Protein AF-A0A955X0G5-F1 (afdb_monomer_lite)

Structure (mmCIF, N/CA/C/O backbone):
data_AF-A0A955X0G5-F1
#
_entry.id   AF-A0A955X0G5-F1
#
loop_
_atom_site.group_PDB
_atom_site.id
_atom_site.type_symbol
_atom_site.label_atom_id
_atom_site.label_alt_id
_atom_site.label_comp_id
_atom_site.label_asym_id
_atom_site.label_entity_id
_atom_site.label_seq_id
_atom_site.pdbx_PDB_ins_code
_atom_site.Cartn_x
_atom_site.Cartn_y
_atom_site.Cartn_z
_atom_site.occupancy
_atom_site.B_iso_or_equiv
_atom_site.auth_seq_id
_atom_site.auth_comp_id
_atom_site.auth_asym_id
_atom_site.auth_atom_id
_atom_site.pdbx_PDB_model_num
ATOM 1 N N . MET A 1 1 ? -8.678 -70.389 2.395 1.00 37.16 1 MET A N 1
ATOM 2 C CA . MET A 1 1 ? -7.445 -70.414 3.216 1.00 37.16 1 MET A CA 1
ATOM 3 C C . MET A 1 1 ? -6.803 -69.038 3.124 1.00 37.16 1 MET A C 1
ATOM 5 O O . MET A 1 1 ? -6.246 -68.701 2.098 1.00 37.16 1 MET A O 1
ATOM 9 N N . ASN A 1 2 ? -7.183 -68.132 4.023 1.00 33.84 2 ASN A N 1
ATOM 10 C CA . ASN A 1 2 ? -6.343 -67.676 5.138 1.00 33.84 2 ASN A CA 1
ATOM 11 C C . ASN A 1 2 ? -4.986 -67.095 4.707 1.00 33.84 2 ASN A C 1
ATOM 13 O O . ASN A 1 2 ? -4.014 -67.834 4.604 1.00 33.84 2 ASN A O 1
ATOM 17 N N . ARG A 1 3 ? -4.897 -65.762 4.666 1.00 32.47 3 ARG A N 1
ATOM 18 C CA . ARG A 1 3 ? -4.128 -65.019 5.678 1.00 32.47 3 ARG A CA 1
ATOM 19 C C . ARG A 1 3 ? -4.554 -63.551 5.704 1.00 32.47 3 ARG A C 1
ATOM 21 O O . ARG A 1 3 ? -4.345 -62.806 4.758 1.00 32.47 3 ARG A O 1
ATOM 28 N N . LYS A 1 4 ? -5.206 -63.202 6.814 1.00 32.25 4 LYS A N 1
ATOM 29 C CA . LYS A 1 4 ? -5.543 -61.849 7.250 1.00 32.25 4 LYS A CA 1
ATOM 30 C C . LYS A 1 4 ? -4.243 -61.095 7.544 1.00 32.25 4 LYS A C 1
ATOM 32 O O . LYS A 1 4 ? -3.439 -61.598 8.326 1.00 32.25 4 LYS A O 1
ATOM 37 N N . LEU A 1 5 ? -4.074 -59.909 6.970 1.00 33.19 5 LEU A N 1
ATOM 38 C CA . LEU A 1 5 ? -3.162 -58.895 7.488 1.00 33.19 5 LEU A CA 1
ATOM 39 C C . LEU A 1 5 ? -4.049 -57.837 8.156 1.00 33.19 5 LEU A C 1
ATOM 41 O O . LEU A 1 5 ? -4.744 -57.087 7.478 1.00 33.19 5 LEU A O 1
ATOM 45 N N . LEU A 1 6 ? -4.117 -57.879 9.488 1.00 34.72 6 LEU A N 1
ATOM 46 C CA . LEU A 1 6 ? -4.710 -56.819 10.300 1.00 34.72 6 LEU A CA 1
ATOM 47 C C . LEU A 1 6 ? -3.716 -55.650 10.292 1.00 34.72 6 LEU A C 1
ATOM 49 O O . LEU A 1 6 ? -2.694 -55.719 10.970 1.00 34.72 6 LEU A O 1
ATOM 53 N N . LEU A 1 7 ? -4.004 -54.603 9.522 1.00 30.66 7 LEU A N 1
ATOM 54 C CA . LEU A 1 7 ? -3.475 -53.271 9.795 1.00 30.66 7 LEU A CA 1
ATOM 55 C C . LEU A 1 7 ? -4.459 -52.594 10.752 1.00 30.66 7 LEU A C 1
ATOM 57 O O . LEU A 1 7 ? -5.614 -52.356 10.404 1.00 30.66 7 LEU A O 1
ATOM 61 N N . LEU A 1 8 ? -4.002 -52.356 11.979 1.00 32.56 8 LEU A N 1
ATOM 62 C CA . LEU A 1 8 ? -4.655 -51.472 12.936 1.00 32.56 8 LEU A CA 1
ATOM 63 C C . LEU A 1 8 ? -4.613 -50.050 12.359 1.00 32.56 8 LEU A C 1
ATOM 65 O O . LEU A 1 8 ? -3.561 -49.418 12.373 1.00 32.56 8 LEU A O 1
ATOM 69 N N . LEU A 1 9 ? -5.742 -49.563 11.837 1.00 31.41 9 LEU A N 1
ATOM 70 C CA . LEU A 1 9 ? -5.958 -48.126 11.693 1.00 31.41 9 LEU A CA 1
ATOM 71 C C . LEU A 1 9 ? -6.155 -47.555 13.101 1.00 31.41 9 LEU A C 1
ATOM 73 O O . LEU A 1 9 ? -7.174 -47.812 13.741 1.00 31.41 9 LEU A O 1
ATOM 77 N N . ALA A 1 10 ? -5.173 -46.796 13.578 1.00 32.06 10 ALA A N 1
ATOM 78 C CA . ALA A 1 10 ? -5.419 -45.793 14.601 1.00 32.06 10 ALA A CA 1
ATOM 79 C C . ALA A 1 10 ? -6.338 -44.719 13.988 1.00 32.06 10 ALA A C 1
ATOM 81 O O . ALA A 1 10 ? -6.087 -44.314 12.848 1.00 32.06 10 ALA A O 1
ATOM 82 N N . PRO A 1 11 ? -7.393 -44.255 14.678 1.00 32.34 11 PRO A N 1
ATOM 83 C CA . PRO A 1 11 ? -8.077 -43.054 14.245 1.00 32.34 11 PRO A CA 1
ATOM 84 C C . PRO A 1 11 ? -7.100 -41.899 14.473 1.00 32.34 11 PRO A C 1
ATOM 86 O O . PRO A 1 11 ? -6.806 -41.537 15.610 1.00 32.34 11 PRO A O 1
ATOM 89 N N . ALA A 1 12 ? -6.539 -41.372 13.385 1.00 32.44 12 ALA A N 1
ATOM 90 C CA . ALA A 1 12 ? -5.954 -40.046 13.405 1.00 32.44 12 ALA A CA 1
ATOM 91 C C . ALA A 1 12 ? -7.095 -39.099 13.772 1.00 32.44 12 ALA A C 1
ATOM 93 O O . ALA A 1 12 ? -8.031 -38.909 12.993 1.00 32.44 12 ALA A O 1
ATOM 94 N N . LEU A 1 13 ? -7.050 -38.595 15.002 1.00 32.81 13 LEU A N 1
ATOM 95 C CA . LEU A 1 13 ? -7.844 -37.466 15.441 1.00 32.81 13 LEU A CA 1
ATOM 96 C C . LEU A 1 13 ? -7.333 -36.271 14.626 1.00 32.81 13 LEU A C 1
ATOM 98 O O . LEU A 1 13 ? -6.402 -35.581 15.027 1.00 32.81 13 LEU A O 1
ATOM 102 N N . LEU A 1 14 ? -7.868 -36.112 13.415 1.00 28.47 14 LEU A N 1
ATOM 103 C CA . LEU A 1 14 ? -7.811 -34.851 12.701 1.00 28.47 14 LEU A CA 1
ATOM 104 C C . LEU A 1 14 ? -8.660 -33.881 13.524 1.00 28.47 14 LEU A C 1
ATOM 106 O O . LEU A 1 14 ? -9.871 -33.808 13.331 1.00 28.47 14 LEU A O 1
ATOM 110 N N . LEU A 1 15 ? -8.027 -33.161 14.454 1.00 31.27 15 LEU A N 1
ATOM 111 C CA . LEU A 1 15 ? -8.471 -31.807 14.755 1.00 31.27 15 LEU A CA 1
ATOM 112 C C . LEU A 1 15 ? -8.211 -31.001 13.481 1.00 31.27 15 LEU A C 1
ATOM 114 O O . LEU A 1 15 ? -7.143 -30.428 13.289 1.00 31.27 15 LEU A O 1
ATOM 118 N N . GLY A 1 16 ? -9.152 -31.094 12.545 1.00 26.27 16 GLY A N 1
ATOM 119 C CA . GLY A 1 16 ? -9.285 -30.086 11.516 1.00 26.27 16 GLY A CA 1
ATOM 120 C C . GLY A 1 16 ? -9.752 -28.820 12.213 1.00 26.27 16 GLY A C 1
ATOM 121 O O . GLY A 1 16 ? -10.751 -28.860 12.925 1.00 26.27 16 GLY A O 1
ATOM 122 N N . CYS A 1 17 ? -9.020 -27.728 12.030 1.00 27.84 17 CYS A N 1
ATOM 123 C CA . CYS A 1 17 ? -9.540 -26.394 12.274 1.00 27.84 17 CYS A CA 1
ATOM 124 C C . CYS A 1 17 ? -10.671 -26.172 11.262 1.00 27.84 17 CYS A C 1
ATOM 126 O O . CYS A 1 17 ? -10.420 -25.787 10.120 1.00 27.84 17 CYS A O 1
ATOM 128 N N . SER A 1 18 ? -11.894 -26.538 11.638 1.00 31.41 18 SER A N 1
ATOM 129 C CA . SER A 1 18 ? -13.093 -25.987 11.025 1.00 31.41 18 SER A CA 1
ATOM 130 C C . SER A 1 18 ? -13.465 -24.718 11.776 1.00 31.41 18 SER A C 1
ATOM 132 O O . SER A 1 18 ? -13.431 -24.689 13.001 1.00 31.41 18 SER A O 1
ATOM 134 N N . GLU A 1 19 ? -13.783 -23.703 10.986 1.00 47.81 19 GLU A N 1
ATOM 135 C CA . GLU A 1 19 ? -14.523 -22.488 11.304 1.00 47.81 19 GLU A CA 1
ATOM 136 C C . GLU A 1 19 ? -15.610 -22.764 12.358 1.00 47.81 19 GLU A C 1
ATOM 138 O O . GLU A 1 19 ? -16.522 -23.541 12.081 1.00 47.81 19 GLU A O 1
ATOM 143 N N . ASP A 1 20 ? -15.532 -22.137 13.533 1.00 32.44 20 ASP A N 1
ATOM 144 C CA . ASP A 1 20 ? -16.686 -22.018 14.426 1.00 32.44 20 ASP A CA 1
ATOM 145 C C . ASP A 1 20 ? -17.089 -20.541 14.465 1.00 32.44 20 ASP A C 1
ATOM 147 O O . ASP A 1 20 ? -16.370 -19.672 14.962 1.00 32.44 20 ASP A O 1
ATOM 151 N N . GLU A 1 21 ? -18.240 -20.267 13.850 1.00 35.50 21 GLU A N 1
ATOM 152 C CA . GLU A 1 21 ? -19.005 -19.043 14.039 1.00 35.50 21 GLU A CA 1
ATOM 153 C C . GLU A 1 21 ? -19.225 -18.804 15.541 1.00 35.50 21 GLU A C 1
ATOM 155 O O . GLU A 1 21 ? -19.572 -19.712 16.295 1.00 35.50 21 GLU A O 1
ATOM 160 N N . PHE A 1 22 ? -19.028 -17.551 15.943 1.00 34.16 22 PHE A N 1
ATOM 161 C CA . PHE A 1 22 ? -19.314 -16.976 17.254 1.00 34.16 22 PHE A CA 1
ATOM 162 C C . PHE A 1 22 ? -20.552 -17.581 17.956 1.00 34.16 22 PHE A C 1
ATOM 164 O O . PHE A 1 22 ? -21.674 -17.473 17.458 1.00 34.16 22 PHE A O 1
ATOM 171 N N . ASP A 1 23 ? -20.341 -18.157 19.149 1.00 31.22 23 ASP A N 1
ATOM 172 C CA . ASP A 1 23 ? -21.389 -18.534 20.107 1.00 31.22 23 ASP A CA 1
ATOM 173 C C . ASP A 1 23 ? -21.566 -17.401 21.146 1.00 31.22 23 ASP A C 1
ATOM 175 O O . ASP A 1 23 ? -20.736 -17.259 22.048 1.00 31.22 23 ASP A O 1
ATOM 179 N N . PRO A 1 24 ? -22.641 -16.592 21.066 1.00 35.19 24 PRO A N 1
ATOM 180 C CA . PRO A 1 24 ? -22.897 -15.471 21.976 1.00 35.19 24 PRO A CA 1
ATOM 181 C C . PRO A 1 24 ? -23.279 -15.881 23.409 1.00 35.19 24 PRO A C 1
ATOM 183 O O . PRO A 1 24 ? -23.719 -15.034 24.184 1.00 35.19 24 PRO A O 1
ATOM 186 N N . THR A 1 25 ? -23.186 -17.163 23.778 1.00 31.83 25 THR A N 1
ATOM 187 C CA . THR A 1 25 ? -23.605 -17.649 25.103 1.00 31.83 25 THR A CA 1
ATOM 188 C C . THR A 1 25 ? -22.462 -17.943 26.077 1.00 31.83 25 THR A C 1
ATOM 190 O O . THR A 1 25 ? -22.727 -18.350 27.212 1.00 31.83 25 THR A O 1
ATOM 193 N N . ALA A 1 26 ? -21.208 -17.675 25.701 1.00 36.12 26 ALA A N 1
ATOM 194 C CA . ALA A 1 26 ? -20.081 -17.713 26.630 1.00 36.12 26 ALA A CA 1
ATOM 195 C C . ALA A 1 26 ? -20.119 -16.496 27.577 1.00 36.12 26 ALA A C 1
ATOM 197 O O . ALA A 1 26 ? -19.542 -15.444 27.320 1.00 36.12 26 ALA A O 1
ATOM 198 N N . ALA A 1 27 ? -20.859 -16.646 28.675 1.00 42.88 27 ALA A N 1
ATOM 199 C CA . ALA A 1 27 ? -20.853 -15.733 29.806 1.00 42.88 27 ALA A CA 1
ATOM 200 C C . ALA A 1 27 ? -19.510 -15.818 30.546 1.00 42.88 27 ALA A C 1
ATOM 202 O O . ALA A 1 27 ? -19.210 -16.885 31.073 1.00 42.88 27 ALA A O 1
ATOM 203 N N . ASP A 1 28 ? -18.739 -14.726 30.594 1.00 45.72 28 ASP A N 1
ATOM 204 C CA . ASP A 1 28 ? -17.909 -14.352 31.758 1.00 45.72 28 ASP A CA 1
ATOM 205 C C . ASP A 1 28 ? -17.143 -13.031 31.520 1.00 45.72 28 ASP A C 1
ATOM 207 O O . ASP A 1 28 ? -15.950 -13.029 31.233 1.00 45.72 28 ASP A O 1
ATOM 211 N N . ALA A 1 29 ? -17.843 -11.895 31.639 1.00 54.84 29 ALA A N 1
ATOM 212 C CA . ALA A 1 29 ? -17.349 -10.642 32.238 1.00 54.84 29 ALA A CA 1
ATOM 213 C C . ALA A 1 29 ? -18.476 -9.594 32.230 1.00 54.84 29 ALA A C 1
ATOM 215 O O . ALA A 1 29 ? -18.894 -9.145 31.167 1.00 54.84 29 ALA A O 1
ATOM 216 N N . THR A 1 30 ? -18.954 -9.183 33.407 1.00 62.94 30 THR A N 1
ATOM 217 C CA . THR A 1 30 ? -19.937 -8.095 33.537 1.00 62.94 30 THR A CA 1
ATOM 218 C C . THR A 1 30 ? -19.307 -6.765 33.106 1.00 62.94 30 THR A C 1
ATOM 220 O O . THR A 1 30 ? -18.342 -6.303 33.719 1.00 62.94 30 THR A O 1
ATOM 223 N N . LEU A 1 31 ? -19.850 -6.124 32.077 1.00 72.81 31 LEU A N 1
ATOM 224 C CA . LEU A 1 31 ? -19.438 -4.816 31.589 1.00 72.81 31 LEU A CA 1
ATOM 225 C C . LEU A 1 31 ? -19.975 -3.698 32.490 1.00 72.81 31 LEU A C 1
ATOM 227 O O . LEU A 1 31 ? -21.109 -3.723 32.974 1.00 72.81 31 LEU A O 1
ATOM 231 N N . THR A 1 32 ? -19.160 -2.661 32.679 1.00 77.69 32 THR A N 1
ATOM 232 C CA . THR A 1 32 ? -19.510 -1.483 33.485 1.00 77.69 32 THR A CA 1
ATOM 233 C C . THR A 1 32 ? -19.400 -0.195 32.678 1.00 77.69 32 THR A C 1
ATOM 235 O O . THR A 1 32 ? -18.768 -0.153 31.619 1.00 77.69 32 THR A O 1
ATOM 238 N N . ALA A 1 33 ? -19.972 0.887 33.208 1.00 74.31 33 ALA A N 1
ATOM 239 C CA . ALA A 1 33 ? -19.859 2.215 32.621 1.00 74.31 33 ALA A CA 1
ATOM 240 C C . ALA A 1 33 ? -18.396 2.655 32.462 1.00 74.31 33 ALA A C 1
ATOM 242 O O . ALA A 1 33 ? -18.076 3.287 31.463 1.00 74.31 33 ALA A O 1
ATOM 243 N N . CYS A 1 34 ? -17.492 2.281 33.378 1.00 69.00 34 CYS A N 1
ATOM 244 C CA . CYS A 1 34 ? -16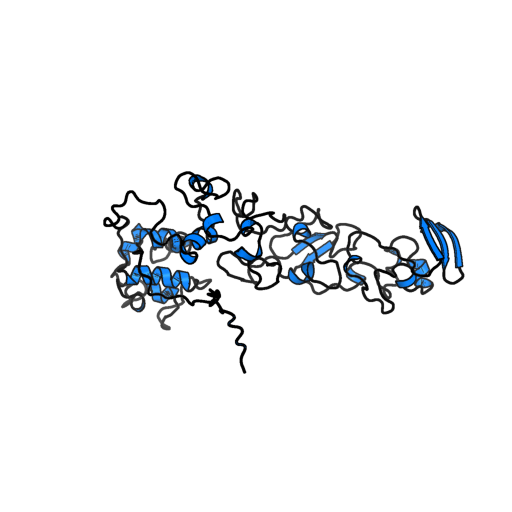.065 2.574 33.219 1.00 69.00 34 CYS A CA 1
ATOM 245 C C . CYS A 1 34 ? -15.492 1.915 31.958 1.00 69.00 34 CYS A C 1
ATOM 247 O O . CYS A 1 34 ? -14.884 2.595 31.136 1.00 69.00 34 CYS A O 1
ATOM 249 N N . THR A 1 35 ? -15.761 0.623 31.757 1.00 66.38 35 THR A N 1
ATOM 250 C CA . THR A 1 35 ? -15.262 -0.119 30.594 1.00 66.38 35 THR A CA 1
ATOM 251 C C . THR A 1 35 ? -15.823 0.432 29.285 1.00 66.38 35 THR A C 1
ATOM 253 O O . THR A 1 35 ? -15.083 0.607 28.321 1.00 66.38 35 THR A O 1
ATOM 256 N N . VAL A 1 36 ? -17.121 0.742 29.231 1.00 76.94 36 VAL A N 1
ATOM 257 C CA . VAL A 1 36 ? -17.745 1.278 28.011 1.00 76.94 36 VAL A CA 1
ATOM 258 C C . VAL A 1 36 ? -17.275 2.701 27.714 1.00 76.94 36 VAL A C 1
ATOM 260 O O . VAL A 1 36 ? -17.022 3.032 26.554 1.00 76.94 36 VAL A O 1
ATOM 263 N N . VAL A 1 37 ? -17.110 3.543 28.739 1.00 75.12 37 VAL A N 1
ATOM 264 C CA . VAL A 1 37 ? -16.587 4.903 28.556 1.00 75.12 37 VAL A CA 1
ATOM 265 C C . VAL A 1 37 ? -15.159 4.863 28.058 1.00 75.12 37 VAL A C 1
ATOM 267 O O . VAL A 1 37 ? -14.863 5.498 27.056 1.00 75.12 37 VAL A O 1
ATOM 270 N N . GLU A 1 38 ? -14.287 4.115 28.722 1.00 66.06 38 GLU A N 1
ATOM 271 C CA . GLU A 1 38 ? -12.873 4.046 28.370 1.00 66.06 38 GLU A CA 1
ATOM 272 C C . GLU A 1 38 ? -12.665 3.452 26.975 1.00 66.06 38 GLU A C 1
ATOM 274 O O . GLU A 1 38 ? -11.979 4.046 26.146 1.00 66.06 38 GLU A O 1
ATOM 279 N N . LYS A 1 39 ? -13.308 2.313 26.683 1.00 61.97 39 LYS A N 1
ATOM 280 C CA . LYS A 1 39 ? -13.066 1.574 25.438 1.00 61.97 39 LYS A CA 1
ATOM 281 C C . LYS A 1 39 ? -13.821 2.139 24.235 1.00 61.97 39 LYS A C 1
ATOM 283 O O . LYS A 1 39 ? -13.368 1.955 23.104 1.00 61.97 39 LYS A O 1
ATOM 288 N N . ILE A 1 40 ? -14.970 2.792 24.445 1.00 77.25 40 ILE A N 1
ATOM 289 C CA . ILE A 1 40 ? -15.854 3.219 23.351 1.00 77.25 40 ILE A CA 1
ATOM 290 C C . ILE A 1 40 ? -16.185 4.712 23.397 1.00 77.25 40 ILE A C 1
ATOM 292 O O . ILE A 1 40 ? -15.863 5.423 22.444 1.00 77.25 40 ILE A O 1
ATOM 296 N N . PHE A 1 41 ? -16.833 5.215 24.453 1.00 83.69 41 PHE A N 1
ATOM 297 C CA . PHE A 1 41 ? -17.382 6.578 24.401 1.00 83.69 41 PHE A CA 1
ATOM 298 C C . PHE A 1 41 ? -16.306 7.663 24.419 1.00 83.69 41 PHE A C 1
ATOM 300 O O . PHE A 1 41 ? -16.381 8.592 23.620 1.00 83.69 41 PHE A O 1
ATOM 307 N N . ALA A 1 42 ? -15.269 7.533 25.243 1.00 73.44 42 ALA A N 1
ATOM 308 C CA . ALA A 1 42 ? -14.147 8.463 25.272 1.00 73.44 42 ALA A CA 1
ATOM 309 C C . ALA A 1 42 ? -13.444 8.590 23.907 1.00 73.44 42 ALA A C 1
ATOM 311 O O . ALA A 1 42 ? -13.376 9.716 23.413 1.00 73.44 42 ALA A O 1
ATOM 312 N N . PRO A 1 43 ? -12.998 7.500 23.252 1.00 70.19 43 PRO A N 1
ATOM 313 C CA . PRO A 1 43 ? -12.286 7.603 21.979 1.00 70.19 43 PRO A CA 1
ATOM 314 C C . PRO A 1 43 ? -13.183 7.887 20.766 1.00 70.19 43 PRO A C 1
ATOM 316 O O . PRO A 1 43 ? -12.697 8.433 19.780 1.00 70.19 43 PRO A O 1
ATOM 319 N N . LYS A 1 44 ? -14.466 7.489 20.781 1.00 76.56 44 LYS A N 1
ATOM 320 C CA . LYS A 1 44 ? -15.322 7.530 19.574 1.00 76.56 44 LYS A CA 1
ATOM 321 C C . LYS A 1 44 ? -16.483 8.525 19.645 1.00 76.56 44 LYS A C 1
ATOM 323 O O . LYS A 1 44 ? -17.050 8.847 18.603 1.00 76.56 44 LYS A O 1
ATOM 328 N N . CYS A 1 45 ? -16.867 8.993 20.834 1.00 84.56 45 CYS A N 1
ATOM 329 C CA . CYS A 1 45 ? -18.082 9.797 21.026 1.00 84.56 45 CYS A CA 1
ATOM 330 C C . CYS A 1 45 ? -17.819 11.144 21.717 1.00 84.56 45 CYS A C 1
ATOM 332 O O . CYS A 1 45 ? -18.427 12.147 21.339 1.00 84.56 45 CYS A O 1
ATOM 334 N N . ASN A 1 46 ? -16.900 11.200 22.684 1.00 84.81 46 ASN A N 1
ATOM 335 C CA . ASN A 1 46 ? -16.712 12.353 23.576 1.00 84.81 46 ASN A CA 1
ATOM 336 C C . ASN A 1 46 ? -16.029 13.562 22.912 1.00 84.81 46 ASN A C 1
ATOM 338 O O . ASN A 1 46 ? -15.943 14.644 23.506 1.00 84.81 46 ASN A O 1
ATOM 342 N N . ASP A 1 47 ? -15.608 13.438 21.654 1.00 85.81 47 ASP A N 1
ATOM 343 C CA . ASP A 1 47 ? -15.262 14.598 20.832 1.00 85.81 47 ASP A CA 1
ATOM 344 C C . ASP A 1 47 ? -16.442 15.575 20.736 1.00 85.81 47 ASP A C 1
ATOM 346 O O . ASP A 1 47 ? -16.253 16.783 20.919 1.00 85.81 47 ASP A O 1
ATOM 350 N N . CYS A 1 48 ? -17.659 15.047 20.579 1.00 91.06 48 CYS A N 1
ATOM 351 C CA . CYS A 1 48 ? -18.906 15.813 20.576 1.00 91.06 48 CYS A CA 1
ATOM 352 C C . CYS A 1 48 ? -19.709 15.624 21.873 1.00 91.06 48 CYS A C 1
ATOM 354 O O . CYS A 1 48 ? -20.129 16.607 22.480 1.00 91.06 48 CYS A O 1
ATOM 356 N N . HIS A 1 49 ? -19.868 14.385 22.339 1.00 92.44 49 HIS A N 1
ATOM 357 C CA . HIS A 1 49 ? -20.753 13.991 23.441 1.00 92.44 49 HIS A CA 1
ATOM 358 C C . HIS A 1 49 ? -20.071 14.039 24.813 1.00 92.44 49 HIS A C 1
ATOM 360 O O . HIS A 1 49 ? -19.823 13.015 25.443 1.00 92.44 49 HIS A O 1
ATOM 366 N N . LYS A 1 50 ? -19.739 15.245 25.277 1.00 87.75 50 LYS A N 1
ATOM 367 C CA . LYS A 1 50 ? -19.013 15.495 26.537 1.00 87.75 50 LYS A CA 1
ATOM 368 C C . LYS A 1 50 ? -19.671 16.599 27.375 1.00 87.75 50 LYS A C 1
ATOM 370 O O . LYS A 1 50 ? -20.551 17.290 26.852 1.00 87.75 50 LYS A O 1
ATOM 375 N N . PRO A 1 51 ? -19.222 16.869 28.619 1.00 85.12 51 PRO A N 1
ATOM 376 C CA . PRO A 1 51 ? -19.777 17.956 29.417 1.00 85.12 51 PRO A CA 1
ATOM 377 C C . PRO A 1 51 ? -19.679 19.300 28.681 1.00 85.12 51 PRO A C 1
ATOM 379 O O . PRO A 1 51 ? -18.589 19.771 28.349 1.00 85.12 51 PRO A O 1
ATOM 382 N N . GLY A 1 52 ? -20.830 19.924 28.415 1.00 85.94 52 GLY A N 1
ATOM 383 C CA . GLY A 1 52 ? -20.926 21.181 27.661 1.00 85.94 52 GLY A CA 1
ATOM 384 C C . GLY A 1 52 ? -20.796 21.053 26.134 1.00 85.94 52 GLY A C 1
ATOM 385 O O . GLY A 1 52 ? -20.709 22.083 25.466 1.00 85.94 52 GLY A O 1
ATOM 386 N N . GLY A 1 53 ? -20.761 19.828 25.601 1.00 89.94 53 GLY A N 1
ATOM 387 C CA . GLY A 1 53 ? -20.835 19.510 24.174 1.00 89.94 53 GLY A CA 1
ATOM 388 C C . GLY A 1 53 ? -22.260 19.201 23.702 1.00 89.94 53 GLY A C 1
ATOM 389 O O . GLY A 1 53 ? -23.234 19.723 24.248 1.00 89.94 53 GLY A O 1
ATOM 390 N N . ASP A 1 54 ? -22.367 18.353 22.679 1.00 90.75 54 ASP A N 1
ATOM 391 C CA . ASP A 1 54 ? -23.643 17.894 22.132 1.00 90.75 54 ASP A CA 1
ATOM 392 C C . ASP A 1 54 ? -24.315 16.893 23.080 1.00 90.75 54 ASP A C 1
ATOM 394 O O . ASP A 1 54 ? -23.669 16.033 23.677 1.00 90.75 54 ASP A O 1
ATOM 398 N N . TYR A 1 55 ? -25.636 16.991 23.212 1.00 87.81 55 TYR A N 1
ATOM 399 C CA . TYR A 1 55 ? -26.419 16.075 24.039 1.00 87.81 55 TYR A CA 1
ATOM 400 C C . TYR A 1 55 ? -26.600 14.708 23.346 1.00 87.81 55 TYR A C 1
ATOM 402 O O . TYR A 1 55 ? -26.897 14.686 22.147 1.00 87.81 55 TYR A O 1
ATOM 410 N N . PRO A 1 56 ? -26.521 13.571 24.069 1.00 91.19 56 PRO A N 1
ATOM 411 C CA . PRO A 1 56 ? -26.252 13.447 25.507 1.00 91.19 56 PRO A CA 1
ATOM 412 C C . PRO A 1 56 ? -24.764 13.505 25.871 1.00 91.19 56 PRO A C 1
ATOM 414 O O . PRO A 1 56 ? -23.905 13.292 25.024 1.00 91.19 56 PRO A O 1
ATOM 417 N N . ASP A 1 57 ? -24.468 13.753 27.148 1.00 88.44 57 ASP A N 1
ATOM 418 C CA . ASP A 1 57 ? -23.114 13.646 27.701 1.00 88.44 57 ASP A CA 1
ATOM 419 C C . ASP A 1 57 ? -22.767 12.171 27.960 1.00 88.44 57 ASP A C 1
ATOM 421 O O . ASP A 1 57 ? -23.324 11.549 28.866 1.00 88.44 57 ASP A O 1
ATOM 425 N N . LEU A 1 58 ? -21.861 11.616 27.149 1.00 90.81 58 LEU A N 1
ATOM 426 C CA . LEU A 1 58 ? -21.403 10.224 27.222 1.00 90.81 58 LEU A CA 1
ATOM 427 C C . LEU A 1 58 ? -20.089 10.077 28.007 1.00 90.81 58 LEU A C 1
ATOM 429 O O . LEU A 1 58 ? -19.459 9.016 28.000 1.00 90.81 58 LEU A O 1
ATOM 433 N N . SER A 1 59 ? -19.673 11.126 28.721 1.00 79.00 59 SER A N 1
ATOM 434 C CA . SER A 1 59 ? -18.630 11.000 29.731 1.00 79.00 59 SER A CA 1
ATOM 435 C C . SER A 1 59 ? -19.100 10.162 30.916 1.00 79.00 59 SER A C 1
ATOM 437 O O . SER A 1 59 ? -20.294 9.941 31.136 1.00 79.00 59 SER A O 1
ATOM 439 N N . TYR A 1 60 ? -18.134 9.727 31.720 1.00 69.06 60 TYR A N 1
ATOM 440 C CA . TYR A 1 60 ? -18.406 8.957 32.923 1.00 69.06 60 TYR A CA 1
ATOM 441 C C . TYR A 1 60 ? -19.405 9.653 33.867 1.00 69.06 60 TYR A C 1
ATOM 443 O O . TYR A 1 60 ? -20.372 9.037 34.315 1.00 69.06 60 TYR A O 1
ATOM 451 N N . ASP A 1 61 ? -19.218 10.954 34.104 1.00 70.44 61 ASP A N 1
ATOM 452 C CA . ASP A 1 61 ? -20.087 11.742 34.984 1.00 70.44 61 ASP A CA 1
ATOM 453 C C . ASP A 1 61 ? -21.483 11.978 34.373 1.00 70.44 61 ASP A C 1
ATOM 455 O O . ASP A 1 61 ? -22.469 12.099 35.106 1.00 70.44 61 ASP A O 1
ATOM 459 N N . GLY A 1 62 ? -21.580 12.023 33.039 1.00 78.94 62 GLY A N 1
ATOM 460 C CA . GLY A 1 62 ? -22.829 12.237 32.302 1.00 78.94 62 GLY A CA 1
ATOM 461 C C . GLY A 1 62 ? -23.719 10.996 32.205 1.00 78.94 62 GLY A C 1
ATOM 462 O O . GLY A 1 62 ? -24.944 11.105 32.220 1.00 78.94 62 GLY A O 1
ATOM 463 N N . LEU A 1 63 ? -23.124 9.803 32.191 1.00 81.44 63 LEU A N 1
ATOM 464 C CA . LEU A 1 63 ? -23.816 8.532 31.954 1.00 81.44 63 LEU A CA 1
ATOM 465 C C . LEU A 1 63 ? -24.912 8.196 32.969 1.00 81.44 63 LEU A C 1
ATOM 467 O O . LEU A 1 63 ? -25.976 7.694 32.595 1.00 81.44 63 LEU A O 1
ATOM 471 N N . ALA A 1 64 ? -24.704 8.534 34.245 1.00 73.88 64 ALA A N 1
ATOM 472 C CA . ALA A 1 64 ? -25.723 8.351 35.280 1.00 73.88 64 ALA A CA 1
ATOM 473 C C . ALA A 1 64 ? -27.013 9.135 34.974 1.00 73.88 64 ALA A C 1
ATOM 475 O O . ALA A 1 64 ? -28.096 8.726 35.389 1.00 73.88 64 ALA A O 1
ATOM 476 N N . ALA A 1 65 ? -26.910 10.244 34.233 1.00 83.50 65 ALA A N 1
ATOM 477 C CA . ALA A 1 65 ? -28.045 11.063 33.824 1.00 83.50 65 ALA A CA 1
ATOM 478 C C . ALA A 1 65 ? -28.781 10.517 32.586 1.00 83.50 65 ALA A C 1
ATOM 480 O O . ALA A 1 65 ? -29.747 11.131 32.137 1.00 83.50 65 ALA A O 1
ATOM 481 N N . LEU A 1 66 ? -28.350 9.376 32.035 1.00 90.50 66 LEU A N 1
ATOM 482 C CA . LEU A 1 66 ? -28.974 8.735 30.872 1.00 90.50 66 LEU A CA 1
ATOM 483 C C . LEU A 1 66 ? -29.795 7.496 31.261 1.00 90.50 66 LEU A C 1
ATOM 485 O O . LEU A 1 66 ? -30.761 7.137 30.584 1.00 90.50 66 LEU A O 1
ATOM 489 N N . ILE A 1 67 ? -29.437 6.839 32.365 1.00 89.75 67 ILE A N 1
ATOM 490 C CA . ILE A 1 67 ? -30.041 5.571 32.782 1.00 89.75 67 ILE A CA 1
ATOM 491 C C . ILE A 1 67 ? -31.428 5.794 33.385 1.00 89.75 67 ILE A C 1
ATOM 493 O O . ILE A 1 67 ? -31.578 6.458 34.407 1.00 89.75 67 ILE A O 1
ATOM 497 N N . ASN A 1 68 ? -32.445 5.177 32.779 1.00 90.00 68 ASN A N 1
ATOM 498 C CA . ASN A 1 68 ? -33.862 5.370 33.100 1.00 90.00 68 ASN A CA 1
ATOM 499 C C . ASN A 1 68 ? -34.325 6.835 33.001 1.00 90.00 68 ASN A C 1
ATOM 501 O O . ASN A 1 68 ? -35.287 7.231 33.663 1.00 90.00 68 ASN A O 1
ATOM 505 N N . VAL A 1 69 ? -33.654 7.639 32.172 1.00 91.56 69 VAL A N 1
ATOM 506 C CA . VAL A 1 69 ? -33.990 9.049 31.947 1.00 91.56 69 VAL A CA 1
ATOM 507 C C . VAL A 1 69 ? -34.521 9.237 30.528 1.00 91.56 69 VAL A C 1
ATOM 509 O O . VAL A 1 69 ? -33.976 8.700 29.562 1.00 91.56 69 VAL A O 1
ATOM 512 N N . GLU A 1 70 ? -35.607 10.000 30.406 1.00 93.81 70 GLU A N 1
ATOM 513 C CA . GLU A 1 70 ? -36.204 10.374 29.122 1.00 93.81 70 GLU A CA 1
ATOM 514 C C . GLU A 1 70 ? -35.270 11.308 28.332 1.00 93.81 70 GLU A C 1
ATOM 516 O O . GLU A 1 70 ? -34.595 12.161 28.908 1.00 93.81 70 GLU A O 1
ATOM 521 N N . SER A 1 71 ? -35.214 11.142 27.012 1.00 91.25 71 SER A N 1
ATOM 522 C CA . SER A 1 71 ? -34.397 11.965 26.123 1.00 91.25 71 SER A CA 1
ATOM 523 C C . SER A 1 71 ? -34.951 13.387 26.022 1.00 91.25 71 SER A C 1
ATOM 525 O O . SER A 1 71 ? -36.123 13.586 25.706 1.00 91.25 71 SER A O 1
ATOM 527 N N . GLU A 1 72 ? -34.095 14.394 26.205 1.00 86.06 72 GLU A N 1
ATOM 528 C CA . GLU A 1 72 ? -34.484 15.808 26.107 1.00 86.06 72 GLU A CA 1
ATOM 529 C C . GLU A 1 72 ? -34.915 16.213 24.687 1.00 86.06 72 GLU A C 1
ATOM 531 O O . GLU A 1 72 ? -35.747 17.106 24.517 1.00 86.06 72 GLU A O 1
ATOM 536 N N . GLY A 1 73 ? -34.369 15.549 23.663 1.00 83.12 73 GLY A N 1
ATOM 537 C CA . GLY A 1 73 ? -34.667 15.826 22.255 1.00 83.12 73 GLY A CA 1
ATOM 538 C C . GLY A 1 73 ? -35.815 15.000 21.673 1.00 83.12 73 GLY A C 1
ATOM 539 O O . GLY A 1 73 ? -36.376 15.387 20.649 1.00 83.12 73 GLY A O 1
ATOM 540 N N . TYR A 1 74 ? -36.176 13.887 22.318 1.00 89.19 74 TYR A N 1
ATOM 541 C CA . TYR A 1 74 ? -37.117 12.902 21.780 1.00 89.19 74 TYR A CA 1
ATOM 542 C C . TYR A 1 74 ? -38.104 12.447 22.867 1.00 89.19 74 TYR A C 1
ATOM 544 O O . TYR A 1 74 ? -37.887 11.418 23.513 1.00 89.19 74 TYR A O 1
ATOM 552 N N . PRO A 1 75 ? -39.199 13.206 23.081 1.00 87.81 75 PRO A N 1
ATOM 553 C CA . PRO A 1 75 ? -40.206 12.874 24.084 1.00 87.81 75 PRO A CA 1
ATOM 554 C C . PRO A 1 75 ? -40.773 11.463 23.892 1.00 87.81 75 PRO A C 1
ATOM 556 O O . PRO A 1 75 ? -41.143 11.073 22.785 1.00 87.81 75 PRO A O 1
ATOM 559 N N . GLY A 1 76 ? -40.878 10.713 24.984 1.00 88.94 76 GLY A N 1
ATOM 560 C CA . GLY A 1 76 ? -41.320 9.321 25.014 1.00 88.94 76 GLY A CA 1
ATOM 561 C C . GLY A 1 76 ? -40.207 8.284 24.843 1.00 88.94 76 GLY A C 1
ATOM 562 O O . GLY A 1 76 ? -40.489 7.100 25.013 1.00 88.94 76 GLY A O 1
ATOM 563 N N . GLN A 1 77 ? -38.968 8.697 24.554 1.00 93.88 77 GLN A N 1
ATOM 564 C CA . GLN A 1 77 ? -37.822 7.793 24.430 1.00 93.88 77 GLN A CA 1
ATOM 565 C C . GLN A 1 77 ? -36.961 7.808 25.690 1.00 93.88 77 GLN A C 1
ATOM 567 O O . GLN A 1 77 ? -36.582 8.871 26.173 1.00 93.88 77 GLN A O 1
ATOM 572 N N . VAL A 1 78 ? -36.610 6.631 26.210 1.00 96.25 78 VAL A N 1
ATOM 573 C CA . VAL A 1 78 ? -35.667 6.494 27.331 1.00 96.25 78 VAL A CA 1
ATOM 574 C C . VAL A 1 78 ? -34.270 6.259 26.771 1.00 96.25 78 VAL A C 1
ATOM 576 O O . VAL A 1 78 ? -34.086 5.412 25.900 1.00 96.25 78 VAL A O 1
ATOM 579 N N . GLN A 1 79 ? -33.282 7.013 27.251 1.00 94.81 79 GLN A N 1
ATOM 580 C CA . GLN A 1 79 ? -31.935 6.998 26.677 1.00 94.81 79 GLN A CA 1
ATOM 581 C C . GLN A 1 79 ? -31.241 5.648 26.873 1.00 94.81 79 GLN A C 1
ATOM 583 O O . GLN A 1 79 ? -30.801 5.039 25.899 1.00 94.81 79 GLN A O 1
ATOM 588 N N . VAL A 1 80 ? -31.207 5.157 28.114 1.00 96.38 80 VAL A N 1
ATOM 589 C CA . VAL A 1 80 ? -30.728 3.813 28.456 1.00 96.38 80 VAL A CA 1
ATOM 590 C C . VAL A 1 80 ? -31.745 3.135 29.371 1.00 96.38 80 VAL A C 1
ATOM 592 O O . VAL A 1 80 ? -32.073 3.655 30.437 1.00 96.38 80 VAL A O 1
ATOM 595 N N . VAL A 1 81 ? -32.234 1.969 28.956 1.00 95.75 81 VAL A N 1
ATOM 596 C CA . VAL A 1 81 ? -33.123 1.074 29.702 1.00 95.75 81 VAL A CA 1
ATOM 597 C C . VAL A 1 81 ? -32.301 -0.144 30.141 1.00 95.75 81 VAL A C 1
ATOM 599 O O . VAL A 1 81 ? -32.041 -1.033 29.330 1.00 95.75 81 VAL A O 1
ATOM 602 N N . PRO A 1 82 ? -31.864 -0.211 31.411 1.00 92.31 82 PRO A N 1
ATOM 603 C CA . PRO A 1 82 ? -31.150 -1.368 31.941 1.00 92.31 82 PRO A CA 1
ATOM 604 C C . PRO A 1 82 ? -31.879 -2.684 31.666 1.00 92.31 82 PRO A C 1
ATOM 606 O O . PRO A 1 82 ? -33.058 -2.828 31.992 1.00 92.31 82 PRO A O 1
ATOM 609 N N . GLY A 1 83 ? -31.163 -3.655 31.108 1.00 88.75 83 GLY A N 1
ATOM 610 C CA . GLY A 1 83 ? -31.688 -4.975 30.772 1.00 88.75 83 GLY A CA 1
ATOM 611 C C . GLY A 1 83 ? -32.440 -5.054 29.442 1.00 88.75 83 GLY A C 1
ATOM 612 O O . GLY A 1 83 ? -32.950 -6.128 29.128 1.00 88.75 83 GLY A O 1
ATOM 613 N N . ASP A 1 84 ? -32.523 -3.965 28.670 1.00 94.12 84 ASP A N 1
ATOM 614 C CA . ASP A 1 84 ? -33.206 -3.950 27.374 1.00 94.12 84 ASP A CA 1
ATOM 615 C C . ASP A 1 84 ? -32.519 -2.983 26.389 1.00 94.12 84 ASP A C 1
ATOM 617 O O . ASP A 1 84 ? -32.782 -1.775 26.353 1.00 94.12 84 ASP A O 1
ATOM 621 N N . ALA A 1 85 ? -31.600 -3.524 25.584 1.00 93.62 85 ALA A N 1
ATOM 622 C CA . ALA A 1 85 ? -30.884 -2.753 24.568 1.00 93.62 85 ALA A CA 1
ATOM 623 C C . ALA A 1 85 ? -31.833 -2.207 23.489 1.00 93.62 85 ALA A C 1
ATOM 625 O O . ALA A 1 85 ? -31.745 -1.035 23.137 1.00 93.62 85 ALA A O 1
ATOM 626 N N . GLU A 1 86 ? -32.801 -2.994 23.024 1.00 93.81 86 GLU A N 1
ATOM 627 C CA . GLU A 1 86 ? -33.747 -2.567 21.984 1.00 93.81 86 GLU A CA 1
ATOM 628 C C . GLU A 1 86 ? -34.701 -1.467 22.475 1.00 93.81 86 GLU A C 1
ATOM 630 O O . GLU A 1 86 ? -35.096 -0.594 21.704 1.00 93.81 86 GLU A O 1
ATOM 635 N N . ALA A 1 87 ? -35.045 -1.443 23.766 1.00 94.38 87 ALA A N 1
ATOM 636 C CA . ALA A 1 87 ? -35.800 -0.337 24.358 1.00 94.38 87 ALA A CA 1
ATOM 637 C C . ALA A 1 87 ? -34.944 0.914 24.639 1.00 94.38 87 ALA A C 1
ATOM 639 O O . ALA A 1 87 ? -35.494 1.984 24.910 1.00 94.38 87 ALA A O 1
ATOM 640 N N . SER A 1 88 ? -33.615 0.806 24.571 1.00 97.00 88 SER A N 1
ATOM 641 C CA . SER A 1 88 ? -32.686 1.903 24.843 1.00 97.00 88 SER A CA 1
ATOM 642 C C . SER A 1 88 ? -32.459 2.762 23.604 1.00 97.00 88 SER A C 1
ATOM 644 O O . SER A 1 88 ? -31.901 2.315 22.601 1.00 97.00 88 SER A O 1
ATOM 646 N N . PHE A 1 89 ? -32.839 4.037 23.676 1.00 96.25 89 PHE A N 1
ATOM 647 C CA . PHE A 1 89 ? -32.707 4.952 22.545 1.00 96.25 89 PHE A CA 1
ATOM 648 C C . PHE A 1 89 ? -31.253 5.146 22.096 1.00 96.25 89 PHE A C 1
ATOM 650 O O . PHE A 1 89 ? -31.003 5.242 20.897 1.00 96.25 89 PHE A O 1
ATOM 657 N N . LEU A 1 90 ? -30.289 5.129 23.027 1.00 95.31 90 LEU A N 1
ATOM 658 C CA . LEU A 1 90 ? -28.857 5.176 22.716 1.00 95.31 90 LEU A CA 1
ATOM 659 C C . LEU A 1 90 ? -28.437 4.023 21.791 1.00 95.31 90 LEU A C 1
ATOM 661 O O . LEU A 1 90 ? -27.769 4.261 20.788 1.00 95.31 90 LEU A O 1
ATOM 665 N N . TYR A 1 91 ? -28.862 2.793 22.096 1.00 96.38 91 TYR A N 1
ATOM 666 C CA . TYR A 1 91 ? -28.557 1.615 21.281 1.00 96.38 91 TYR A CA 1
ATOM 667 C C . TYR A 1 91 ? -29.215 1.706 19.902 1.00 96.38 91 TYR A C 1
ATOM 669 O O . TYR A 1 91 ? -28.553 1.545 18.880 1.00 96.38 91 TYR A O 1
ATOM 677 N N . ARG A 1 92 ? -30.506 2.050 19.846 1.00 95.69 92 ARG A N 1
ATOM 678 C CA . ARG A 1 92 ? -31.215 2.193 18.566 1.00 95.69 92 ARG A CA 1
ATOM 679 C C . ARG A 1 92 ? -30.594 3.265 17.671 1.00 95.69 92 ARG A C 1
ATOM 681 O O . ARG A 1 92 ? -30.526 3.083 16.457 1.00 95.69 92 ARG A O 1
ATOM 688 N N . LYS A 1 93 ? -30.091 4.349 18.271 1.00 94.31 93 LYS A N 1
ATOM 689 C CA . LYS A 1 93 ? -29.358 5.420 17.586 1.00 94.31 93 LYS A CA 1
ATOM 690 C C . LYS A 1 93 ? -28.077 4.932 16.925 1.00 94.31 93 LYS A C 1
ATOM 692 O O . LYS A 1 93 ? -27.839 5.300 15.778 1.00 94.31 93 LYS A O 1
ATOM 697 N N . ILE A 1 94 ? -27.290 4.106 17.610 1.00 94.81 94 ILE A N 1
ATOM 698 C CA . ILE A 1 94 ? -26.033 3.577 17.062 1.00 94.81 94 ILE A CA 1
ATOM 699 C C . ILE A 1 94 ? -26.231 2.384 16.122 1.00 94.81 94 ILE A C 1
ATOM 701 O O . ILE A 1 94 ? -25.454 2.205 15.192 1.00 94.81 94 ILE A O 1
ATOM 705 N N . ALA A 1 95 ? -27.295 1.602 16.322 1.00 92.56 95 ALA A N 1
ATOM 706 C CA . ALA A 1 95 ? -27.664 0.467 15.477 1.00 92.56 95 ALA A CA 1
ATOM 707 C C . ALA A 1 95 ? -28.468 0.874 14.226 1.00 92.56 95 ALA A C 1
ATOM 709 O O . ALA A 1 95 ? -28.754 0.045 13.365 1.00 92.56 95 ALA A O 1
ATOM 710 N N . GLY A 1 96 ? -28.881 2.142 14.128 1.00 90.81 96 GLY A N 1
ATOM 711 C CA . GLY A 1 96 ? -29.688 2.658 13.020 1.00 90.81 96 GLY A CA 1
ATOM 712 C C . GLY A 1 96 ? -31.134 2.146 12.980 1.00 90.81 96 GLY A C 1
ATOM 713 O O . GLY A 1 96 ? -31.806 2.291 11.960 1.00 90.81 96 GLY A O 1
ATOM 714 N N . ASN A 1 97 ? -31.637 1.579 14.080 1.00 91.00 97 ASN A N 1
ATOM 715 C CA . ASN A 1 97 ? -33.012 1.088 14.212 1.00 91.00 97 ASN A CA 1
ATOM 716 C C . ASN A 1 97 ? -33.962 2.221 14.658 1.00 91.00 97 ASN A C 1
ATOM 718 O O . ASN A 1 97 ? -34.472 2.238 15.784 1.00 91.00 97 ASN A O 1
ATOM 722 N N . LEU A 1 98 ? -34.138 3.214 13.781 1.00 90.31 98 LEU A N 1
ATOM 723 C CA . LEU A 1 98 ? -34.853 4.463 14.064 1.00 90.31 98 LEU A CA 1
ATOM 724 C C . LEU A 1 98 ? -36.105 4.629 13.198 1.00 90.31 98 LEU A C 1
ATOM 726 O O . LEU A 1 98 ? -36.154 4.207 12.040 1.00 90.31 98 LEU A O 1
ATOM 730 N N . THR A 1 99 ? -37.119 5.295 13.746 1.00 88.50 99 THR A N 1
ATOM 731 C CA . THR A 1 99 ? -38.265 5.778 12.969 1.00 88.50 99 THR A CA 1
ATOM 732 C C . THR A 1 99 ? -37.946 7.111 12.284 1.00 88.50 99 THR A C 1
ATOM 734 O O . THR A 1 99 ? -36.981 7.798 12.608 1.00 88.50 99 THR A O 1
ATOM 737 N N . ALA A 1 100 ? -38.770 7.512 11.309 1.00 85.25 100 ALA A N 1
ATOM 738 C CA . ALA A 1 100 ? -38.525 8.721 10.513 1.00 85.25 100 ALA A CA 1
ATOM 739 C C . ALA A 1 100 ? -38.513 10.030 11.334 1.00 85.25 100 ALA A C 1
ATOM 741 O O . ALA A 1 100 ? -37.950 11.028 10.891 1.00 85.25 100 ALA A O 1
ATOM 742 N N . ASP A 1 101 ? -39.156 10.045 12.501 1.00 86.75 101 ASP A N 1
ATOM 743 C CA . ASP A 1 101 ? -39.216 11.167 13.443 1.00 86.75 101 ASP A CA 1
ATOM 744 C C . ASP A 1 101 ? -38.087 11.162 14.483 1.00 86.75 101 ASP A C 1
ATOM 746 O O . ASP A 1 101 ? -37.934 12.127 15.230 1.00 86.75 101 ASP A O 1
ATOM 750 N N . GLU A 1 102 ? -37.258 10.121 14.500 1.00 88.75 102 GLU A N 1
ATOM 751 C CA . GLU A 1 102 ? -36.151 9.981 15.442 1.00 88.75 102 GLU A CA 1
ATOM 752 C C . GLU A 1 102 ? -34.820 10.470 14.869 1.00 88.75 102 GLU A C 1
ATOM 754 O O . GLU A 1 102 ? -33.804 10.347 15.538 1.00 88.75 102 GLU A O 1
ATOM 759 N N . GLY A 1 103 ? -34.804 11.074 13.678 1.00 87.25 103 GLY A N 1
ATOM 760 C CA . GLY A 1 103 ? -33.595 11.611 13.046 1.00 87.25 103 GLY A CA 1
ATOM 761 C C . GLY A 1 103 ? -32.625 10.530 12.559 1.00 87.25 103 GLY A C 1
ATOM 762 O O . GLY A 1 103 ? -32.972 9.354 12.480 1.00 87.25 103 GLY A O 1
ATOM 763 N N . ASP A 1 104 ? -31.399 10.937 12.232 1.00 89.88 104 ASP A N 1
ATOM 764 C CA . ASP A 1 104 ? -30.404 10.038 11.641 1.00 89.88 104 ASP A CA 1
ATOM 765 C C . ASP A 1 104 ? -29.666 9.179 12.698 1.00 89.88 104 ASP A C 1
ATOM 767 O O . ASP A 1 104 ? -29.642 9.538 13.890 1.00 89.88 104 ASP A O 1
ATOM 771 N N . PRO A 1 105 ? -29.084 8.031 12.289 1.00 91.69 105 PRO A N 1
ATOM 772 C CA . PRO A 1 105 ? -28.211 7.217 13.132 1.00 91.69 105 PRO A CA 1
ATOM 773 C C . PRO A 1 105 ? -26.940 7.961 13.552 1.00 91.69 105 PRO A C 1
ATOM 775 O O . PRO A 1 105 ? -26.462 8.851 12.851 1.00 91.69 105 PRO A O 1
ATOM 778 N N . MET A 1 106 ? -26.368 7.555 14.683 1.00 88.94 106 MET A N 1
ATOM 779 C CA . MET A 1 106 ? -25.085 8.059 15.176 1.00 88.94 106 MET A CA 1
ATOM 780 C C . MET A 1 106 ? -23.992 6.995 15.040 1.00 88.94 106 MET A C 1
ATOM 782 O O . MET A 1 106 ? -24.271 5.824 15.289 1.00 88.94 106 MET A O 1
ATOM 786 N N . PRO A 1 107 ? -22.736 7.373 14.740 1.00 88.12 107 PRO A N 1
ATOM 787 C CA . PRO A 1 107 ? -22.252 8.714 14.385 1.00 88.12 107 PRO A CA 1
ATOM 788 C C . PRO A 1 107 ? -22.711 9.203 12.999 1.00 88.12 107 PRO A C 1
ATOM 790 O O . PRO A 1 107 ? -22.770 8.423 12.053 1.00 88.12 107 PRO A O 1
ATOM 793 N N . GLU A 1 108 ? -22.925 10.517 12.838 1.00 81.12 108 GLU A N 1
ATOM 794 C CA . GLU A 1 108 ? -23.443 11.131 11.592 1.00 81.12 108 GLU A CA 1
ATOM 795 C C . GLU A 1 108 ? -22.605 10.834 10.332 1.00 81.12 108 GLU A C 1
ATOM 797 O O . GLU A 1 108 ? -23.116 10.849 9.213 1.00 81.12 108 GLU A O 1
ATOM 802 N N . LYS A 1 109 ? -21.295 10.607 10.496 1.00 73.50 109 LYS A N 1
ATOM 803 C CA . LYS A 1 109 ? -20.350 10.453 9.377 1.00 73.50 109 LYS A CA 1
ATOM 804 C C . LYS A 1 109 ? -20.101 9.001 8.972 1.00 73.50 109 LYS A C 1
ATOM 806 O O . LYS A 1 109 ? -19.766 8.758 7.815 1.00 73.50 109 LYS A O 1
ATOM 811 N N . LYS A 1 110 ? -20.194 8.057 9.914 1.00 76.62 110 LYS A N 1
ATOM 812 C CA . LYS A 1 110 ? -19.863 6.641 9.697 1.00 76.62 110 LYS A CA 1
ATOM 813 C C . LYS A 1 110 ? -20.531 5.784 10.768 1.00 76.62 110 LYS A C 1
ATOM 815 O O . LYS A 1 110 ? -20.360 6.056 11.952 1.00 76.62 110 LYS A O 1
ATOM 820 N N . ALA A 1 111 ? -21.241 4.743 10.336 1.00 81.75 111 ALA A N 1
ATOM 821 C CA . ALA A 1 111 ? -21.819 3.749 11.233 1.00 81.75 111 ALA A CA 1
ATOM 822 C C . ALA A 1 111 ? -20.721 3.015 12.018 1.00 81.75 111 ALA A C 1
ATOM 824 O O . ALA A 1 111 ? -19.621 2.789 11.501 1.00 81.75 111 ALA A O 1
ATOM 825 N N . LEU A 1 112 ? -21.022 2.648 13.263 1.00 77.12 112 LEU A N 1
ATOM 826 C CA . LEU A 1 112 ? -20.107 1.854 14.078 1.00 77.12 112 LEU A CA 1
ATOM 827 C C . LEU A 1 112 ? -20.051 0.404 13.574 1.00 77.12 112 LEU A C 1
ATOM 829 O O . LEU A 1 112 ? -21.041 -0.086 13.032 1.00 77.12 112 LEU A O 1
ATOM 833 N N . PRO A 1 113 ? -18.925 -0.299 13.777 1.00 80.50 113 PRO A N 1
ATOM 834 C CA . PRO A 1 113 ? -18.864 -1.739 13.561 1.00 80.50 113 PRO A CA 1
ATOM 835 C C . PRO A 1 113 ? -19.878 -2.488 14.438 1.00 80.50 113 PRO A C 1
ATOM 837 O O . PRO A 1 113 ? -20.072 -2.132 15.604 1.00 80.50 113 PRO A O 1
ATOM 840 N N . ASP A 1 114 ? -20.449 -3.575 13.914 1.00 76.56 114 ASP A N 1
ATOM 841 C CA . ASP A 1 114 ? -21.442 -4.398 14.623 1.00 76.56 114 ASP A CA 1
ATOM 842 C C . ASP A 1 114 ? -20.925 -4.905 15.977 1.00 76.56 114 ASP A C 1
ATOM 844 O O . ASP A 1 114 ? -21.667 -4.927 16.956 1.00 76.56 114 ASP A O 1
ATOM 848 N N . ALA A 1 115 ? -19.630 -5.226 16.076 1.00 64.50 115 ALA A N 1
ATOM 849 C CA . ALA A 1 115 ? -18.998 -5.636 17.330 1.00 64.50 115 ALA A CA 1
ATOM 850 C C . ALA A 1 115 ? -18.994 -4.515 18.389 1.00 64.50 115 ALA A C 1
ATOM 852 O O . ALA A 1 115 ? -19.257 -4.765 19.563 1.00 64.50 115 ALA A O 1
ATOM 853 N N . THR A 1 116 ? -18.761 -3.261 17.985 1.00 72.69 116 THR A N 1
ATOM 854 C CA . THR A 1 116 ? -18.839 -2.103 18.891 1.00 72.69 116 THR A CA 1
ATOM 855 C C . THR A 1 116 ? -20.271 -1.881 19.377 1.00 72.69 116 THR A C 1
ATOM 857 O O . THR A 1 116 ? -20.495 -1.598 20.554 1.00 72.69 116 THR A O 1
ATOM 860 N N . ILE A 1 117 ? -21.249 -2.040 18.481 1.00 83.56 117 ILE A N 1
ATOM 861 C CA . ILE A 1 117 ? -22.675 -1.945 18.812 1.00 83.56 117 ILE A CA 1
ATOM 862 C C . ILE A 1 117 ? -23.070 -3.066 19.784 1.00 83.56 117 ILE A C 1
ATOM 864 O O . ILE A 1 117 ? -23.744 -2.798 20.779 1.00 83.56 117 ILE A O 1
ATOM 868 N N . ALA A 1 118 ? -22.603 -4.295 19.548 1.00 79.75 118 ALA A N 1
ATOM 869 C CA . ALA A 1 118 ? -22.829 -5.443 20.423 1.00 79.75 118 ALA A CA 1
ATOM 870 C C . ALA A 1 118 ? -22.206 -5.254 21.815 1.00 79.75 118 ALA A C 1
ATOM 872 O O . ALA A 1 118 ? -22.841 -5.591 22.810 1.00 79.75 118 ALA A O 1
ATOM 873 N N . PHE A 1 119 ? -21.020 -4.645 21.907 1.00 76.94 119 PHE A N 1
ATOM 874 C CA . PHE A 1 119 ? -20.365 -4.344 23.183 1.00 76.94 119 PHE A CA 1
ATOM 875 C C . PHE A 1 119 ? -21.194 -3.379 24.049 1.00 76.94 119 PHE A C 1
ATOM 877 O O . PHE A 1 119 ? -21.407 -3.609 25.239 1.00 76.94 119 PHE A O 1
ATOM 884 N N . ILE A 1 120 ? -21.733 -2.315 23.442 1.00 88.12 120 ILE A N 1
ATOM 885 C CA . ILE A 1 120 ? -22.644 -1.388 24.135 1.00 88.12 120 ILE A CA 1
ATOM 886 C C . ILE A 1 120 ? -23.961 -2.095 24.490 1.00 88.12 120 ILE A C 1
ATOM 888 O O . ILE A 1 120 ? -24.483 -1.901 25.589 1.00 88.12 120 ILE A O 1
ATOM 892 N N . ALA A 1 121 ? -24.490 -2.931 23.590 1.00 89.06 121 ALA A N 1
ATOM 893 C CA . ALA A 1 121 ? -25.706 -3.706 23.835 1.00 89.06 121 ALA A CA 1
ATOM 894 C C . ALA A 1 121 ? -25.558 -4.631 25.044 1.00 89.06 121 ALA A C 1
ATOM 896 O O . ALA A 1 121 ? -26.461 -4.691 25.872 1.00 89.06 121 ALA A O 1
ATOM 897 N N . GLN A 1 122 ? -24.414 -5.305 25.169 1.00 83.31 122 GLN A N 1
ATOM 898 C CA . GLN A 1 122 ? -24.109 -6.191 26.284 1.00 83.31 122 GLN A CA 1
ATOM 899 C C . GLN A 1 122 ? -24.108 -5.430 27.614 1.00 83.31 122 GLN A C 1
ATOM 901 O O . GLN A 1 122 ? -24.810 -5.837 28.535 1.00 83.31 122 GLN A O 1
ATOM 906 N N . TRP A 1 123 ? -23.429 -4.280 27.699 1.00 88.38 123 TRP A N 1
ATOM 907 C CA . TRP A 1 123 ? -23.450 -3.453 28.913 1.00 88.38 123 TRP A CA 1
ATOM 908 C C . TRP A 1 123 ? -24.871 -3.048 29.313 1.00 88.38 123 TRP A C 1
ATOM 910 O O . TRP A 1 123 ? -25.242 -3.144 30.485 1.00 88.38 123 TRP A O 1
ATOM 920 N N . ILE A 1 124 ? -25.701 -2.643 28.347 1.00 93.50 124 ILE A N 1
ATOM 921 C CA . ILE A 1 124 ? -27.105 -2.318 28.617 1.00 93.50 124 ILE A CA 1
ATOM 922 C C . ILE A 1 124 ? -27.857 -3.560 29.102 1.00 93.50 124 ILE A C 1
ATOM 924 O O . ILE A 1 124 ? -28.566 -3.494 30.108 1.00 93.50 124 ILE A O 1
ATOM 928 N N . GLN A 1 125 ? -27.685 -4.692 28.419 1.00 88.25 125 GLN A N 1
ATOM 929 C CA . GLN A 1 125 ? -28.368 -5.953 28.700 1.00 88.25 125 GLN A CA 1
ATOM 930 C C . GLN A 1 125 ? -28.015 -6.528 30.079 1.00 88.25 125 GLN A C 1
ATOM 932 O O . GLN A 1 125 ? -28.866 -7.142 30.723 1.00 88.25 125 GLN A O 1
ATOM 937 N N . GLU A 1 126 ? -26.800 -6.274 30.558 1.00 83.56 126 GLU A N 1
ATOM 938 C CA . GLU A 1 126 ? -26.307 -6.647 31.889 1.00 83.56 126 GLU A CA 1
ATOM 939 C C . GLU A 1 126 ? -26.750 -5.676 32.996 1.00 83.56 126 GLU A C 1
ATOM 941 O O . GLU A 1 126 ? -26.425 -5.855 34.169 1.00 83.56 126 GLU A O 1
ATOM 946 N N . GLY A 1 127 ? -27.555 -4.670 32.648 1.00 85.44 127 GLY A N 1
ATOM 947 C CA . GLY A 1 127 ? -28.169 -3.750 33.602 1.00 85.44 127 GLY A CA 1
ATOM 948 C C . GLY A 1 127 ? -27.539 -2.362 33.633 1.00 85.44 127 GLY A C 1
ATOM 949 O O . GLY A 1 127 ? -27.826 -1.605 34.559 1.00 85.44 127 GLY A O 1
ATOM 950 N N . ALA A 1 128 ? -26.722 -2.016 32.634 1.00 89.19 128 ALA A N 1
ATOM 951 C CA . ALA A 1 128 ? -26.091 -0.708 32.480 1.00 89.19 128 ALA A CA 1
ATOM 952 C C . ALA A 1 128 ? -25.402 -0.234 33.772 1.00 89.19 128 ALA A C 1
ATOM 954 O O . ALA A 1 128 ? -25.640 0.877 34.250 1.00 89.19 128 ALA A O 1
ATOM 955 N N . SER A 1 129 ? -24.595 -1.107 34.386 1.00 84.56 129 SER A N 1
ATOM 956 C CA . SER A 1 129 ? -23.996 -0.828 35.692 1.00 84.56 129 SER A CA 1
ATOM 957 C C . SER A 1 129 ? -23.146 0.444 35.657 1.00 84.56 129 SER A C 1
ATOM 959 O O . SER A 1 129 ? -22.290 0.597 34.783 1.00 84.56 129 SER A O 1
ATOM 961 N N . MET A 1 130 ? -23.372 1.331 36.631 1.00 79.25 130 MET A N 1
ATOM 962 C CA . MET A 1 130 ? -22.543 2.516 36.891 1.00 79.25 130 MET A CA 1
ATOM 963 C C . MET A 1 130 ? -21.404 2.233 37.877 1.00 79.25 130 MET A C 1
ATOM 965 O O . MET A 1 130 ? -20.633 3.139 38.185 1.00 79.25 130 MET A O 1
ATOM 969 N N . ASP A 1 131 ? -21.304 1.009 38.403 1.00 70.19 131 ASP A N 1
ATOM 970 C CA . ASP A 1 131 ? -20.237 0.659 39.334 1.00 70.19 131 ASP A CA 1
ATOM 971 C C . ASP A 1 131 ? -18.900 0.585 38.598 1.00 70.19 131 ASP A C 1
ATOM 973 O O . ASP A 1 131 ? -18.725 -0.202 37.676 1.00 70.19 131 ASP A O 1
ATOM 977 N N . CYS A 1 132 ? -17.934 1.381 39.050 1.00 61.97 132 CYS A N 1
ATOM 978 C CA . CYS A 1 132 ? -16.534 1.283 38.620 1.00 61.97 132 CYS A CA 1
ATOM 979 C C . CYS A 1 132 ? -15.669 0.452 39.555 1.00 61.97 132 CYS A C 1
ATOM 981 O O . CYS A 1 132 ? -14.447 0.419 39.424 1.00 61.97 132 CYS A O 1
ATOM 983 N N . THR A 1 133 ? -16.290 -0.199 40.531 1.00 47.00 133 THR A N 1
ATOM 984 C CA . THR A 1 133 ? -15.629 -1.264 41.263 1.00 47.00 133 THR A CA 1
ATOM 985 C C . THR A 1 133 ? -15.692 -2.512 40.389 1.00 47.00 133 THR A C 1
ATOM 987 O O . THR A 1 133 ? -16.808 -2.944 40.088 1.00 47.00 133 THR A O 1
ATOM 990 N N . PRO A 1 134 ? -14.556 -3.107 39.983 1.00 45.75 134 PRO A N 1
ATOM 991 C CA . PRO A 1 134 ? -14.592 -4.463 39.451 1.00 45.75 134 PRO A CA 1
ATOM 992 C C . PRO A 1 134 ? -15.308 -5.370 40.460 1.00 45.75 134 PRO A C 1
ATOM 994 O O . PRO A 1 134 ? -15.259 -5.117 41.669 1.00 45.75 134 PRO A O 1
ATOM 997 N N . ASP A 1 135 ? -16.030 -6.367 39.951 1.00 40.28 135 ASP A N 1
ATOM 998 C CA . ASP A 1 135 ? -16.873 -7.269 40.737 1.00 40.28 135 ASP A CA 1
ATOM 999 C C . ASP A 1 135 ? -16.153 -7.733 42.025 1.00 40.28 135 ASP A C 1
ATOM 1001 O O . ASP A 1 135 ? -15.131 -8.416 41.945 1.00 40.28 135 ASP A O 1
ATOM 1005 N N . PRO A 1 136 ? -16.660 -7.398 43.228 1.00 39.69 136 PRO A N 1
ATOM 1006 C CA . PRO A 1 136 ? -16.016 -7.756 44.490 1.00 39.69 136 PRO A CA 1
ATOM 1007 C C . PRO A 1 136 ? -16.083 -9.258 44.807 1.00 39.69 136 PRO A C 1
ATOM 1009 O O . PRO A 1 136 ? -15.565 -9.682 45.843 1.00 39.69 136 PRO A O 1
ATOM 1012 N N . THR A 1 137 ? -16.735 -10.077 43.975 1.00 40.84 137 THR A N 1
ATOM 1013 C CA . THR A 1 137 ? -16.627 -11.541 44.050 1.00 40.84 137 THR A CA 1
ATOM 1014 C C . THR A 1 137 ? -15.340 -12.071 43.420 1.00 40.84 137 THR A C 1
ATOM 1016 O O . THR A 1 137 ? -14.943 -13.201 43.726 1.00 40.84 137 THR A O 1
ATOM 1019 N N . ASN A 1 138 ? -14.615 -11.231 42.675 1.00 43.53 138 ASN A N 1
ATOM 1020 C CA . ASN A 1 138 ? -13.240 -11.482 42.279 1.00 43.53 138 ASN A CA 1
ATOM 1021 C C . ASN A 1 138 ? -12.331 -11.176 43.486 1.00 43.53 138 ASN A C 1
ATOM 1023 O O . ASN A 1 138 ? -11.880 -10.066 43.753 1.00 43.53 138 ASN A O 1
ATOM 1027 N N . THR A 1 139 ? -12.228 -12.184 44.355 1.00 34.84 139 THR A N 1
ATOM 1028 C CA . THR A 1 139 ? -11.363 -12.189 45.545 1.00 34.84 139 THR A CA 1
ATOM 1029 C C . THR A 1 139 ? -10.112 -13.018 45.299 1.00 34.84 139 THR A C 1
ATOM 1031 O O . THR A 1 139 ? -9.553 -13.613 46.227 1.00 34.84 139 THR A O 1
ATOM 1034 N N . SER A 1 140 ? -9.662 -13.093 44.050 1.00 42.34 140 SER A N 1
ATOM 1035 C CA . SER A 1 140 ? -8.374 -13.682 43.757 1.00 42.34 140 SER A CA 1
ATOM 1036 C C . SER A 1 140 ? -7.305 -12.593 43.849 1.00 42.34 140 SER A C 1
ATOM 1038 O O . SER A 1 140 ? -7.543 -11.395 43.748 1.00 42.34 140 SER A O 1
ATOM 1040 N N . THR A 1 141 ? -6.092 -13.011 44.155 1.00 40.50 141 THR A N 1
ATOM 1041 C CA . THR A 1 141 ? -4.876 -12.201 44.163 1.00 40.50 141 THR A CA 1
ATOM 1042 C C . THR A 1 141 ? -4.514 -11.808 42.720 1.00 40.50 141 THR A C 1
ATOM 1044 O O . THR A 1 141 ? -3.559 -12.336 42.163 1.00 40.50 141 THR A O 1
ATOM 1047 N N . GLU A 1 142 ? -5.359 -10.966 42.128 1.00 51.28 142 GLU A N 1
ATOM 1048 C CA . GLU A 1 142 ? -5.841 -11.026 40.742 1.00 51.28 142 GLU A CA 1
ATOM 1049 C C . GLU A 1 142 ? -4.832 -10.697 39.641 1.00 51.28 142 GLU A C 1
ATOM 1051 O O . GLU A 1 142 ? -3.993 -9.806 39.773 1.00 51.28 142 GLU A O 1
ATOM 1056 N N . ALA A 1 143 ? -4.985 -11.403 38.520 1.00 56.38 143 ALA A N 1
ATOM 1057 C CA . ALA A 1 143 ? -4.348 -11.094 37.250 1.00 56.38 143 ALA A CA 1
ATOM 1058 C C . ALA A 1 143 ? -4.648 -9.645 36.812 1.00 56.38 143 ALA A C 1
ATOM 1060 O O . ALA A 1 143 ? -5.754 -9.149 37.012 1.00 56.38 143 ALA A O 1
ATOM 1061 N N . TYR A 1 144 ? -3.660 -8.980 36.199 1.00 66.19 144 TYR A N 1
ATOM 1062 C CA . TYR A 1 144 ? -3.786 -7.614 35.660 1.00 66.19 144 TYR A CA 1
ATOM 1063 C C . TYR A 1 144 ? -4.877 -7.505 34.580 1.00 66.19 144 TYR A C 1
ATOM 1065 O O . TYR A 1 144 ? -5.536 -6.476 34.463 1.00 66.19 144 TYR A O 1
ATOM 1073 N N . HIS A 1 145 ? -5.085 -8.588 33.828 1.00 66.56 145 HIS A N 1
ATOM 1074 C CA . HIS A 1 145 ? -6.086 -8.683 32.771 1.00 66.56 145 HIS A CA 1
ATOM 1075 C C . HIS A 1 145 ? -7.389 -9.319 33.276 1.00 66.56 145 HIS A C 1
ATOM 1077 O O . HIS A 1 145 ? -7.334 -10.220 34.121 1.00 66.56 145 HIS A O 1
ATOM 1083 N N . PRO A 1 146 ? -8.559 -8.902 32.754 1.00 63.31 146 PRO A N 1
ATOM 1084 C CA . PRO A 1 146 ? -9.843 -9.483 33.135 1.00 63.31 146 PRO A CA 1
ATOM 1085 C C . PRO A 1 146 ? -9.929 -10.975 32.777 1.00 63.31 146 PRO A C 1
ATOM 1087 O O . PRO A 1 146 ? -9.190 -11.493 31.935 1.00 63.31 146 PRO A O 1
ATOM 1090 N N . ALA A 1 147 ? -10.869 -11.684 33.404 1.00 61.25 147 ALA A N 1
ATOM 1091 C CA . ALA A 1 147 ? -11.185 -13.053 33.007 1.00 61.25 147 ALA A CA 1
ATOM 1092 C C . ALA A 1 147 ? -11.559 -13.110 31.511 1.00 61.25 147 ALA A C 1
ATOM 1094 O O . ALA A 1 147 ? -12.158 -12.179 30.980 1.00 61.25 147 ALA A O 1
ATOM 1095 N N . GLY A 1 148 ? -11.155 -14.183 30.824 1.00 66.50 148 GLY A N 1
ATOM 1096 C CA . GLY A 1 148 ? -11.401 -14.348 29.385 1.00 66.50 148 GLY A CA 1
ATOM 1097 C C . GLY A 1 148 ? -10.466 -13.552 28.467 1.00 66.50 148 GLY A C 1
ATOM 1098 O O . GLY A 1 148 ? -10.556 -13.695 27.254 1.00 66.50 148 GLY A O 1
ATOM 1099 N N . TYR A 1 149 ? -9.518 -12.772 29.001 1.00 70.94 149 TYR A N 1
ATOM 1100 C CA . TYR A 1 149 ? -8.595 -11.983 28.174 1.00 70.94 149 TYR A CA 1
ATOM 1101 C C . TYR A 1 149 ? -7.751 -12.828 27.206 1.00 70.94 149 TYR A C 1
ATOM 1103 O O . TYR A 1 149 ? -7.399 -12.368 26.129 1.00 70.94 149 TYR A O 1
ATOM 1111 N N . ALA A 1 150 ? -7.471 -14.093 27.535 1.00 72.06 150 ALA A N 1
ATOM 1112 C CA . ALA A 1 150 ? -6.741 -14.997 26.643 1.00 72.06 150 ALA A CA 1
ATOM 1113 C C . ALA A 1 150 ? -7.460 -15.267 25.303 1.00 72.06 150 ALA A C 1
ATOM 1115 O O . ALA A 1 150 ? -6.812 -15.689 24.346 1.00 72.06 150 ALA A O 1
ATOM 1116 N N . GLU A 1 151 ? -8.766 -15.006 25.205 1.00 72.00 151 GLU A N 1
ATOM 1117 C CA . GLU A 1 151 ? -9.520 -15.151 23.961 1.00 72.00 151 GLU A CA 1
ATOM 1118 C C . GLU A 1 151 ? -9.069 -14.120 22.919 1.00 72.00 151 GLU A C 1
ATOM 1120 O O . GLU A 1 151 ? -8.928 -12.930 23.216 1.00 72.00 151 GLU A O 1
ATOM 1125 N N . ALA A 1 152 ? -8.859 -14.571 21.678 1.00 67.94 152 ALA A N 1
ATOM 1126 C CA . ALA A 1 152 ? -8.323 -13.750 20.586 1.00 67.94 152 ALA A CA 1
ATOM 1127 C C . ALA A 1 152 ? -9.138 -12.475 20.331 1.00 67.94 152 ALA A C 1
ATOM 1129 O O . ALA A 1 152 ? -8.575 -11.406 20.113 1.00 67.94 152 ALA A O 1
ATOM 1130 N N . THR A 1 153 ? -10.464 -12.567 20.431 1.00 62.06 153 THR A N 1
ATOM 1131 C CA . THR A 1 153 ? -11.386 -11.442 20.226 1.00 62.06 153 THR A CA 1
ATOM 1132 C C . THR A 1 153 ? -11.359 -10.410 21.354 1.00 62.06 153 THR A C 1
ATOM 1134 O O . THR A 1 153 ? -11.982 -9.360 21.224 1.00 62.06 153 THR A O 1
ATOM 1137 N N . VAL A 1 154 ? -10.694 -10.710 22.474 1.00 62.75 154 VAL A N 1
ATOM 1138 C CA . VAL A 1 154 ? -10.646 -9.847 23.660 1.00 62.75 154 VAL A CA 1
ATOM 1139 C C . VAL A 1 154 ? -9.276 -9.185 23.792 1.00 62.75 154 VAL A C 1
ATOM 1141 O O . VAL A 1 154 ? -9.227 -7.957 23.852 1.00 62.75 154 VAL A O 1
ATOM 1144 N N . HIS A 1 155 ? -8.172 -9.946 23.780 1.00 72.56 155 HIS A N 1
ATOM 1145 C CA . HIS A 1 155 ? -6.833 -9.334 23.827 1.00 72.56 155 HIS A CA 1
ATOM 1146 C C . HIS A 1 155 ? -6.429 -8.675 22.507 1.00 72.56 155 HIS A C 1
ATOM 1148 O O . HIS A 1 155 ? -5.735 -7.660 22.525 1.00 72.56 155 HIS A O 1
ATOM 1154 N N . GLY A 1 156 ? -6.879 -9.208 21.363 1.00 69.31 156 GLY A N 1
ATOM 1155 C CA . GLY A 1 156 ? -6.574 -8.639 20.048 1.00 69.31 156 GLY A CA 1
ATOM 1156 C C . GLY A 1 156 ? -7.039 -7.187 19.922 1.00 69.31 156 GLY A C 1
ATOM 1157 O O . GLY A 1 156 ? -6.308 -6.354 19.398 1.00 69.31 156 GLY A O 1
ATOM 1158 N N . TYR A 1 157 ? -8.183 -6.847 20.522 1.00 64.75 157 TYR A N 1
ATOM 1159 C CA . TYR A 1 157 ? -8.777 -5.509 20.450 1.00 64.75 157 TYR A CA 1
ATOM 1160 C C . TYR A 1 157 ? -7.886 -4.397 21.032 1.00 64.75 157 TYR A C 1
ATOM 1162 O O . TYR A 1 157 ? -7.917 -3.262 20.562 1.00 64.75 157 TYR A O 1
ATOM 1170 N N . GLU A 1 158 ? -7.076 -4.690 22.053 1.00 64.31 158 GLU A N 1
ATOM 1171 C CA . GLU A 1 158 ? -6.187 -3.683 22.654 1.00 64.31 158 GLU A CA 1
ATOM 1172 C C . GLU A 1 158 ? -4.967 -3.404 21.771 1.00 64.31 158 GLU A C 1
ATOM 1174 O O . GLU A 1 158 ? -4.558 -2.249 21.640 1.00 64.31 158 GLU A O 1
ATOM 1179 N N . MET A 1 159 ? -4.474 -4.439 21.084 1.00 66.38 159 MET A N 1
ATOM 1180 C CA . MET A 1 159 ? -3.478 -4.318 20.018 1.00 66.38 159 MET A CA 1
ATOM 1181 C C . MET A 1 159 ? -4.059 -3.571 18.804 1.00 66.38 159 MET A C 1
ATOM 1183 O O . MET A 1 159 ? -3.398 -2.715 18.224 1.00 66.38 159 MET A O 1
ATOM 1187 N N . GLU A 1 160 ? -5.317 -3.848 18.442 1.00 60.62 160 GLU A N 1
ATOM 1188 C CA . GLU A 1 160 ? -6.021 -3.231 17.309 1.00 60.62 160 GLU A CA 1
ATOM 1189 C C . GLU A 1 160 ? -6.262 -1.730 17.476 1.00 60.62 160 GLU A C 1
ATOM 1191 O O . GLU A 1 160 ? -6.230 -0.974 16.505 1.00 60.62 160 GLU A O 1
ATOM 1196 N N . LEU A 1 161 ? -6.535 -1.297 18.704 1.00 54.97 161 LEU A N 1
ATOM 1197 C CA . LEU A 1 161 ? -6.844 0.092 19.012 1.00 54.97 161 LEU A CA 1
ATOM 1198 C C . LEU A 1 161 ? -5.608 0.962 19.268 1.00 54.97 161 LEU A C 1
ATOM 1200 O O . LEU A 1 161 ? -5.776 2.166 19.473 1.00 54.97 161 LEU A O 1
ATOM 1204 N N . GLY A 1 162 ? -4.401 0.382 19.293 1.00 53.47 162 GLY A N 1
ATOM 1205 C CA . GLY A 1 162 ? -3.178 1.108 19.644 1.00 53.47 162 GLY A CA 1
ATOM 1206 C C . GLY A 1 162 ? -3.291 1.802 21.004 1.00 53.47 162 GLY A C 1
ATOM 1207 O O . GLY A 1 162 ? -2.798 2.918 21.172 1.00 53.47 162 GLY A O 1
ATOM 1208 N N . LEU A 1 163 ? -4.023 1.197 21.952 1.00 51.16 163 LEU A N 1
ATOM 1209 C CA . LEU A 1 163 ? -4.246 1.804 23.263 1.00 51.16 163 LEU A CA 1
ATOM 1210 C C . LEU A 1 163 ? -2.896 2.002 23.957 1.00 51.16 163 LEU A C 1
ATOM 1212 O O . LEU A 1 163 ? -2.033 1.133 23.898 1.00 51.16 163 LEU A O 1
ATOM 1216 N N . GLU A 1 164 ? -2.737 3.145 24.629 1.00 49.50 164 GLU A N 1
ATOM 1217 C CA . GLU A 1 164 ? -1.474 3.711 25.145 1.00 49.50 164 GLU A CA 1
ATOM 1218 C C . GLU A 1 164 ? -0.639 2.807 26.087 1.00 49.50 164 GLU A C 1
ATOM 1220 O O . GLU A 1 164 ? 0.417 3.222 26.571 1.00 49.50 164 GLU A O 1
ATOM 1225 N N . THR A 1 165 ? -1.083 1.586 26.391 1.00 62.31 165 THR A N 1
ATOM 1226 C CA . THR A 1 165 ? -0.371 0.665 27.281 1.00 62.31 165 THR A CA 1
ATOM 1227 C C . THR A 1 165 ? 0.553 -0.251 26.486 1.00 62.31 165 THR A C 1
ATOM 1229 O O . THR A 1 165 ? 0.138 -1.263 25.931 1.00 62.31 165 THR A O 1
ATOM 1232 N N . ASP A 1 166 ? 1.842 0.086 26.486 1.00 77.19 166 ASP A N 1
ATOM 1233 C CA . ASP A 1 166 ? 2.902 -0.758 25.935 1.00 77.19 166 ASP A CA 1
ATOM 1234 C C . ASP A 1 166 ? 3.010 -2.085 26.711 1.00 77.19 166 ASP A C 1
ATOM 1236 O O . ASP A 1 166 ? 3.524 -2.137 27.835 1.00 77.19 166 ASP A O 1
ATOM 1240 N N . CYS A 1 167 ? 2.541 -3.176 26.095 1.00 79.88 167 CYS A N 1
ATOM 1241 C CA . CYS A 1 167 ? 2.503 -4.514 26.690 1.00 79.88 167 CYS A CA 1
ATOM 1242 C C . CYS A 1 167 ? 3.891 -5.013 27.123 1.00 79.88 167 CYS A C 1
ATOM 1244 O O . CYS A 1 167 ? 4.000 -5.814 28.058 1.00 79.88 167 CYS A O 1
ATOM 1246 N N . ARG A 1 168 ? 4.963 -4.521 26.486 1.00 83.31 168 ARG A N 1
ATOM 1247 C CA . ARG A 1 168 ? 6.346 -4.923 26.776 1.00 83.31 168 ARG A CA 1
ATOM 1248 C C . ARG A 1 168 ? 6.760 -4.591 28.206 1.00 83.31 168 ARG A C 1
ATOM 1250 O O . ARG A 1 168 ? 7.576 -5.302 28.789 1.00 83.31 168 ARG A O 1
ATOM 1257 N N . GLN A 1 169 ? 6.142 -3.577 28.816 1.00 83.38 169 GLN A N 1
ATOM 1258 C CA . GLN A 1 169 ? 6.418 -3.189 30.202 1.00 83.38 169 GLN A CA 1
ATOM 1259 C C . GLN A 1 169 ? 6.125 -4.308 31.212 1.00 83.38 169 GLN A C 1
ATOM 1261 O O . GLN A 1 169 ? 6.763 -4.360 32.263 1.00 83.38 169 GLN A O 1
ATOM 1266 N N . CYS A 1 170 ? 5.177 -5.198 30.904 1.00 81.19 170 CYS A N 1
ATOM 1267 C CA . CYS A 1 170 ? 4.796 -6.313 31.774 1.00 81.19 170 CYS A CA 1
ATOM 1268 C C . CYS A 1 170 ? 5.118 -7.686 31.167 1.00 81.19 170 CYS A C 1
ATOM 1270 O O . CYS A 1 170 ? 5.412 -8.617 31.909 1.00 81.19 170 CYS A O 1
ATOM 1272 N N . HIS A 1 171 ? 5.103 -7.814 29.837 1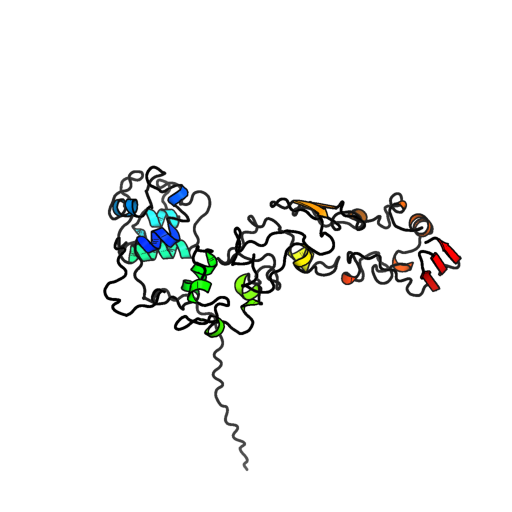.00 83.50 171 HIS A N 1
ATOM 1273 C CA . HIS A 1 171 ? 5.328 -9.078 29.121 1.00 83.50 171 HIS A CA 1
ATOM 1274 C C . HIS A 1 171 ? 6.755 -9.222 28.559 1.00 83.50 171 HIS A C 1
ATOM 1276 O O . HIS A 1 171 ? 7.051 -10.181 27.846 1.00 83.50 171 HIS A O 1
ATOM 1282 N N . GLY A 1 172 ? 7.646 -8.284 28.898 1.00 85.69 172 GLY A N 1
ATOM 1283 C CA . GLY A 1 172 ? 9.028 -8.229 28.430 1.00 85.69 172 GLY A CA 1
ATOM 1284 C C . GLY A 1 172 ? 9.166 -7.610 27.038 1.00 85.69 172 GLY A C 1
ATOM 1285 O O . GLY A 1 172 ? 8.231 -7.623 26.241 1.00 85.69 172 GLY A O 1
ATOM 1286 N N . ASP A 1 173 ? 10.366 -7.112 26.726 1.00 83.19 173 ASP A N 1
ATOM 1287 C CA . ASP A 1 173 ? 10.662 -6.359 25.492 1.00 83.19 173 ASP A CA 1
ATOM 1288 C C . ASP A 1 173 ? 10.282 -7.101 24.200 1.00 83.19 173 ASP A C 1
ATOM 1290 O O . ASP A 1 173 ? 9.914 -6.473 23.213 1.00 83.19 173 ASP A O 1
ATOM 1294 N N . ASN A 1 174 ? 10.320 -8.437 24.222 1.00 81.06 174 ASN A N 1
ATOM 1295 C CA . ASN A 1 174 ? 9.961 -9.287 23.086 1.00 81.06 174 ASN A CA 1
ATOM 1296 C C . ASN A 1 174 ? 8.590 -9.963 23.245 1.00 81.06 174 ASN A C 1
ATOM 1298 O O . ASN A 1 174 ? 8.282 -10.876 22.489 1.00 81.06 174 ASN A O 1
ATOM 1302 N N . LEU A 1 175 ? 7.770 -9.589 24.232 1.00 83.31 175 LEU A N 1
ATOM 1303 C CA . LEU A 1 175 ? 6.496 -10.253 24.556 1.00 83.31 175 LEU A CA 1
ATOM 1304 C C . LEU A 1 175 ? 6.617 -11.774 24.784 1.00 83.31 175 LEU A C 1
ATOM 1306 O O . LEU A 1 175 ? 5.696 -12.530 24.486 1.00 83.31 175 LEU A O 1
ATOM 1310 N N . GLN A 1 176 ? 7.771 -12.228 25.279 1.00 84.81 176 GLN A N 1
ATOM 1311 C CA . GLN A 1 176 ? 8.043 -13.642 25.583 1.00 84.81 176 GLN A CA 1
ATOM 1312 C C . GLN A 1 176 ? 7.654 -14.018 27.021 1.00 84.81 176 GLN A C 1
ATOM 1314 O O . GLN A 1 176 ? 8.051 -15.058 27.544 1.00 84.81 176 GLN A O 1
ATOM 1319 N N . GLY A 1 177 ? 6.897 -13.138 27.677 1.00 81.06 177 GLY A N 1
ATOM 1320 C CA . GLY A 1 177 ? 6.597 -13.219 29.093 1.00 81.06 177 GLY A CA 1
ATOM 1321 C C . GLY A 1 177 ? 7.777 -12.770 29.960 1.00 81.06 177 GLY A C 1
ATOM 1322 O O . GLY A 1 177 ? 8.954 -12.895 29.611 1.00 81.06 177 GLY A O 1
ATOM 1323 N N . ALA A 1 178 ? 7.447 -12.240 31.132 1.00 72.69 178 ALA A N 1
ATOM 1324 C CA . ALA A 1 178 ? 8.383 -11.988 32.217 1.00 72.69 178 ALA A CA 1
ATOM 1325 C C . ALA A 1 178 ? 7.716 -12.409 33.532 1.00 72.69 178 ALA A C 1
ATOM 1327 O O . ALA A 1 178 ? 6.546 -12.103 33.759 1.00 72.69 178 ALA A O 1
ATOM 1328 N N . ASP A 1 179 ? 8.451 -13.118 34.391 1.00 73.75 179 ASP A N 1
ATOM 1329 C CA . ASP A 1 179 ? 7.937 -13.668 35.652 1.00 73.75 179 ASP A CA 1
ATOM 1330 C C . ASP A 1 179 ? 6.662 -14.525 35.461 1.00 73.75 179 ASP A C 1
ATOM 1332 O O . ASP A 1 179 ? 6.746 -15.618 34.900 1.00 73.75 179 ASP A O 1
ATOM 1336 N N . ASP A 1 180 ? 5.505 -14.039 35.928 1.00 71.94 180 ASP A N 1
ATOM 1337 C CA . ASP A 1 180 ? 4.197 -14.707 35.836 1.00 71.94 180 ASP A CA 1
ATOM 1338 C C . ASP A 1 180 ? 3.372 -14.256 34.605 1.00 71.94 180 ASP A C 1
ATOM 1340 O O . ASP A 1 180 ? 2.243 -14.717 34.412 1.00 71.94 180 ASP A O 1
ATOM 1344 N N . ALA A 1 181 ? 3.895 -13.346 33.772 1.00 74.12 181 ALA A N 1
ATOM 1345 C CA . ALA A 1 181 ? 3.186 -12.828 32.603 1.00 74.12 181 ALA A CA 1
ATOM 1346 C C . ALA A 1 181 ? 3.205 -13.830 31.425 1.00 74.12 181 ALA A C 1
ATOM 1348 O O . ALA A 1 181 ? 4.259 -14.401 31.133 1.00 74.12 181 ALA A O 1
ATOM 1349 N N . PRO A 1 182 ? 2.074 -14.026 30.714 1.00 81.19 182 PRO A N 1
ATOM 1350 C CA . PRO A 1 182 ? 2.000 -14.892 29.537 1.00 81.19 182 PRO A CA 1
ATOM 1351 C C . PRO A 1 182 ? 3.000 -14.540 28.429 1.00 81.19 182 PRO A C 1
ATOM 1353 O O . PRO A 1 182 ? 3.226 -13.362 28.139 1.00 81.19 182 PRO A O 1
ATOM 1356 N N . ASP A 1 183 ? 3.524 -15.586 27.788 1.00 86.31 183 ASP A N 1
ATOM 1357 C CA . ASP A 1 183 ? 4.330 -15.545 26.564 1.00 86.31 183 ASP A CA 1
ATOM 1358 C C . ASP A 1 183 ? 3.408 -15.630 25.338 1.00 86.31 183 ASP A C 1
ATOM 1360 O O . ASP A 1 183 ? 2.649 -16.596 25.203 1.00 86.31 183 ASP A O 1
ATOM 1364 N N . CYS A 1 184 ? 3.474 -14.653 24.432 1.00 83.56 184 CYS A N 1
ATOM 1365 C CA . CYS A 1 184 ? 2.694 -14.669 23.192 1.00 83.56 184 CYS A CA 1
ATOM 1366 C C . CYS A 1 184 ? 2.987 -15.914 22.341 1.00 83.56 184 CYS A C 1
ATOM 1368 O O . CYS A 1 184 ? 2.077 -16.486 21.739 1.00 83.56 184 CYS A O 1
ATOM 1370 N N . ASP A 1 185 ? 4.229 -16.395 22.344 1.00 86.50 185 ASP A N 1
ATOM 1371 C CA . ASP A 1 185 ? 4.664 -17.537 21.540 1.00 86.50 185 ASP A CA 1
ATOM 1372 C C . ASP A 1 185 ? 4.104 -18.871 22.089 1.00 86.50 185 ASP A C 1
ATOM 1374 O O . ASP A 1 185 ? 4.183 -19.911 21.436 1.00 86.50 185 ASP A O 1
ATOM 1378 N N . SER A 1 186 ? 3.486 -18.861 23.279 1.00 85.12 186 SER A N 1
ATOM 1379 C CA . SER A 1 186 ? 2.786 -20.030 23.829 1.00 85.12 186 SER A CA 1
ATOM 1380 C C . SER A 1 186 ? 1.420 -20.292 23.179 1.00 85.12 186 SER A C 1
ATOM 1382 O O . SER A 1 186 ? 0.942 -21.431 23.206 1.00 85.12 186 SER A O 1
ATOM 1384 N N . CYS A 1 187 ? 0.815 -19.265 22.573 1.00 84.75 187 CYS A N 1
ATOM 1385 C CA . CYS A 1 187 ? -0.484 -19.340 21.897 1.00 84.75 187 CYS A CA 1
ATOM 1386 C C . CYS A 1 187 ? -0.376 -19.100 20.385 1.00 84.75 187 CYS A C 1
ATOM 1388 O O . CYS A 1 187 ? -1.132 -19.697 19.616 1.00 84.75 187 CYS A O 1
ATOM 1390 N N . HIS A 1 188 ? 0.558 -18.256 19.946 1.00 86.44 188 HIS A N 1
ATOM 1391 C CA . HIS A 1 188 ? 0.793 -17.974 18.534 1.00 86.44 188 HIS A CA 1
ATOM 1392 C C . HIS A 1 188 ? 1.818 -18.939 17.926 1.00 86.44 188 HIS A C 1
ATOM 1394 O O . HIS A 1 188 ? 2.753 -19.386 18.585 1.00 86.44 188 HIS A O 1
ATOM 1400 N N . GLN A 1 189 ? 1.629 -19.288 16.650 1.00 86.50 189 GLN A N 1
ATOM 1401 C CA . GLN A 1 189 ? 2.511 -20.229 15.952 1.00 86.50 189 GLN A CA 1
ATOM 1402 C C . GLN A 1 189 ? 3.908 -19.633 15.731 1.00 86.50 189 GLN A C 1
ATOM 1404 O O . GLN A 1 189 ? 4.056 -18.428 15.559 1.00 86.50 189 GLN A O 1
ATOM 1409 N N . GLU A 1 190 ? 4.938 -20.481 15.689 1.00 88.62 190 GLU A N 1
ATOM 1410 C CA . GLU A 1 190 ? 6.307 -20.049 15.380 1.00 88.62 190 GLU A CA 1
ATOM 1411 C C . GLU A 1 190 ? 6.351 -19.266 14.054 1.00 88.62 190 GLU A C 1
ATOM 1413 O O . GLU A 1 190 ? 5.834 -19.734 13.038 1.00 88.62 190 GLU A O 1
ATOM 1418 N N . GLY A 1 191 ? 6.971 -18.082 14.071 1.00 86.81 191 GLY A N 1
ATOM 1419 C CA . GLY A 1 191 ? 7.083 -17.197 12.904 1.00 86.81 191 GLY A CA 1
ATOM 1420 C C . GLY A 1 191 ? 5.926 -16.208 12.709 1.00 86.81 191 GLY A C 1
ATOM 1421 O O . GLY A 1 191 ? 5.907 -15.492 11.712 1.00 86.81 191 GLY A O 1
ATOM 1422 N N . TRP A 1 192 ? 4.957 -16.147 13.633 1.00 87.75 192 TRP A N 1
ATOM 1423 C CA . TRP A 1 192 ? 3.813 -15.228 13.528 1.00 87.75 192 TRP A CA 1
ATOM 1424 C C . TRP A 1 192 ? 4.208 -13.743 13.496 1.00 87.75 192 TRP A C 1
ATOM 1426 O O . TRP A 1 192 ? 3.475 -12.924 12.951 1.00 87.75 192 TRP A O 1
ATOM 1436 N N . ARG A 1 193 ? 5.355 -13.389 14.088 1.00 87.31 193 ARG A N 1
ATOM 1437 C CA . ARG A 1 193 ? 5.832 -12.003 14.215 1.00 87.31 193 ARG A CA 1
ATOM 1438 C C . ARG A 1 193 ? 6.304 -11.436 12.885 1.00 87.31 193 ARG A C 1
ATOM 1440 O O . ARG A 1 193 ? 6.146 -10.243 12.642 1.00 87.31 193 ARG A O 1
ATOM 1447 N N . GLU A 1 194 ? 6.889 -12.293 12.058 1.00 88.56 194 GLU A N 1
ATOM 1448 C CA . GLU A 1 194 ? 7.403 -11.993 10.726 1.00 88.56 194 GLU A CA 1
ATOM 1449 C C . GLU A 1 194 ? 6.336 -12.190 9.633 1.00 88.56 194 GLU A C 1
ATOM 1451 O O . GLU A 1 194 ? 6.494 -11.704 8.512 1.00 88.56 194 GLU A O 1
ATOM 1456 N N . ASP A 1 195 ? 5.245 -12.903 9.932 1.00 88.12 195 ASP A N 1
ATOM 1457 C CA . ASP A 1 195 ? 4.144 -13.121 8.996 1.00 88.12 195 ASP A CA 1
ATOM 1458 C C . ASP A 1 195 ? 3.204 -11.910 8.960 1.00 88.12 195 ASP A C 1
ATOM 1460 O O . ASP A 1 195 ? 2.211 -11.822 9.681 1.00 88.12 195 ASP A O 1
ATOM 1464 N N . CYS A 1 196 ? 3.486 -10.968 8.061 1.00 82.94 196 CYS A N 1
ATOM 1465 C CA . CYS A 1 196 ? 2.655 -9.780 7.873 1.00 82.94 196 CYS A CA 1
ATOM 1466 C C . CYS A 1 196 ? 1.184 -10.128 7.587 1.00 82.94 196 CYS A C 1
ATOM 1468 O O . CYS A 1 196 ? 0.288 -9.400 8.020 1.00 82.94 196 CYS A O 1
ATOM 1470 N N . THR A 1 197 ? 0.926 -11.236 6.881 1.00 85.00 197 THR A N 1
ATOM 1471 C CA . THR A 1 197 ? -0.430 -11.639 6.482 1.00 85.00 197 THR A CA 1
ATOM 1472 C C . THR A 1 197 ? -1.238 -12.226 7.630 1.00 85.00 197 THR A C 1
ATOM 147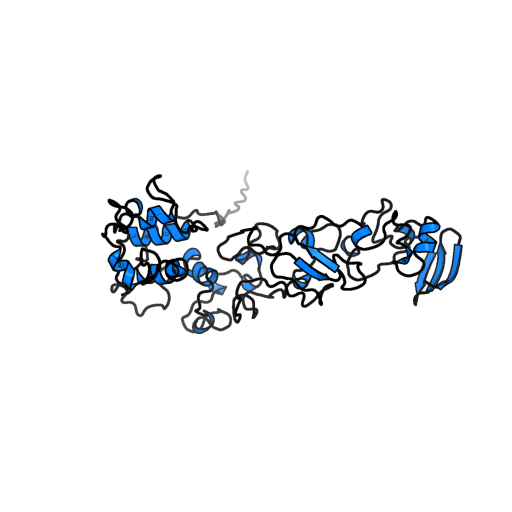4 O O . THR A 1 197 ? -2.471 -12.206 7.589 1.00 85.00 197 THR A O 1
ATOM 1477 N N . TYR A 1 198 ? -0.558 -12.656 8.694 1.00 85.06 198 TYR A N 1
ATOM 1478 C CA . TYR A 1 198 ? -1.188 -13.056 9.943 1.00 85.06 198 TYR A CA 1
ATOM 1479 C C . TYR A 1 198 ? -2.032 -11.909 10.522 1.00 85.06 198 TYR A C 1
ATOM 1481 O O . TYR A 1 198 ? -3.217 -12.087 10.808 1.00 85.06 198 TYR A O 1
ATOM 1489 N N . CYS A 1 199 ? -1.454 -10.704 10.604 1.00 78.31 199 CYS A N 1
ATOM 1490 C CA . CYS A 1 199 ? -2.130 -9.512 11.127 1.00 78.31 199 CYS A CA 1
ATOM 1491 C C . CYS A 1 199 ? -2.877 -8.740 10.026 1.00 78.31 199 CYS A C 1
ATOM 1493 O O . CYS A 1 199 ? -4.099 -8.564 10.075 1.00 78.31 199 CYS A O 1
ATOM 1495 N N . HIS A 1 200 ? -2.155 -8.324 8.984 1.00 78.88 200 HIS A N 1
ATOM 1496 C CA . HIS A 1 200 ? -2.659 -7.448 7.921 1.00 78.88 200 HIS A CA 1
ATOM 1497 C C . HIS A 1 200 ? -3.485 -8.184 6.853 1.00 78.88 200 HIS A C 1
ATOM 1499 O O . HIS A 1 200 ? -4.097 -7.557 5.985 1.00 78.88 200 HIS A O 1
ATOM 1505 N N . GLY A 1 201 ? -3.579 -9.512 6.950 1.00 72.88 201 GLY A N 1
ATOM 1506 C CA . GLY A 1 201 ? -4.416 -10.344 6.096 1.00 72.88 201 GLY A CA 1
ATOM 1507 C C . GLY A 1 201 ? -3.793 -10.713 4.754 1.00 72.88 201 GLY A C 1
ATOM 1508 O O . GLY A 1 201 ? -2.610 -10.544 4.513 1.00 72.88 201 GLY A O 1
ATOM 1509 N N . GLY A 1 202 ? -4.641 -11.217 3.861 1.00 72.38 202 GLY A N 1
ATOM 1510 C CA . GLY A 1 202 ? -4.330 -11.571 2.470 1.00 72.38 202 GLY A CA 1
ATOM 1511 C C . GLY A 1 202 ? -5.576 -11.449 1.587 1.00 72.38 202 GLY A C 1
ATOM 1512 O O . GLY A 1 202 ? -5.815 -12.236 0.679 1.00 72.38 202 GLY A O 1
ATOM 1513 N N . ALA A 1 203 ? -6.467 -10.521 1.952 1.00 67.56 203 ALA A N 1
ATOM 1514 C CA . ALA A 1 203 ? -7.811 -10.437 1.386 1.00 67.56 203 ALA A CA 1
ATOM 1515 C C . ALA A 1 203 ? -7.846 -9.749 0.008 1.00 67.56 203 ALA A C 1
ATOM 1517 O O . ALA A 1 203 ? -8.771 -9.988 -0.767 1.00 67.56 203 ALA A O 1
ATOM 1518 N N . VAL A 1 204 ? -6.856 -8.897 -0.290 1.00 70.00 204 VAL A N 1
ATOM 1519 C CA . VAL A 1 204 ? -6.708 -8.210 -1.590 1.00 70.00 204 VAL A CA 1
ATOM 1520 C C . VAL A 1 204 ? -5.597 -8.836 -2.425 1.00 70.00 204 VAL A C 1
ATOM 1522 O O . VAL A 1 204 ? -5.775 -9.039 -3.626 1.00 70.00 204 VAL A O 1
ATOM 1525 N N . SER A 1 205 ? -4.471 -9.160 -1.795 1.00 75.44 205 SER A N 1
ATOM 1526 C CA . SER A 1 205 ? -3.355 -9.878 -2.401 1.00 75.44 205 SER A CA 1
ATOM 1527 C C . SER A 1 205 ? -2.814 -10.918 -1.427 1.00 75.44 205 SER A C 1
ATOM 1529 O O . SER A 1 205 ? -2.937 -10.764 -0.212 1.00 75.44 205 SER A O 1
ATOM 1531 N N . ASP A 1 206 ? -2.138 -11.928 -1.967 1.00 81.06 206 ASP A N 1
ATOM 1532 C CA . ASP A 1 206 ? -1.446 -12.945 -1.169 1.00 81.06 206 ASP A CA 1
ATOM 1533 C C . ASP A 1 206 ? -0.282 -12.356 -0.345 1.00 81.06 206 ASP A C 1
ATOM 1535 O O . ASP A 1 206 ? 0.161 -12.975 0.615 1.00 81.06 206 ASP A O 1
ATOM 1539 N N . SER A 1 207 ? 0.214 -11.165 -0.707 1.00 78.19 207 SER A N 1
ATOM 1540 C CA . SER A 1 207 ? 1.244 -10.425 0.039 1.00 78.19 207 SER A CA 1
ATOM 1541 C C . SER A 1 207 ? 0.690 -9.648 1.237 1.00 78.19 207 SER A C 1
ATOM 1543 O O . SER A 1 207 ? 1.471 -9.145 2.041 1.00 78.19 207 SER A O 1
ATOM 1545 N N . GLY A 1 208 ? -0.637 -9.522 1.358 1.00 78.25 208 GLY A N 1
ATOM 1546 C CA . GLY A 1 208 ? -1.265 -8.659 2.358 1.00 78.25 208 GLY A CA 1
ATOM 1547 C C . GLY A 1 208 ? -1.164 -7.170 2.025 1.00 78.25 208 GLY A C 1
ATOM 1548 O O . GLY A 1 208 ? -1.264 -6.350 2.927 1.00 78.25 208 GLY A O 1
ATOM 1549 N N . ALA A 1 209 ? -0.968 -6.811 0.752 1.00 79.25 209 ALA A N 1
ATOM 1550 C CA . ALA A 1 209 ? -0.845 -5.435 0.283 1.00 79.25 209 ALA A CA 1
ATOM 1551 C C . ALA A 1 209 ? -2.025 -5.021 -0.633 1.00 79.25 209 ALA A C 1
ATOM 1553 O O . ALA A 1 209 ? -2.313 -5.679 -1.637 1.00 79.25 209 ALA A O 1
ATOM 1554 N N . PRO A 1 210 ? -2.704 -3.893 -0.369 1.00 78.00 210 PRO A N 1
ATOM 1555 C CA . PRO A 1 210 ? -2.503 -3.015 0.778 1.00 78.00 210 PRO A CA 1
ATOM 1556 C C . PRO A 1 210 ? -2.835 -3.732 2.099 1.00 78.00 210 PRO A C 1
ATOM 1558 O O . PRO A 1 210 ? -3.779 -4.530 2.115 1.00 78.00 210 PRO A O 1
ATOM 1561 N N . PRO A 1 211 ? -2.102 -3.440 3.190 1.00 75.56 211 PRO A N 1
ATOM 1562 C CA . PRO A 1 211 ? -2.431 -3.987 4.498 1.00 75.56 211 PRO A CA 1
ATOM 1563 C C . PRO A 1 211 ? -3.822 -3.518 4.911 1.00 75.56 211 PRO A C 1
ATOM 1565 O O . PRO A 1 211 ? -4.154 -2.337 4.779 1.00 75.56 211 PRO A O 1
ATOM 1568 N N . ARG A 1 212 ? -4.646 -4.445 5.407 1.00 71.25 212 ARG A N 1
ATOM 1569 C CA . ARG A 1 212 ? -5.852 -4.066 6.149 1.00 71.25 212 ARG A CA 1
ATOM 1570 C C . ARG A 1 212 ? -5.436 -3.553 7.528 1.00 71.25 212 ARG A C 1
ATOM 1572 O O . ARG A 1 212 ? -4.372 -3.930 8.038 1.00 71.25 212 ARG A O 1
ATOM 1579 N N . ASP A 1 213 ? -6.272 -2.716 8.131 1.00 65.06 213 ASP A N 1
ATOM 1580 C CA . ASP A 1 213 ? -6.061 -2.356 9.532 1.00 65.06 213 ASP A CA 1
ATOM 1581 C C . ASP A 1 213 ? -6.341 -3.552 10.453 1.00 65.06 213 ASP A C 1
ATOM 1583 O O . ASP A 1 213 ? -6.946 -4.549 10.058 1.00 65.06 213 ASP A O 1
ATOM 1587 N N . LEU A 1 214 ? -5.870 -3.490 11.695 1.00 61.56 214 LEU A N 1
ATOM 1588 C CA . LEU A 1 214 ? -6.025 -4.612 12.619 1.00 61.56 214 LEU A CA 1
ATOM 1589 C C . LEU A 1 214 ? -7.506 -4.877 12.964 1.00 61.56 214 LEU A C 1
ATOM 1591 O O . LEU A 1 214 ? -7.869 -6.019 13.215 1.00 61.56 214 LEU A O 1
ATOM 1595 N N . ALA A 1 215 ? -8.382 -3.871 12.844 1.00 56.72 215 ALA A N 1
ATOM 1596 C CA . ALA A 1 215 ? -9.834 -4.017 12.986 1.00 56.72 215 ALA A CA 1
ATOM 1597 C C . ALA A 1 215 ? -10.500 -4.730 11.785 1.00 56.72 215 ALA A C 1
ATOM 1599 O O . ALA A 1 215 ? -11.730 -4.815 11.698 1.00 56.72 215 ALA A O 1
ATOM 1600 N N . GLY A 1 216 ? -9.704 -5.223 10.829 1.00 55.88 216 GLY A N 1
ATOM 1601 C CA . GLY A 1 216 ? -10.164 -5.953 9.654 1.00 55.88 216 GLY A CA 1
ATOM 1602 C C . GLY A 1 216 ? -10.876 -5.079 8.623 1.00 55.88 216 GLY A C 1
ATOM 1603 O O . GLY A 1 216 ? -11.440 -5.610 7.661 1.00 55.88 216 GLY A O 1
ATOM 1604 N N . LEU A 1 217 ? -10.865 -3.754 8.785 1.00 57.16 217 LEU A N 1
ATOM 1605 C CA . LEU A 1 217 ? -11.469 -2.843 7.831 1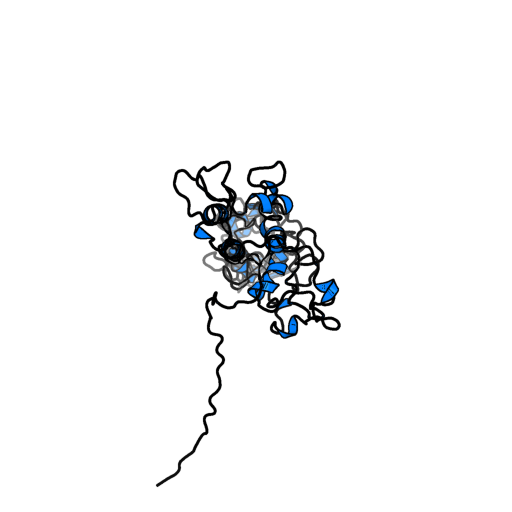.00 57.16 217 LEU A CA 1
ATOM 1606 C C . LEU A 1 217 ? -10.531 -2.671 6.634 1.00 57.16 217 LEU A C 1
ATOM 1608 O O . LEU A 1 217 ? -9.339 -2.386 6.742 1.00 57.16 217 LEU A O 1
ATOM 1612 N N . MET A 1 218 ? -11.117 -2.810 5.449 1.00 56.38 218 MET A N 1
ATOM 1613 C CA . MET A 1 218 ? -10.485 -2.469 4.178 1.00 56.38 218 MET A CA 1
ATOM 1614 C C . MET A 1 218 ? -11.284 -1.356 3.523 1.00 56.38 218 MET A C 1
ATOM 1616 O O . MET A 1 218 ? -12.005 -1.561 2.546 1.00 56.38 218 MET A O 1
ATOM 1620 N N . ASP A 1 219 ? -11.205 -0.161 4.101 1.00 57.38 219 ASP A N 1
ATOM 1621 C CA . ASP A 1 219 ? -11.805 1.005 3.474 1.00 57.38 219 ASP A CA 1
ATOM 1622 C C . ASP A 1 219 ? -10.866 1.529 2.380 1.00 57.38 219 ASP A C 1
ATOM 1624 O O . ASP A 1 219 ? -9.985 2.352 2.621 1.00 57.38 219 ASP A O 1
ATOM 1628 N N . LEU A 1 220 ? -11.056 1.049 1.145 1.00 54.09 220 LEU A N 1
ATOM 1629 C CA . LEU A 1 220 ? -10.281 1.503 -0.017 1.00 54.09 220 LEU A CA 1
ATOM 1630 C C . LEU A 1 220 ? -10.423 3.018 -0.275 1.00 54.09 220 LEU A C 1
ATOM 1632 O O . LEU A 1 220 ? -9.651 3.574 -1.054 1.00 54.09 220 LEU A O 1
ATOM 1636 N N . THR A 1 221 ? -11.400 3.693 0.348 1.00 52.34 221 THR A N 1
ATOM 1637 C CA . THR A 1 221 ? -11.543 5.157 0.280 1.00 52.34 221 THR A CA 1
ATOM 1638 C C . THR A 1 221 ? -10.634 5.892 1.269 1.00 52.34 221 THR A C 1
ATOM 1640 O O . THR A 1 221 ? -10.326 7.060 1.044 1.00 52.34 221 THR A O 1
ATOM 1643 N N . MET A 1 222 ? -10.152 5.197 2.304 1.00 54.19 222 MET A N 1
ATOM 1644 C CA . MET A 1 222 ? -9.130 5.666 3.247 1.00 54.19 222 MET A CA 1
ATOM 1645 C C . MET A 1 222 ? -7.714 5.277 2.810 1.00 54.19 222 MET A C 1
ATOM 1647 O O . MET A 1 222 ? -6.739 5.815 3.336 1.00 54.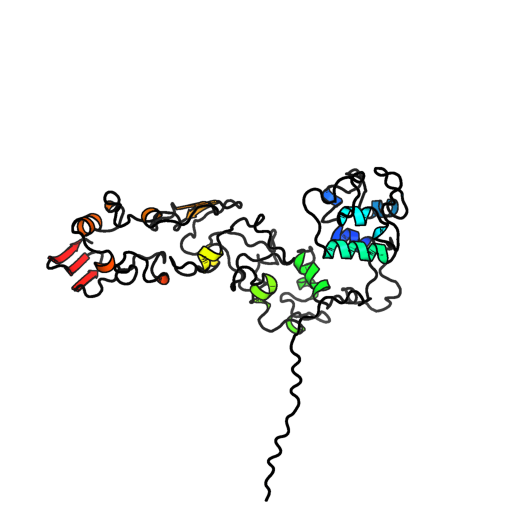19 222 MET A O 1
ATOM 1651 N N . LEU A 1 223 ? -7.579 4.375 1.828 1.00 60.97 223 LEU A N 1
ATOM 1652 C CA . LEU A 1 223 ? -6.287 4.077 1.225 1.00 60.97 223 LEU A CA 1
ATOM 1653 C C . LEU A 1 223 ? -5.760 5.305 0.502 1.00 60.97 223 LEU A C 1
ATOM 1655 O O . LEU A 1 223 ? -6.221 5.692 -0.575 1.00 60.97 223 LEU A O 1
ATOM 1659 N N . SER A 1 224 ? -4.710 5.862 1.081 1.00 62.22 224 SER A N 1
ATOM 1660 C CA . SER A 1 224 ? -3.988 6.961 0.476 1.00 62.22 224 SER A CA 1
ATOM 1661 C C . SER A 1 224 ? -3.338 6.507 -0.855 1.00 62.22 224 SER A C 1
ATOM 1663 O O . SER A 1 224 ? -3.256 7.290 -1.798 1.00 62.22 224 SER A O 1
ATOM 1665 N N . PHE A 1 225 ? -3.020 5.213 -1.025 1.00 75.44 225 PHE A N 1
ATOM 1666 C CA . PHE A 1 225 ? -2.503 4.632 -2.272 1.00 75.44 225 PHE A CA 1
ATOM 1667 C C . PHE A 1 225 ? -3.291 3.385 -2.722 1.00 75.44 225 PHE A C 1
ATOM 1669 O O . PHE A 1 225 ? -3.305 2.360 -2.046 1.00 75.44 225 PHE A O 1
ATOM 1676 N N . LYS A 1 226 ? -3.949 3.447 -3.890 1.00 76.88 226 LYS A N 1
ATOM 1677 C CA . LYS A 1 226 ? -4.832 2.367 -4.385 1.00 76.88 226 LYS A CA 1
ATOM 1678 C C . LYS A 1 226 ? -4.117 1.335 -5.264 1.00 76.88 226 LYS A C 1
ATOM 1680 O O . LYS A 1 226 ? -4.531 0.182 -5.327 1.00 76.88 226 LYS A O 1
ATOM 1685 N N . ALA A 1 227 ? -3.045 1.730 -5.949 1.00 79.94 227 ALA A N 1
ATOM 1686 C CA . ALA A 1 227 ? -2.435 0.953 -7.030 1.00 79.94 227 ALA A CA 1
ATOM 1687 C C . ALA A 1 227 ? -1.396 -0.104 -6.576 1.00 79.94 227 ALA A C 1
ATOM 1689 O O . ALA A 1 227 ? -0.540 -0.486 -7.376 1.00 79.94 227 ALA A O 1
ATOM 1690 N N . HIS A 1 228 ? -1.462 -0.595 -5.330 1.00 84.94 228 HIS A N 1
ATOM 1691 C CA . HIS A 1 228 ? -0.505 -1.560 -4.752 1.00 84.94 228 HIS A CA 1
ATOM 1692 C C . HIS A 1 228 ? -0.318 -2.815 -5.618 1.00 84.94 228 HIS A C 1
ATOM 1694 O O . HIS A 1 228 ? 0.782 -3.074 -6.101 1.00 84.94 228 HIS A O 1
ATOM 1700 N N . GLY A 1 229 ? -1.403 -3.543 -5.913 1.00 83.38 229 GLY A N 1
ATOM 1701 C CA . GLY A 1 229 ? -1.317 -4.821 -6.631 1.00 83.38 229 GLY A CA 1
ATOM 1702 C C . GLY A 1 229 ? -0.688 -4.728 -8.028 1.00 83.38 229 GLY A C 1
ATOM 1703 O O . GLY A 1 229 ? -0.081 -5.686 -8.492 1.00 83.38 229 GLY A O 1
ATOM 1704 N N . GLN A 1 230 ? -0.767 -3.569 -8.694 1.00 86.19 230 GLN A N 1
ATOM 1705 C CA . GLN A 1 230 ? -0.088 -3.370 -9.982 1.00 86.19 230 GLN A CA 1
ATOM 1706 C C . GLN A 1 230 ? 1.434 -3.267 -9.828 1.00 86.19 230 GLN A C 1
ATOM 1708 O O . GLN A 1 230 ? 2.163 -3.714 -10.708 1.00 86.19 230 GLN A O 1
ATOM 1713 N N . HIS A 1 231 ? 1.916 -2.712 -8.717 1.00 89.25 231 HIS A N 1
ATOM 1714 C CA . HIS A 1 231 ? 3.345 -2.584 -8.441 1.00 89.25 231 HIS A CA 1
ATOM 1715 C C . HIS A 1 231 ? 3.955 -3.900 -7.940 1.00 89.25 231 HIS A C 1
ATOM 1717 O O . HIS A 1 231 ? 5.098 -4.210 -8.275 1.00 89.25 231 HIS A O 1
ATOM 1723 N N . GLU A 1 232 ? 3.186 -4.703 -7.209 1.00 88.25 232 GLU A N 1
ATOM 1724 C CA . GLU A 1 232 ? 3.668 -5.968 -6.644 1.00 88.25 232 GLU A CA 1
ATOM 1725 C C . GLU A 1 232 ? 3.504 -7.168 -7.581 1.00 88.25 232 GLU A C 1
ATOM 1727 O O . GLU A 1 232 ? 4.252 -8.132 -7.475 1.00 88.25 232 GLU A O 1
ATOM 1732 N N . ALA A 1 233 ? 2.556 -7.129 -8.522 1.00 85.19 233 ALA A N 1
ATOM 1733 C CA . ALA A 1 233 ? 2.247 -8.280 -9.378 1.00 85.19 233 ALA A CA 1
ATOM 1734 C C . ALA A 1 233 ? 2.099 -7.936 -10.872 1.00 85.19 233 ALA A C 1
ATOM 1736 O O . ALA A 1 233 ? 1.567 -8.733 -11.644 1.00 85.19 233 ALA A O 1
ATOM 1737 N N . GLY A 1 234 ? 2.538 -6.750 -11.299 1.00 82.31 234 GLY A N 1
ATOM 1738 C CA . GLY A 1 234 ? 2.443 -6.320 -12.693 1.00 82.31 234 GLY A CA 1
ATOM 1739 C C . GLY A 1 234 ? 3.360 -7.095 -13.649 1.00 82.31 234 GLY A C 1
ATOM 1740 O O . GLY A 1 234 ? 4.496 -7.422 -13.325 1.00 82.31 234 GLY A O 1
ATOM 1741 N N . ASP A 1 235 ? 2.902 -7.302 -14.887 1.00 86.62 235 ASP A N 1
ATOM 1742 C CA . ASP A 1 235 ? 3.667 -8.015 -15.930 1.00 86.62 235 ASP A CA 1
ATOM 1743 C C . ASP A 1 235 ? 4.694 -7.129 -16.666 1.00 86.62 235 ASP A C 1
ATOM 1745 O O . ASP A 1 235 ? 5.465 -7.601 -17.507 1.00 86.62 235 ASP A O 1
ATOM 1749 N N . ALA A 1 236 ? 4.673 -5.817 -16.417 1.00 88.19 236 ALA A N 1
ATOM 1750 C CA . ALA A 1 236 ? 5.475 -4.846 -17.159 1.00 88.19 236 ALA A CA 1
ATOM 1751 C C . ALA A 1 236 ? 6.825 -4.527 -16.502 1.00 88.19 236 ALA A C 1
ATOM 1753 O O . ALA A 1 236 ? 7.670 -3.906 -17.139 1.00 88.19 236 ALA A O 1
ATOM 1754 N N . HIS A 1 237 ? 7.031 -4.918 -15.251 1.00 91.56 237 HIS A N 1
ATOM 1755 C CA . HIS A 1 237 ? 8.246 -4.679 -14.477 1.00 91.56 237 HIS A CA 1
ATOM 1756 C C . HIS A 1 237 ? 8.421 -5.815 -13.457 1.00 91.56 237 HIS A C 1
ATOM 1758 O O . HIS A 1 237 ? 7.503 -6.622 -13.311 1.00 91.56 237 HIS A O 1
ATOM 1764 N N . PRO A 1 238 ? 9.564 -5.947 -12.758 1.00 92.06 238 PRO A N 1
ATOM 1765 C CA . PRO A 1 238 ? 9.659 -6.920 -11.679 1.00 92.06 238 PRO A CA 1
ATOM 1766 C C . PRO A 1 238 ? 8.568 -6.637 -10.640 1.00 92.06 238 PRO A C 1
ATOM 1768 O O . PRO A 1 238 ? 8.234 -5.472 -10.422 1.00 92.06 238 PRO A O 1
ATOM 1771 N N . ALA A 1 239 ? 8.056 -7.676 -9.983 1.00 90.94 239 ALA A N 1
ATOM 1772 C CA . ALA A 1 239 ? 7.324 -7.504 -8.734 1.00 90.94 239 ALA A CA 1
ATOM 1773 C C . ALA A 1 239 ? 8.186 -6.655 -7.790 1.00 90.94 239 ALA A C 1
ATOM 1775 O O . ALA A 1 239 ? 9.321 -7.038 -7.489 1.00 90.94 239 ALA A O 1
ATOM 1776 N N . TYR A 1 240 ? 7.710 -5.466 -7.425 1.00 91.25 240 TYR A N 1
ATOM 1777 C CA . TYR A 1 240 ? 8.449 -4.618 -6.503 1.00 91.25 240 TYR A CA 1
ATOM 1778 C C . TYR A 1 240 ? 8.165 -5.049 -5.076 1.00 91.25 240 TYR A C 1
ATOM 1780 O O . TYR A 1 240 ? 7.015 -5.242 -4.696 1.00 91.25 240 TYR A O 1
ATOM 1788 N N . GLU A 1 241 ? 9.230 -5.154 -4.294 1.00 89.50 241 GLU A N 1
ATOM 1789 C CA . GLU A 1 241 ? 9.127 -5.349 -2.855 1.00 89.50 241 GLU A CA 1
ATOM 1790 C C . GLU A 1 241 ? 8.676 -4.050 -2.171 1.00 89.50 241 GLU A C 1
ATOM 1792 O O . GLU A 1 241 ? 8.877 -2.948 -2.696 1.00 89.50 241 GLU A O 1
ATOM 1797 N N . CYS A 1 242 ? 8.085 -4.173 -0.982 1.00 88.75 242 CYS A N 1
ATOM 1798 C CA . CYS A 1 242 ? 7.526 -3.053 -0.223 1.00 88.75 242 CYS A CA 1
ATOM 1799 C C . CYS A 1 242 ? 8.552 -1.935 0.030 1.00 88.75 242 CYS A C 1
ATOM 1801 O O . CYS A 1 242 ? 8.180 -0.761 0.036 1.00 88.75 242 CYS A O 1
ATOM 1803 N N . GLU A 1 243 ? 9.840 -2.282 0.157 1.00 91.00 243 GLU A N 1
ATOM 1804 C CA . GLU A 1 243 ? 10.974 -1.364 0.354 1.00 91.00 243 GLU A CA 1
ATOM 1805 C C . GLU A 1 243 ? 11.111 -0.313 -0.755 1.00 91.00 243 GLU A C 1
ATOM 1807 O O . GLU A 1 243 ? 11.809 0.693 -0.609 1.00 91.00 243 GLU A O 1
ATOM 1812 N N . GLN A 1 244 ? 10.438 -0.527 -1.886 1.00 91.94 244 GLN A N 1
ATOM 1813 C CA . GLN A 1 244 ? 10.390 0.441 -2.966 1.00 91.94 244 GLN A CA 1
ATOM 1814 C C . GLN A 1 244 ? 9.596 1.705 -2.619 1.00 91.94 244 GLN A C 1
ATOM 1816 O O . GLN A 1 244 ? 9.794 2.738 -3.266 1.00 91.94 244 GLN A O 1
ATOM 1821 N N . CYS A 1 245 ? 8.722 1.625 -1.613 1.00 91.31 245 CYS A N 1
ATOM 1822 C CA . CYS A 1 245 ? 7.848 2.706 -1.160 1.00 91.31 245 CYS A CA 1
ATOM 1823 C C . CYS A 1 245 ? 7.912 2.927 0.358 1.00 91.31 245 CYS A C 1
ATOM 1825 O O . CYS A 1 245 ? 7.878 4.076 0.802 1.00 91.31 245 CYS A O 1
ATOM 1827 N N . HIS A 1 246 ? 8.026 1.854 1.134 1.00 90.56 246 HIS A N 1
ATOM 1828 C CA . HIS A 1 246 ? 7.936 1.841 2.592 1.00 90.56 246 HIS A CA 1
ATOM 1829 C C . HIS A 1 246 ? 9.271 1.458 3.230 1.00 90.56 246 HIS A C 1
ATOM 1831 O O . HIS A 1 246 ? 10.085 0.785 2.607 1.00 90.56 246 HIS A O 1
ATOM 1837 N N . ASP A 1 247 ? 9.468 1.801 4.499 1.00 89.44 247 ASP A N 1
ATOM 1838 C CA . ASP A 1 247 ? 10.432 1.086 5.335 1.00 89.44 247 ASP A CA 1
ATOM 1839 C C . ASP A 1 247 ? 9.759 -0.203 5.819 1.00 89.44 247 ASP A C 1
ATOM 1841 O O . ASP A 1 247 ? 8.982 -0.193 6.769 1.00 89.44 247 ASP A O 1
ATOM 1845 N N . LYS A 1 248 ? 9.983 -1.312 5.102 1.00 87.06 248 LYS A N 1
ATOM 1846 C CA . LYS A 1 248 ? 9.329 -2.593 5.402 1.00 87.06 248 LYS A CA 1
ATOM 1847 C C . LYS A 1 248 ? 9.776 -3.094 6.785 1.00 87.06 248 LYS A C 1
ATOM 1849 O O . LYS A 1 248 ? 10.975 -3.344 6.957 1.00 87.06 248 LYS A O 1
ATOM 1854 N N . PRO A 1 249 ? 8.857 -3.283 7.749 1.00 87.88 249 PRO A N 1
ATOM 1855 C CA . PRO A 1 249 ? 9.221 -3.863 9.030 1.00 87.88 249 PRO A CA 1
ATOM 1856 C C . PRO A 1 249 ? 9.664 -5.316 8.847 1.00 87.88 249 PRO A C 1
ATOM 1858 O O . PRO A 1 249 ? 9.135 -6.038 7.999 1.00 87.88 249 PRO A O 1
ATOM 1861 N N . THR A 1 250 ? 10.654 -5.749 9.627 1.00 88.88 250 THR A N 1
ATOM 1862 C CA . THR A 1 250 ? 11.112 -7.148 9.605 1.00 88.88 250 THR A CA 1
ATOM 1863 C C . THR A 1 250 ? 10.187 -8.057 10.401 1.00 88.88 250 THR A C 1
ATOM 1865 O O . THR A 1 250 ? 10.049 -9.230 10.066 1.00 88.88 250 THR A O 1
ATOM 1868 N N . ASP A 1 251 ? 9.566 -7.503 11.440 1.00 88.75 251 ASP A N 1
ATOM 1869 C CA . ASP A 1 251 ? 8.626 -8.161 12.342 1.00 88.75 251 ASP A CA 1
ATOM 1870 C C . ASP A 1 251 ? 7.790 -7.123 13.118 1.00 88.75 251 ASP A C 1
ATOM 1872 O O . ASP A 1 251 ? 8.064 -5.920 13.062 1.00 88.75 251 ASP A O 1
ATOM 1876 N N . VAL A 1 252 ? 6.799 -7.592 13.881 1.00 84.25 252 VAL A N 1
ATOM 1877 C CA . VAL A 1 252 ? 5.900 -6.760 14.705 1.00 84.25 252 VAL A CA 1
ATOM 1878 C C . VAL A 1 252 ? 6.599 -5.896 15.772 1.00 84.25 252 VAL A C 1
ATOM 1880 O O . VAL A 1 252 ? 6.039 -4.902 16.223 1.00 84.25 252 VAL A O 1
ATOM 1883 N N . MET A 1 253 ? 7.815 -6.243 16.201 1.00 84.88 253 MET A N 1
ATOM 1884 C CA . MET A 1 253 ? 8.593 -5.472 17.180 1.00 84.88 253 MET A CA 1
ATOM 1885 C C . MET A 1 253 ? 9.471 -4.402 16.516 1.00 84.88 253 MET A C 1
ATOM 1887 O O . MET A 1 253 ? 10.170 -3.671 17.223 1.00 84.88 253 MET A O 1
ATOM 1891 N N . THR A 1 254 ? 9.475 -4.307 15.181 1.00 88.75 254 THR A N 1
ATOM 1892 C CA . THR A 1 254 ? 10.256 -3.290 14.469 1.00 88.75 254 THR A CA 1
ATOM 1893 C C . THR A 1 254 ? 9.860 -1.899 14.979 1.00 88.75 254 THR A C 1
ATOM 1895 O O . THR A 1 254 ? 8.677 -1.555 14.917 1.00 88.75 254 THR A O 1
ATOM 1898 N N . PRO A 1 255 ? 10.811 -1.076 15.466 1.00 85.44 255 PRO A N 1
ATOM 1899 C CA . PRO A 1 255 ? 10.509 0.291 15.879 1.00 85.44 255 PRO A CA 1
ATOM 1900 C C . PRO A 1 255 ? 9.900 1.071 14.716 1.00 85.44 255 PRO A C 1
ATOM 1902 O O . PRO A 1 255 ? 10.438 1.014 13.609 1.00 85.44 255 PRO A O 1
ATOM 1905 N N . GLY A 1 256 ? 8.806 1.792 14.951 1.00 80.62 256 GLY A N 1
ATOM 1906 C CA . GLY A 1 256 ? 8.065 2.428 13.857 1.00 80.62 256 GLY A CA 1
ATOM 1907 C C . GLY A 1 256 ? 6.915 1.587 13.302 1.00 80.62 256 GLY A C 1
ATOM 1908 O O . GLY A 1 256 ? 6.148 2.100 12.504 1.00 80.62 256 GLY A O 1
ATOM 1909 N N . HIS A 1 257 ? 6.778 0.305 13.677 1.00 85.56 257 HIS A N 1
ATOM 1910 C CA . HIS A 1 257 ? 5.638 -0.511 13.243 1.00 85.56 257 HIS A CA 1
ATOM 1911 C C . HIS A 1 257 ? 4.455 -0.353 14.193 1.00 85.56 257 HIS A C 1
ATOM 1913 O O . HIS A 1 257 ? 3.622 0.513 13.965 1.00 85.56 257 HIS A O 1
ATOM 1919 N N . ILE A 1 258 ? 4.358 -1.156 15.257 1.00 79.75 258 ILE A N 1
ATOM 1920 C CA . ILE A 1 258 ? 3.286 -1.008 16.260 1.00 79.75 258 ILE A CA 1
ATOM 1921 C C . ILE A 1 258 ? 3.780 -0.451 17.603 1.00 79.75 258 ILE A C 1
ATOM 1923 O O . ILE A 1 258 ? 2.985 -0.026 18.436 1.00 79.75 258 ILE A O 1
ATOM 1927 N N . PHE A 1 259 ? 5.097 -0.409 17.805 1.00 80.25 259 PHE A N 1
ATOM 1928 C CA . PHE A 1 259 ? 5.722 0.151 18.997 1.00 80.25 259 PHE A CA 1
ATOM 1929 C C . PHE A 1 259 ? 6.701 1.270 18.635 1.00 80.25 259 PHE A C 1
ATOM 1931 O O . PHE A 1 259 ? 7.227 1.328 17.522 1.00 80.25 259 PHE A O 1
ATOM 1938 N N . ASP A 1 260 ? 6.994 2.115 19.626 1.00 81.94 260 ASP A N 1
ATOM 1939 C CA . ASP A 1 260 ? 8.016 3.166 19.556 1.00 81.94 260 ASP A CA 1
ATOM 1940 C C . ASP A 1 260 ? 7.783 4.213 18.448 1.00 81.94 260 ASP A C 1
ATOM 1942 O O . ASP A 1 260 ? 8.745 4.746 17.893 1.00 81.94 260 ASP A O 1
ATOM 1946 N N . ASP A 1 261 ? 6.516 4.527 18.149 1.00 74.69 261 ASP A N 1
ATOM 1947 C CA . ASP A 1 261 ? 6.129 5.494 17.116 1.00 74.69 261 ASP A CA 1
ATOM 1948 C C . ASP A 1 261 ? 4.948 6.388 17.524 1.00 74.69 261 ASP A C 1
ATOM 1950 O O . ASP A 1 261 ? 4.060 5.977 18.269 1.00 74.69 261 ASP A O 1
ATOM 1954 N N . GLU A 1 262 ? 4.928 7.614 17.000 1.00 70.50 262 GLU A N 1
ATOM 1955 C CA . GLU A 1 262 ? 3.813 8.560 17.128 1.00 70.50 262 GLU A CA 1
ATOM 1956 C C . GLU A 1 262 ? 2.676 8.250 16.134 1.00 70.50 262 GLU A C 1
ATOM 1958 O O . GLU A 1 262 ? 1.555 8.732 16.315 1.00 70.50 262 GLU A O 1
ATOM 1963 N N . THR A 1 263 ? 2.950 7.440 15.105 1.00 69.75 263 THR A N 1
ATOM 1964 C CA . THR A 1 263 ? 1.995 6.975 14.086 1.00 69.75 263 THR A CA 1
ATOM 1965 C C . THR A 1 263 ? 1.901 5.447 14.008 1.00 69.75 263 THR A C 1
ATOM 1967 O O . THR A 1 263 ? 1.627 4.893 12.948 1.00 69.75 263 THR A O 1
ATOM 1970 N N . ALA A 1 264 ? 2.061 4.761 15.145 1.00 66.38 264 ALA A N 1
ATOM 1971 C CA . ALA A 1 264 ? 2.016 3.301 15.227 1.00 66.38 264 ALA A CA 1
ATOM 1972 C C . ALA A 1 264 ? 0.830 2.680 14.455 1.00 66.38 264 ALA A C 1
ATOM 1974 O O . ALA A 1 264 ? -0.319 3.115 14.565 1.00 66.38 264 ALA A O 1
ATOM 1975 N N . GLY A 1 265 ? 1.115 1.631 13.682 1.00 68.12 265 GLY A N 1
ATOM 1976 C CA . GLY A 1 265 ? 0.148 0.896 12.867 1.00 68.12 265 GLY A CA 1
ATOM 1977 C C . GLY A 1 265 ? -0.146 1.521 11.500 1.00 68.12 265 GLY A C 1
ATOM 1978 O O . GLY A 1 265 ? -0.954 0.974 10.747 1.00 68.12 265 GLY A O 1
ATOM 1979 N N . VAL A 1 266 ? 0.501 2.634 11.150 1.00 74.44 266 VAL A N 1
ATOM 1980 C CA . VAL A 1 266 ? 0.432 3.236 9.816 1.00 74.44 266 VAL A CA 1
ATOM 1981 C C . VAL A 1 266 ? 1.613 2.739 8.973 1.00 74.44 266 VAL A C 1
ATOM 1983 O O . VAL A 1 266 ? 2.705 2.504 9.468 1.00 74.44 266 VAL A O 1
ATOM 1986 N N . ALA A 1 267 ? 1.376 2.497 7.680 1.00 79.25 267 ALA A N 1
ATOM 1987 C CA . ALA A 1 267 ? 2.425 2.133 6.729 1.00 79.25 267 ALA A CA 1
ATOM 1988 C C . ALA A 1 267 ? 2.835 3.373 5.922 1.00 79.25 267 ALA A C 1
ATOM 1990 O O . ALA A 1 267 ? 2.289 3.642 4.845 1.00 79.25 267 ALA A O 1
ATOM 1991 N N . GLU A 1 268 ? 3.772 4.168 6.438 1.00 82.50 268 GLU A N 1
ATOM 1992 C CA . GLU A 1 268 ? 4.200 5.409 5.792 1.00 82.50 268 GLU A CA 1
ATOM 1993 C C . GLU A 1 268 ? 4.894 5.137 4.458 1.00 82.50 268 GLU A C 1
ATOM 1995 O O . GLU A 1 268 ? 5.787 4.296 4.337 1.00 82.50 268 GLU A O 1
ATOM 2000 N N . VAL A 1 269 ? 4.527 5.909 3.434 1.00 88.56 269 VAL A N 1
ATOM 2001 C CA . VAL A 1 269 ? 5.269 5.946 2.169 1.00 88.56 269 VAL A CA 1
ATOM 2002 C C . VAL A 1 269 ? 6.397 6.964 2.311 1.00 88.56 269 VAL A C 1
ATOM 2004 O O . VAL A 1 269 ? 6.162 8.175 2.282 1.00 88.56 269 VAL A O 1
ATOM 2007 N N . VAL A 1 270 ? 7.624 6.469 2.446 1.00 89.31 270 VAL A N 1
ATOM 2008 C CA . VAL A 1 270 ? 8.817 7.275 2.759 1.00 89.31 270 VAL A CA 1
ATOM 2009 C C . VAL A 1 270 ? 9.861 7.288 1.647 1.00 89.31 270 VAL A C 1
ATOM 2011 O O . VAL A 1 270 ? 10.690 8.194 1.617 1.00 89.31 270 VAL A O 1
ATOM 2014 N N . PHE A 1 271 ? 9.816 6.327 0.715 1.00 92.94 271 PHE A N 1
ATOM 2015 C CA . PHE A 1 271 ? 10.803 6.182 -0.364 1.00 92.94 271 PHE A CA 1
ATOM 2016 C C . PHE A 1 271 ? 12.259 6.218 0.140 1.00 92.94 271 PHE A C 1
ATOM 2018 O O . PHE A 1 271 ? 13.110 6.919 -0.407 1.00 92.94 271 PHE A O 1
ATOM 2025 N N . SER A 1 272 ? 12.557 5.475 1.202 1.00 87.06 272 SER A N 1
ATOM 2026 C CA . SER A 1 272 ? 13.881 5.428 1.839 1.00 87.06 272 SER A CA 1
ATOM 2027 C C . SER A 1 272 ? 14.934 4.684 1.004 1.00 87.06 272 SER A C 1
ATOM 2029 O O . SER A 1 272 ? 16.136 4.943 1.126 1.00 87.06 272 SER A O 1
ATOM 2031 N N . ALA A 1 273 ? 14.492 3.774 0.133 1.00 89.12 273 ALA A N 1
ATOM 2032 C CA . ALA A 1 273 ? 15.338 2.906 -0.671 1.00 89.12 273 ALA A CA 1
ATOM 2033 C C . ALA A 1 273 ? 14.822 2.764 -2.116 1.00 89.12 273 ALA A C 1
ATOM 2035 O O . ALA A 1 273 ? 13.970 3.515 -2.600 1.00 89.12 273 ALA A O 1
ATOM 2036 N N . GLY A 1 274 ? 15.411 1.818 -2.848 1.00 92.00 274 GLY A N 1
ATOM 2037 C CA . GLY A 1 274 ? 14.921 1.448 -4.166 1.00 92.00 274 GLY A CA 1
ATOM 2038 C C . GLY A 1 274 ? 15.312 2.386 -5.305 1.00 92.00 274 GLY A C 1
ATOM 2039 O O . GLY A 1 274 ? 16.264 3.165 -5.234 1.00 92.00 274 GLY A O 1
ATOM 2040 N N . LEU A 1 275 ? 14.560 2.290 -6.404 1.00 93.88 275 LEU A N 1
ATOM 2041 C CA . LEU A 1 275 ? 14.794 3.081 -7.615 1.00 93.88 275 LEU A CA 1
ATOM 2042 C C . LEU A 1 275 ? 14.397 4.549 -7.431 1.00 93.88 275 LEU A C 1
ATOM 2044 O O . LEU A 1 275 ? 14.996 5.423 -8.052 1.00 93.88 275 LEU A O 1
ATOM 2048 N N . SER A 1 276 ? 13.417 4.823 -6.568 1.00 94.75 276 SER A N 1
ATOM 2049 C CA . SER A 1 276 ? 12.872 6.161 -6.330 1.00 94.75 276 SER A CA 1
ATOM 2050 C C . SER A 1 276 ? 13.227 6.689 -4.939 1.00 94.75 276 SER A C 1
ATOM 2052 O O . SER A 1 276 ? 12.414 7.382 -4.355 1.00 94.75 276 SER A O 1
ATOM 2054 N N . ALA A 1 277 ? 14.440 6.443 -4.430 1.00 93.62 277 ALA A N 1
ATOM 2055 C CA . ALA A 1 277 ? 14.866 6.834 -3.072 1.00 93.62 277 ALA A CA 1
ATOM 2056 C C . ALA A 1 277 ? 14.881 8.359 -2.768 1.00 93.62 277 ALA A C 1
ATOM 2058 O O . ALA A 1 277 ? 15.317 8.804 -1.713 1.00 93.62 277 ALA A O 1
ATOM 2059 N N . GLN A 1 278 ? 14.515 9.198 -3.742 1.00 92.19 278 GLN A N 1
ATOM 2060 C CA . GLN A 1 278 ? 14.319 10.648 -3.573 1.00 92.19 278 GLN A CA 1
ATOM 2061 C C . GLN A 1 278 ? 12.848 11.041 -3.740 1.00 92.19 278 GLN A C 1
ATOM 2063 O O . GLN A 1 278 ? 12.527 12.228 -3.812 1.00 92.19 278 GLN A O 1
ATOM 2068 N N . GLY A 1 279 ? 11.982 10.039 -3.863 1.00 95.19 279 GLY A N 1
ATOM 2069 C CA . GLY A 1 279 ? 10.559 10.178 -4.045 1.00 95.19 279 GLY A CA 1
ATOM 2070 C C . GLY A 1 279 ? 9.935 10.870 -2.850 1.00 95.19 279 GLY A C 1
ATOM 2071 O O . GLY A 1 279 ? 10.428 10.824 -1.728 1.00 95.19 279 GLY A O 1
ATOM 2072 N N . THR A 1 280 ? 8.829 11.541 -3.108 1.00 94.44 280 THR A N 1
ATOM 2073 C CA . THR A 1 280 ? 8.024 12.162 -2.062 1.00 94.44 280 THR A CA 1
ATOM 2074 C C . THR A 1 280 ? 6.576 11.819 -2.307 1.00 94.44 280 THR A C 1
ATOM 2076 O O . THR A 1 280 ? 6.131 11.811 -3.458 1.00 94.44 280 THR A O 1
ATOM 2079 N N . TYR A 1 281 ? 5.863 11.564 -1.221 1.00 91.81 281 TYR A N 1
ATOM 2080 C CA . TYR A 1 281 ? 4.443 11.287 -1.217 1.00 91.81 281 TYR A CA 1
ATOM 2081 C C . TYR A 1 281 ? 3.705 12.373 -0.437 1.00 91.81 281 TYR A C 1
ATOM 2083 O O . TYR A 1 281 ? 4.174 12.815 0.609 1.00 91.81 281 TYR A O 1
ATOM 2091 N N . ASN A 1 282 ? 2.566 12.837 -0.951 1.00 87.25 282 ASN A N 1
ATOM 2092 C CA . ASN A 1 282 ? 1.807 13.922 -0.322 1.00 87.25 282 ASN A CA 1
ATOM 2093 C C . ASN A 1 282 ? 0.796 13.453 0.741 1.00 87.25 282 ASN A C 1
ATOM 2095 O O . ASN A 1 282 ? 0.094 14.296 1.296 1.00 87.25 282 ASN A O 1
ATOM 2099 N N . GLY A 1 283 ? 0.681 12.144 0.989 1.00 82.62 283 GLY A N 1
ATOM 2100 C CA . GLY A 1 283 ? -0.312 11.578 1.908 1.00 82.62 283 GLY A CA 1
ATOM 2101 C C . GLY A 1 283 ? -1.709 11.383 1.305 1.00 82.62 283 GLY A C 1
ATOM 2102 O O . GLY A 1 283 ? -2.600 10.904 1.996 1.00 82.62 283 GLY A O 1
ATOM 2103 N N . ASN A 1 284 ? -1.921 11.747 0.038 1.00 81.25 284 ASN A N 1
ATOM 2104 C CA . ASN A 1 284 ? -3.225 11.726 -0.627 1.00 81.25 284 ASN A CA 1
ATOM 2105 C C . ASN A 1 284 ? -3.098 11.358 -2.118 1.00 81.25 284 ASN A C 1
ATOM 2107 O O . ASN A 1 284 ? -3.602 12.065 -2.989 1.00 81.25 284 ASN A O 1
ATOM 2111 N N . GLY A 1 285 ? -2.371 10.284 -2.414 1.00 84.75 285 GLY A N 1
ATOM 2112 C CA . GLY A 1 285 ? -2.300 9.683 -3.746 1.00 84.75 285 GLY A CA 1
ATOM 2113 C C . GLY A 1 285 ? -1.268 10.262 -4.712 1.00 84.75 285 GLY A C 1
ATOM 2114 O O . GLY A 1 285 ? -0.939 9.585 -5.682 1.00 84.75 285 GLY A O 1
ATOM 2115 N N . SER A 1 286 ? -0.695 11.444 -4.461 1.00 91.00 286 SER A N 1
ATOM 2116 C CA . SER A 1 286 ? 0.240 12.069 -5.409 1.00 91.00 286 SER A CA 1
ATOM 2117 C C . SER A 1 286 ? 1.706 11.915 -4.997 1.00 91.00 286 SER A C 1
ATOM 2119 O O . SER A 1 286 ? 2.104 12.209 -3.865 1.00 91.00 286 SER A O 1
ATOM 2121 N N . CYS A 1 287 ? 2.530 11.537 -5.971 1.00 93.62 287 CYS A N 1
ATOM 2122 C CA . CYS A 1 287 ? 3.956 11.281 -5.830 1.00 93.62 287 CYS A CA 1
ATOM 2123 C C . CYS A 1 287 ? 4.788 12.193 -6.743 1.00 93.62 287 CYS A C 1
ATOM 2125 O O . CYS A 1 287 ? 4.388 12.530 -7.861 1.00 93.62 287 CYS A O 1
ATOM 2127 N N . SER A 1 288 ? 5.995 12.557 -6.307 1.00 95.94 288 SER A N 1
ATOM 2128 C CA . SER A 1 288 ? 6.956 13.302 -7.134 1.00 95.94 288 SER A CA 1
ATOM 2129 C C . SER A 1 288 ? 8.404 12.918 -6.843 1.00 95.94 288 SER A C 1
ATOM 2131 O O . SER A 1 288 ? 8.667 12.220 -5.867 1.00 95.94 288 SER A O 1
ATOM 2133 N N . ASN A 1 289 ? 9.337 13.374 -7.688 1.00 95.12 289 ASN A N 1
ATOM 2134 C CA . ASN A 1 289 ? 10.770 13.042 -7.636 1.00 95.12 289 ASN A CA 1
ATOM 2135 C C . ASN A 1 289 ? 11.054 11.542 -7.826 1.00 95.12 289 ASN A C 1
ATOM 2137 O O . ASN A 1 289 ? 11.977 10.977 -7.240 1.00 95.12 289 ASN A O 1
ATOM 2141 N N . LEU A 1 290 ? 10.247 10.892 -8.662 1.00 94.12 290 LEU A N 1
ATOM 2142 C CA . LEU A 1 290 ? 10.322 9.457 -8.899 1.00 94.12 290 LEU A CA 1
ATOM 2143 C C . LEU A 1 290 ? 11.259 9.118 -10.062 1.00 94.12 290 LEU A C 1
ATOM 2145 O O . LEU A 1 290 ? 11.349 9.857 -11.045 1.00 94.12 290 LEU A O 1
ATOM 2149 N N . TYR A 1 291 ? 11.925 7.967 -9.980 1.00 93.06 291 TYR A N 1
ATOM 2150 C CA . TYR A 1 291 ? 12.567 7.348 -11.143 1.00 93.06 291 TYR A CA 1
ATOM 2151 C C . TYR A 1 291 ? 11.516 6.730 -12.080 1.00 93.06 291 TYR A C 1
ATOM 2153 O O . TYR A 1 291 ? 11.551 6.925 -13.301 1.00 93.06 291 TYR A O 1
ATOM 2161 N N . CYS A 1 292 ? 10.563 6.005 -11.483 1.00 91.44 292 CYS A N 1
ATOM 2162 C CA . CYS A 1 292 ? 9.366 5.471 -12.135 1.00 91.44 292 CYS A CA 1
ATOM 2163 C C . CYS A 1 292 ? 8.370 6.604 -12.441 1.00 91.44 292 CYS A C 1
ATOM 2165 O O . CYS A 1 292 ? 8.476 7.682 -11.867 1.00 91.44 292 CYS A O 1
ATOM 2167 N N . HIS A 1 293 ? 7.413 6.399 -13.354 1.00 92.50 293 HIS A N 1
ATOM 2168 C CA . HIS A 1 293 ? 6.479 7.463 -13.787 1.00 92.50 293 HIS A CA 1
ATOM 2169 C C . HIS A 1 293 ? 7.186 8.759 -14.238 1.00 92.50 293 HIS A C 1
ATOM 2171 O O . HIS A 1 293 ? 6.695 9.874 -14.071 1.00 92.50 293 HIS A O 1
ATOM 2177 N N . GLY A 1 294 ? 8.387 8.595 -14.789 1.00 88.75 294 GLY A N 1
ATOM 2178 C CA . GLY A 1 294 ? 9.259 9.650 -15.283 1.00 88.75 294 GLY A CA 1
ATOM 2179 C C . GLY A 1 294 ? 9.871 9.212 -16.598 1.00 88.75 294 GLY A C 1
ATOM 2180 O O . GLY A 1 294 ? 9.183 8.660 -17.439 1.00 88.75 294 GLY A O 1
ATOM 2181 N N . ASN A 1 295 ? 11.174 9.418 -16.783 1.00 86.25 295 ASN A N 1
ATOM 2182 C CA . ASN A 1 295 ? 11.861 9.024 -18.019 1.00 86.25 295 ASN A CA 1
ATOM 2183 C C . ASN A 1 295 ? 12.757 7.779 -17.877 1.00 86.25 295 ASN A C 1
ATOM 2185 O O . ASN A 1 295 ? 13.508 7.463 -18.800 1.00 86.25 295 ASN A O 1
ATOM 2189 N N . GLY A 1 296 ? 12.752 7.119 -16.711 1.00 86.94 296 GLY A N 1
ATOM 2190 C CA . GLY A 1 296 ? 13.616 5.968 -16.420 1.00 86.94 296 GLY A CA 1
ATOM 2191 C C . GLY A 1 296 ? 15.119 6.283 -16.426 1.00 86.94 296 GLY A C 1
ATOM 2192 O O . GLY A 1 296 ? 15.946 5.386 -16.602 1.00 86.94 296 GLY A O 1
ATOM 2193 N N . ARG A 1 297 ? 15.509 7.559 -16.291 1.00 84.50 297 ARG A N 1
ATOM 2194 C CA . ARG A 1 297 ? 16.916 8.010 -16.314 1.00 84.50 297 ARG A CA 1
ATOM 2195 C C . ARG A 1 297 ? 17.275 8.953 -15.176 1.00 84.50 297 ARG A C 1
ATOM 2197 O O . ARG A 1 297 ? 18.452 9.070 -14.846 1.00 84.50 297 ARG A O 1
ATOM 2204 N N . ASN A 1 298 ? 16.301 9.673 -14.640 1.00 88.19 298 ASN A N 1
ATOM 2205 C CA . ASN A 1 298 ? 16.463 10.573 -13.510 1.00 88.19 298 ASN A CA 1
ATOM 2206 C C . ASN A 1 298 ? 15.168 10.653 -12.696 1.00 88.19 298 ASN A C 1
ATOM 2208 O O . ASN A 1 298 ? 14.126 10.154 -13.115 1.00 88.19 298 ASN A O 1
ATOM 2212 N N . ASN A 1 299 ? 15.260 11.326 -11.554 1.00 92.31 299 ASN A N 1
ATOM 2213 C CA . ASN A 1 299 ? 14.188 11.437 -10.571 1.00 92.31 299 ASN A CA 1
ATOM 2214 C C . ASN A 1 299 ? 13.266 12.621 -10.887 1.00 92.31 299 ASN A C 1
ATOM 2216 O O . ASN A 1 299 ? 13.132 13.547 -10.095 1.00 92.31 299 ASN A O 1
ATOM 2220 N N . ALA A 1 300 ? 12.714 12.642 -12.098 1.00 91.00 300 ALA A N 1
ATOM 2221 C CA . ALA A 1 300 ? 11.815 13.700 -12.565 1.00 91.00 300 ALA A CA 1
ATOM 2222 C C . ALA A 1 300 ? 10.364 13.224 -12.721 1.00 91.00 300 ALA A C 1
ATOM 2224 O O . ALA A 1 300 ? 9.532 13.969 -13.235 1.00 91.00 300 ALA A O 1
ATOM 2225 N N . GLY A 1 301 ? 10.082 11.980 -12.340 1.00 94.06 301 GLY A N 1
ATOM 2226 C CA . GLY A 1 301 ? 8.766 11.380 -12.434 1.00 94.06 301 GLY A CA 1
ATOM 2227 C C . GLY A 1 301 ? 7.784 11.951 -11.424 1.00 94.06 301 GLY A C 1
ATOM 2228 O O . GLY A 1 301 ? 8.147 12.330 -10.305 1.00 94.06 301 GLY A O 1
ATOM 2229 N N . THR A 1 302 ? 6.532 11.997 -11.853 1.00 94.56 302 THR A N 1
ATOM 2230 C CA . THR A 1 302 ? 5.379 12.443 -11.075 1.00 94.56 302 THR A CA 1
ATOM 2231 C C . THR A 1 302 ? 4.204 11.558 -11.435 1.00 94.56 302 THR A C 1
ATOM 2233 O O . THR A 1 302 ? 4.020 11.262 -12.616 1.00 94.56 302 THR A O 1
ATOM 2236 N N . ALA A 1 303 ? 3.409 11.173 -10.448 1.00 93.56 303 ALA A N 1
ATOM 2237 C CA . ALA A 1 303 ? 2.224 10.357 -10.666 1.00 93.56 303 ALA A CA 1
ATOM 2238 C C . ALA A 1 303 ? 1.150 10.695 -9.646 1.00 93.56 303 ALA A C 1
ATOM 2240 O O . ALA A 1 303 ? 1.462 11.101 -8.525 1.00 93.56 303 ALA A O 1
ATOM 2241 N N . ASP A 1 304 ? -0.091 10.468 -10.034 1.00 91.31 304 ASP A N 1
ATOM 2242 C CA . ASP A 1 304 ? -1.212 10.347 -9.123 1.00 91.31 304 ASP A CA 1
ATOM 2243 C C . ASP A 1 304 ? -1.700 8.892 -9.093 1.00 91.31 304 ASP A C 1
ATOM 2245 O O . ASP A 1 304 ? -1.631 8.181 -10.095 1.00 91.31 304 ASP A O 1
ATOM 2249 N N . HIS A 1 305 ? -2.169 8.413 -7.944 1.00 85.88 305 HIS A N 1
ATOM 2250 C CA . HIS A 1 305 ? -2.588 7.021 -7.770 1.00 85.88 305 HIS A CA 1
ATOM 2251 C C . HIS A 1 305 ? -3.826 6.630 -8.596 1.00 85.88 305 HIS A C 1
ATOM 2253 O O . HIS A 1 305 ? -4.102 5.439 -8.743 1.00 85.88 305 HIS A O 1
ATOM 2259 N N . ASP A 1 306 ? -4.545 7.620 -9.132 1.00 85.81 306 ASP A N 1
ATOM 2260 C CA . ASP A 1 306 ? -5.685 7.447 -10.030 1.00 85.81 306 ASP A CA 1
ATOM 2261 C C . ASP A 1 306 ? -5.269 7.544 -11.516 1.00 85.81 306 ASP A C 1
ATOM 2263 O O . ASP A 1 306 ? -6.114 7.401 -12.408 1.00 85.81 306 ASP A O 1
ATOM 2267 N N . ASP A 1 307 ? -3.980 7.770 -11.810 1.00 88.56 307 ASP A N 1
ATOM 2268 C CA . ASP A 1 307 ? -3.471 7.778 -13.179 1.00 88.56 307 ASP A CA 1
ATOM 2269 C C . ASP A 1 307 ? -3.654 6.408 -13.849 1.00 88.56 307 ASP A C 1
ATOM 2271 O O . ASP A 1 307 ? -3.501 5.336 -13.258 1.00 88.56 307 ASP A O 1
ATOM 2275 N N . GLY A 1 308 ? -3.967 6.447 -15.144 1.00 85.88 308 GLY A N 1
ATOM 2276 C CA . GLY A 1 308 ? -4.086 5.245 -15.959 1.00 85.88 308 GLY A CA 1
ATOM 2277 C C . GLY A 1 308 ? -2.742 4.561 -16.221 1.00 85.88 308 GLY A C 1
ATOM 2278 O O . GLY A 1 308 ? -1.665 5.123 -16.022 1.00 85.88 308 GLY A O 1
ATOM 2279 N N . GLN A 1 309 ? -2.814 3.341 -16.756 1.00 84.25 309 GLN A N 1
ATOM 2280 C CA . GLN A 1 309 ? -1.632 2.581 -17.154 1.00 84.25 309 GLN A CA 1
ATOM 2281 C C . GLN A 1 309 ? -0.758 3.373 -18.138 1.00 84.25 309 GLN A C 1
ATOM 2283 O O . GLN A 1 309 ? -1.245 3.919 -19.133 1.00 84.25 309 GLN A O 1
ATOM 2288 N N . LEU A 1 310 ? 0.549 3.386 -17.875 1.00 85.69 310 LEU A N 1
ATOM 2289 C CA . LEU A 1 310 ? 1.527 4.027 -18.744 1.00 85.69 310 LEU A CA 1
ATOM 2290 C C . LEU A 1 310 ? 1.669 3.272 -20.069 1.00 85.69 310 LEU A C 1
ATOM 2292 O O . LEU A 1 310 ? 1.723 2.041 -20.104 1.00 85.69 310 LEU A O 1
ATOM 2296 N N . ASP A 1 311 ? 1.804 4.024 -21.159 1.00 84.88 311 ASP A N 1
ATOM 2297 C CA . ASP A 1 311 ? 2.282 3.477 -22.424 1.00 84.88 311 ASP A CA 1
ATOM 2298 C C . ASP A 1 311 ? 3.818 3.541 -22.507 1.00 84.88 311 ASP A C 1
ATOM 2300 O O . ASP A 1 311 ? 4.488 4.166 -21.682 1.00 84.88 311 ASP A O 1
ATOM 2304 N N . CYS A 1 312 ? 4.406 2.908 -23.526 1.00 83.19 312 CYS A N 1
ATOM 2305 C CA . CYS A 1 312 ? 5.862 2.902 -23.695 1.00 83.19 312 CYS A CA 1
ATOM 2306 C C . CYS A 1 312 ? 6.460 4.317 -23.774 1.00 83.19 312 CYS A C 1
ATOM 2308 O O . CYS A 1 312 ? 7.557 4.549 -23.268 1.00 83.19 312 CYS A O 1
ATOM 2310 N N . ASN A 1 313 ? 5.741 5.255 -24.404 1.00 85.50 313 ASN A N 1
ATOM 2311 C CA . ASN A 1 313 ? 6.208 6.619 -24.647 1.00 85.50 313 ASN A CA 1
ATOM 2312 C C . ASN A 1 313 ? 6.209 7.484 -23.388 1.00 85.50 313 ASN A C 1
ATOM 2314 O O . ASN A 1 313 ? 6.871 8.524 -23.390 1.00 85.50 313 ASN A O 1
ATOM 2318 N N . ALA A 1 314 ? 5.500 7.065 -22.338 1.00 85.38 314 ALA A N 1
ATOM 2319 C CA . ALA A 1 314 ? 5.498 7.750 -21.056 1.00 85.38 314 ALA A CA 1
ATOM 2320 C C . ALA A 1 314 ? 6.896 7.784 -20.422 1.00 85.38 314 ALA A C 1
ATOM 2322 O O . ALA A 1 314 ? 7.266 8.800 -19.842 1.00 85.38 314 ALA A O 1
ATOM 2323 N N . CYS A 1 315 ? 7.690 6.719 -20.606 1.00 89.25 315 CYS A N 1
ATOM 2324 C CA . CYS A 1 315 ? 9.038 6.618 -20.043 1.00 89.25 315 CYS A CA 1
ATOM 2325 C C . CYS A 1 315 ? 10.143 6.901 -21.064 1.00 89.25 315 CYS A C 1
ATOM 2327 O O . CYS A 1 315 ? 11.037 7.716 -20.829 1.00 89.25 315 CYS A O 1
ATOM 2329 N N . HIS A 1 316 ? 10.107 6.246 -22.223 1.00 91.38 316 HIS A N 1
ATOM 2330 C CA . HIS A 1 316 ? 11.110 6.452 -23.263 1.00 91.38 316 HIS A CA 1
ATOM 2331 C C . HIS A 1 316 ? 10.476 6.427 -24.646 1.00 91.38 316 HIS A C 1
ATOM 2333 O O . HIS A 1 316 ? 9.389 5.912 -24.848 1.00 91.38 316 HIS A O 1
ATOM 2339 N N . ALA A 1 317 ? 11.167 6.957 -25.652 1.00 90.38 317 ALA A N 1
ATOM 2340 C CA . ALA A 1 317 ? 10.626 6.962 -27.004 1.00 90.38 317 ALA A CA 1
ATOM 2341 C C . ALA A 1 317 ? 10.343 5.528 -27.498 1.00 90.38 317 ALA A C 1
ATOM 2343 O O . ALA A 1 317 ? 11.255 4.703 -27.570 1.00 90.38 317 ALA A O 1
ATOM 2344 N N . GLY A 1 318 ? 9.088 5.245 -27.844 1.00 87.12 318 GLY A N 1
ATOM 2345 C CA . GLY A 1 318 ? 8.669 3.996 -28.467 1.00 87.12 318 GLY A CA 1
ATOM 2346 C C . GLY A 1 318 ? 8.965 3.952 -29.975 1.00 87.12 318 GLY A C 1
ATOM 2347 O O . GLY A 1 318 ? 9.501 4.906 -30.555 1.00 87.12 318 GLY A O 1
ATOM 2348 N N . PRO A 1 319 ? 8.578 2.864 -30.665 1.00 78.88 319 PRO A N 1
ATOM 2349 C CA . PRO A 1 319 ? 8.908 2.640 -32.076 1.00 78.88 319 PRO A CA 1
ATOM 2350 C C . PRO A 1 319 ? 8.264 3.647 -33.042 1.00 78.88 319 PRO A C 1
ATOM 2352 O O . PRO A 1 319 ? 8.694 3.762 -34.185 1.00 78.88 319 PRO A O 1
ATOM 2355 N N . THR A 1 320 ? 7.248 4.397 -32.615 1.00 83.94 320 THR A N 1
ATOM 2356 C CA . THR A 1 320 ? 6.577 5.415 -33.442 1.00 83.94 320 THR A CA 1
ATOM 2357 C C . THR A 1 320 ? 6.970 6.847 -33.074 1.00 83.94 320 THR A C 1
ATOM 2359 O O . THR A 1 320 ? 6.682 7.779 -33.827 1.00 83.94 320 THR A O 1
ATOM 2362 N N . ALA A 1 321 ? 7.689 7.050 -31.967 1.00 87.94 321 ALA A N 1
ATOM 2363 C CA . ALA A 1 321 ? 8.086 8.363 -31.466 1.00 87.94 321 ALA A CA 1
ATOM 2364 C C . ALA A 1 321 ? 9.375 8.873 -32.142 1.00 87.94 321 ALA A C 1
ATOM 2366 O O . ALA A 1 321 ? 10.368 9.199 -31.491 1.00 87.94 321 ALA A O 1
ATOM 2367 N N . THR A 1 322 ? 9.367 8.970 -33.476 1.00 87.25 322 THR A N 1
ATOM 2368 C CA . THR A 1 322 ? 10.568 9.184 -34.311 1.00 87.25 322 THR A CA 1
ATOM 2369 C C . THR A 1 322 ? 11.365 10.449 -33.986 1.00 87.25 322 THR A C 1
ATOM 2371 O O . THR A 1 322 ? 12.561 10.539 -34.261 1.00 87.25 322 THR A O 1
ATOM 2374 N N . THR A 1 323 ? 10.709 11.479 -33.446 1.00 87.62 323 THR A N 1
ATOM 2375 C CA . THR A 1 323 ? 11.386 12.707 -33.015 1.00 87.62 323 THR A CA 1
ATOM 2376 C C . THR A 1 323 ? 12.071 12.510 -31.665 1.00 87.62 323 THR A C 1
ATOM 2378 O O . THR A 1 323 ? 13.146 13.069 -31.450 1.00 87.62 323 THR A O 1
ATOM 2381 N N . ALA A 1 324 ? 11.501 11.700 -30.776 1.00 90.25 324 ALA A N 1
ATOM 2382 C CA . ALA A 1 324 ? 11.973 11.503 -29.416 1.00 90.25 324 ALA A CA 1
ATOM 2383 C C . ALA A 1 324 ? 13.120 10.488 -29.301 1.00 90.25 324 ALA A C 1
ATOM 2385 O O . ALA A 1 324 ? 13.814 10.523 -28.301 1.00 90.25 324 ALA A O 1
ATOM 2386 N N . TRP A 1 325 ? 13.437 9.670 -30.313 1.00 90.62 325 TRP A N 1
ATOM 2387 C CA . TRP A 1 325 ? 14.573 8.723 -30.235 1.00 90.62 325 TRP A CA 1
ATOM 2388 C C . TRP A 1 325 ? 15.918 9.358 -29.854 1.00 90.62 325 TRP A C 1
ATOM 2390 O O . TRP A 1 325 ? 16.779 8.701 -29.282 1.00 90.62 325 TRP A O 1
ATOM 2400 N N . ARG A 1 326 ? 16.104 10.655 -30.124 1.00 89.31 326 ARG A N 1
ATOM 2401 C CA . ARG A 1 326 ? 17.298 11.413 -29.708 1.00 89.31 326 ARG A CA 1
ATOM 2402 C C . ARG A 1 326 ? 17.427 11.604 -28.189 1.00 89.31 326 ARG A C 1
ATOM 2404 O O . ARG A 1 326 ? 18.471 12.047 -27.732 1.00 89.31 326 ARG A O 1
ATOM 2411 N N . THR A 1 327 ? 16.361 11.363 -27.425 1.00 87.56 327 THR A N 1
ATOM 2412 C CA . THR A 1 327 ? 16.377 11.426 -25.956 1.00 87.56 327 THR A CA 1
ATOM 2413 C C . THR A 1 327 ? 16.863 10.117 -25.338 1.00 87.56 327 THR A C 1
ATOM 2415 O O . THR A 1 327 ? 17.152 10.078 -24.143 1.00 87.56 327 THR A O 1
ATOM 2418 N N . MET A 1 328 ? 16.990 9.051 -26.136 1.00 87.75 328 MET A N 1
ATOM 2419 C CA . MET A 1 328 ? 17.571 7.775 -25.725 1.00 87.75 328 MET A CA 1
ATOM 2420 C C . MET A 1 328 ? 19.105 7.838 -25.752 1.00 87.75 328 MET A C 1
ATOM 2422 O O . MET A 1 328 ? 19.699 8.794 -26.242 1.00 87.75 328 MET A O 1
ATOM 2426 N N . SER A 1 329 ? 19.769 6.878 -25.106 1.00 85.69 329 SER A N 1
ATOM 2427 C CA . SER A 1 329 ? 21.236 6.871 -25.003 1.00 85.69 329 SER A CA 1
ATOM 2428 C C . SER A 1 329 ? 21.908 6.474 -26.324 1.00 85.69 329 SER A C 1
ATOM 2430 O O . SER A 1 329 ? 21.292 5.801 -27.142 1.00 85.69 329 SER A O 1
ATOM 2432 N N . GLY A 1 330 ? 23.172 6.848 -26.518 1.00 86.75 330 GLY A N 1
ATOM 2433 C CA . GLY A 1 330 ? 23.944 6.455 -27.702 1.00 86.75 330 GLY A CA 1
ATOM 2434 C C . GLY A 1 330 ? 23.317 6.874 -29.035 1.00 86.75 330 GLY A C 1
ATOM 2435 O O . GLY A 1 330 ? 22.582 7.858 -29.117 1.00 86.75 330 GLY A O 1
ATOM 2436 N N . GLU A 1 331 ? 23.565 6.087 -30.076 1.00 90.44 331 GLU A N 1
ATOM 2437 C CA . GLU A 1 331 ? 23.127 6.339 -31.453 1.00 90.44 331 GLU A CA 1
ATOM 2438 C C . GLU A 1 331 ? 21.722 5.781 -31.774 1.00 90.44 331 GLU A C 1
ATOM 2440 O O . GLU A 1 331 ? 21.405 5.482 -32.928 1.00 90.44 331 GLU A O 1
ATOM 2445 N N . HIS A 1 332 ? 20.828 5.658 -30.781 1.00 91.38 332 HIS A N 1
ATOM 2446 C CA . HIS A 1 332 ? 19.468 5.116 -30.967 1.00 91.38 332 HIS A CA 1
ATOM 2447 C C . HIS A 1 332 ? 18.715 5.759 -32.140 1.00 91.38 332 HIS A C 1
ATOM 2449 O O . HIS A 1 332 ? 18.142 5.062 -32.972 1.00 91.38 332 HIS A O 1
ATOM 2455 N N . SER A 1 333 ? 18.749 7.091 -32.258 1.00 92.38 333 SER A N 1
ATOM 2456 C CA . SER A 1 333 ? 18.088 7.806 -33.361 1.00 92.38 333 SER A CA 1
ATOM 2457 C C . SER A 1 333 ? 18.600 7.373 -34.741 1.00 92.38 333 SER A C 1
ATOM 2459 O O . SER A 1 333 ? 17.813 7.338 -35.688 1.00 92.38 333 SER A O 1
ATOM 2461 N N . LYS A 1 334 ? 19.889 7.035 -34.876 1.00 91.38 334 LYS A N 1
ATOM 2462 C CA . LYS A 1 334 ? 20.475 6.546 -36.130 1.00 91.38 334 LYS A CA 1
ATOM 2463 C C . LYS A 1 334 ? 19.949 5.144 -36.451 1.00 91.38 334 LYS A C 1
ATOM 2465 O O . LYS A 1 334 ? 19.311 4.959 -37.484 1.00 91.38 334 LYS A O 1
ATOM 2470 N N . HIS A 1 335 ? 20.118 4.205 -35.524 1.00 91.44 335 HIS A N 1
ATOM 2471 C CA . HIS A 1 335 ? 19.721 2.806 -35.705 1.00 91.44 335 HIS A CA 1
ATOM 2472 C C . HIS A 1 335 ? 18.210 2.628 -35.923 1.00 91.44 335 HIS A C 1
ATOM 2474 O O . HIS A 1 335 ? 17.777 1.868 -36.789 1.00 91.44 335 HIS A O 1
ATOM 2480 N N . MET A 1 336 ? 17.382 3.395 -35.213 1.00 91.19 336 MET A N 1
ATOM 2481 C CA . MET A 1 336 ? 15.931 3.355 -35.407 1.00 91.19 336 MET A CA 1
ATOM 2482 C C . MET A 1 336 ? 15.509 3.925 -36.775 1.00 91.19 336 MET A C 1
ATOM 2484 O O . MET A 1 336 ? 14.547 3.448 -37.377 1.00 91.19 336 MET A O 1
ATOM 2488 N N . ARG A 1 337 ? 16.245 4.900 -37.338 1.00 90.44 337 ARG A N 1
ATOM 2489 C CA . ARG A 1 337 ? 16.016 5.393 -38.718 1.00 90.44 337 ARG A CA 1
ATOM 2490 C C . ARG A 1 337 ? 16.424 4.377 -39.782 1.00 90.44 337 ARG A C 1
ATOM 2492 O O . ARG A 1 337 ? 15.814 4.352 -40.850 1.00 90.44 337 ARG A O 1
ATOM 2499 N N . GLU A 1 338 ? 17.404 3.537 -39.473 1.00 90.50 338 GLU A N 1
ATOM 2500 C CA . GLU A 1 338 ? 17.816 2.385 -40.284 1.00 90.50 338 GLU A CA 1
ATOM 2501 C C . GLU A 1 338 ? 16.847 1.196 -40.158 1.00 90.50 338 GLU A C 1
ATO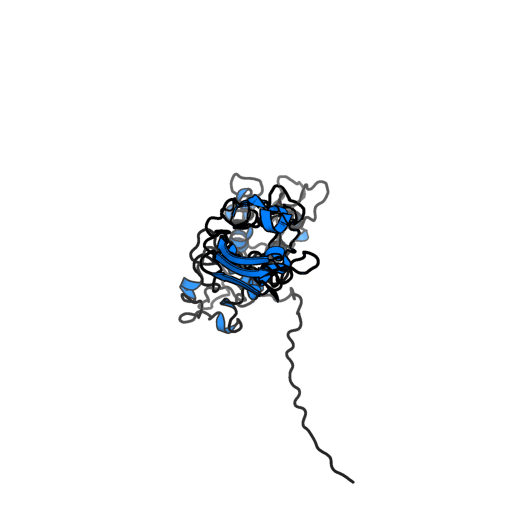M 2503 O O . GLU A 1 338 ? 16.997 0.204 -40.866 1.00 90.50 338 GLU A O 1
ATOM 2508 N N . ARG A 1 339 ? 15.783 1.342 -39.349 1.00 89.25 339 ARG A N 1
ATOM 2509 C CA . ARG A 1 339 ? 14.721 0.349 -39.122 1.00 89.25 339 ARG A CA 1
ATOM 2510 C C . ARG A 1 339 ? 15.212 -0.918 -38.423 1.00 89.25 339 ARG A C 1
ATOM 2512 O O . ARG A 1 339 ? 14.648 -1.988 -38.654 1.00 89.25 339 ARG A O 1
ATOM 2519 N N . LEU A 1 340 ? 16.228 -0.791 -37.569 1.00 90.19 340 LEU A N 1
ATOM 2520 C CA . LEU A 1 340 ? 16.594 -1.872 -36.659 1.00 90.19 340 LEU A CA 1
ATOM 2521 C C . LEU A 1 340 ? 15.451 -2.148 -35.682 1.00 90.19 340 LEU A C 1
ATOM 2523 O O . LEU A 1 340 ? 14.752 -1.231 -35.240 1.00 90.19 340 LEU A O 1
ATOM 2527 N N . ALA A 1 341 ? 15.244 -3.425 -35.381 1.00 91.00 341 ALA A N 1
ATOM 2528 C CA . ALA A 1 341 ? 14.239 -3.850 -34.424 1.00 91.00 341 ALA A CA 1
ATOM 2529 C C . ALA A 1 341 ? 14.777 -3.673 -33.001 1.00 91.00 341 ALA A C 1
ATOM 2531 O O . ALA A 1 341 ? 15.971 -3.822 -32.752 1.00 91.00 341 ALA A O 1
ATOM 2532 N N . CYS A 1 342 ? 13.896 -3.428 -32.029 1.00 91.56 342 CYS A N 1
ATOM 2533 C CA . CYS A 1 342 ? 14.307 -3.320 -30.627 1.00 91.56 342 CYS A CA 1
ATOM 2534 C C . CYS A 1 342 ? 15.009 -4.608 -30.145 1.00 91.56 342 CYS A C 1
ATOM 2536 O O . CYS A 1 342 ? 15.987 -4.546 -29.404 1.00 91.56 342 CYS A O 1
ATOM 2538 N N . THR A 1 343 ? 14.569 -5.768 -30.650 1.00 93.44 343 THR A N 1
ATOM 2539 C CA . THR A 1 343 ? 15.181 -7.084 -30.411 1.00 93.44 343 THR A CA 1
ATOM 2540 C C . THR A 1 343 ? 16.611 -7.204 -30.930 1.00 93.44 343 THR A C 1
ATOM 2542 O O . THR A 1 343 ? 17.309 -8.113 -30.517 1.00 93.44 343 THR A O 1
ATOM 2545 N N . ASP A 1 344 ? 17.082 -6.328 -31.822 1.00 92.62 344 ASP A N 1
ATOM 2546 C CA . ASP A 1 344 ? 18.467 -6.400 -32.307 1.00 92.62 344 ASP A CA 1
ATOM 2547 C C . ASP A 1 344 ? 19.488 -6.023 -31.220 1.00 92.62 344 ASP A C 1
ATOM 2549 O O . ASP A 1 344 ? 20.650 -6.424 -31.319 1.00 92.62 344 ASP A O 1
ATOM 2553 N N . CYS A 1 345 ? 19.052 -5.274 -30.197 1.00 92.31 345 CYS A N 1
ATOM 2554 C CA . CYS A 1 345 ? 19.881 -4.787 -29.087 1.00 92.31 345 CYS A CA 1
ATOM 2555 C C . CYS A 1 345 ? 19.327 -5.132 -27.695 1.00 92.31 345 CYS A C 1
ATOM 2557 O O . CYS A 1 345 ? 20.090 -5.154 -26.733 1.00 92.31 345 CYS A O 1
ATOM 2559 N N . HIS A 1 346 ? 18.017 -5.357 -27.572 1.00 94.06 346 HIS A N 1
ATOM 2560 C CA . HIS A 1 346 ? 17.306 -5.619 -26.316 1.00 94.06 346 HIS A CA 1
ATOM 2561 C C . HIS A 1 346 ? 16.573 -6.966 -26.366 1.00 94.06 346 HIS A C 1
ATOM 2563 O O . HIS A 1 346 ? 15.467 -7.091 -25.846 1.00 94.06 346 HIS A O 1
ATOM 2569 N N . ASN A 1 347 ? 17.167 -7.974 -27.013 1.00 94.75 347 ASN A N 1
ATOM 2570 C CA . ASN A 1 347 ? 16.534 -9.268 -27.292 1.00 94.75 347 ASN A CA 1
ATOM 2571 C C . ASN A 1 347 ? 15.968 -9.974 -26.044 1.00 94.75 347 ASN A C 1
ATOM 2573 O O . ASN A 1 347 ? 14.971 -10.685 -26.131 1.00 94.75 347 ASN A O 1
ATOM 2577 N N . SER A 1 348 ? 16.578 -9.754 -24.879 1.00 94.88 348 SER A N 1
ATOM 2578 C CA . SER A 1 348 ? 16.088 -10.293 -23.610 1.00 94.88 348 SER A CA 1
ATOM 2579 C C . SER A 1 348 ? 14.920 -9.493 -23.008 1.00 94.88 348 SER A C 1
ATOM 2581 O O . SER A 1 348 ? 14.092 -10.078 -22.314 1.00 94.88 348 SER A O 1
ATOM 2583 N N . THR A 1 349 ? 14.810 -8.190 -23.282 1.00 94.88 349 THR A N 1
ATOM 2584 C CA . THR A 1 349 ? 13.829 -7.292 -22.642 1.00 94.88 349 THR A CA 1
ATOM 2585 C C . THR A 1 349 ? 12.554 -7.121 -23.467 1.00 94.88 349 THR A C 1
ATOM 2587 O O . THR A 1 349 ? 11.471 -6.993 -22.902 1.00 94.88 349 THR A O 1
ATOM 2590 N N . VAL A 1 350 ? 12.647 -7.143 -24.798 1.00 92.94 350 VAL A N 1
ATOM 2591 C CA . VAL A 1 350 ? 11.515 -6.940 -25.717 1.00 92.94 350 VAL A CA 1
ATOM 2592 C C . VAL A 1 350 ? 11.463 -8.055 -26.753 1.00 92.94 350 VAL A C 1
ATOM 2594 O O . VAL A 1 350 ? 12.497 -8.519 -27.221 1.00 92.94 350 VAL A O 1
ATOM 2597 N N . ASN A 1 351 ? 10.261 -8.492 -27.122 1.00 92.12 351 ASN A N 1
ATOM 2598 C CA . ASN A 1 351 ? 10.053 -9.527 -28.131 1.00 92.12 351 ASN A CA 1
ATOM 2599 C C . ASN A 1 351 ? 9.839 -8.935 -29.538 1.00 92.12 351 ASN A C 1
ATOM 2601 O O . ASN A 1 351 ? 9.748 -7.722 -29.732 1.00 92.12 351 ASN A O 1
ATOM 2605 N N . SER A 1 352 ? 9.724 -9.804 -30.546 1.00 90.25 352 SER A N 1
ATOM 2606 C CA . SER A 1 352 ? 9.555 -9.402 -31.952 1.00 90.25 352 SER A CA 1
ATOM 2607 C C . SER A 1 352 ? 8.240 -8.673 -32.252 1.00 90.25 352 SER A C 1
ATOM 2609 O O . SER A 1 352 ? 8.144 -7.999 -33.276 1.00 90.25 352 SER A O 1
ATOM 2611 N N . ALA A 1 353 ? 7.241 -8.774 -31.371 1.00 89.50 353 ALA A N 1
ATOM 2612 C CA . ALA A 1 353 ? 6.001 -8.006 -31.455 1.00 89.50 353 ALA A CA 1
ATOM 2613 C C . ALA A 1 353 ? 6.124 -6.605 -30.824 1.00 89.50 353 ALA A C 1
ATOM 2615 O O . ALA A 1 353 ? 5.178 -5.824 -30.895 1.00 89.50 353 ALA A O 1
ATOM 2616 N N . GLY A 1 354 ? 7.272 -6.271 -30.222 1.00 86.81 354 GLY A N 1
ATOM 2617 C CA . GLY A 1 354 ? 7.483 -5.009 -29.514 1.00 86.81 354 GLY A CA 1
ATOM 2618 C C . GLY A 1 354 ? 6.884 -4.981 -28.107 1.00 86.81 354 GLY A C 1
ATOM 2619 O O . GLY A 1 354 ? 6.760 -3.901 -27.537 1.00 86.81 354 GLY A O 1
ATOM 2620 N N . ALA A 1 355 ? 6.510 -6.138 -27.553 1.00 90.00 355 ALA A N 1
ATOM 2621 C CA . ALA A 1 355 ? 6.030 -6.264 -26.180 1.00 90.00 355 ALA A CA 1
ATOM 2622 C C . ALA A 1 355 ? 7.165 -6.673 -25.233 1.00 90.00 355 ALA A C 1
ATOM 2624 O O . ALA A 1 355 ? 8.155 -7.275 -25.658 1.00 90.00 355 ALA A O 1
ATOM 2625 N N . ILE A 1 356 ? 7.009 -6.359 -23.948 1.00 92.62 356 ILE A N 1
ATOM 2626 C CA . ILE A 1 356 ? 7.963 -6.719 -22.895 1.00 92.62 356 ILE A CA 1
ATOM 2627 C C . ILE A 1 356 ? 8.068 -8.249 -22.838 1.00 92.62 356 ILE A C 1
ATOM 2629 O O . ILE A 1 356 ? 7.061 -8.948 -22.749 1.00 92.62 356 ILE A O 1
ATOM 2633 N N . ALA A 1 357 ? 9.287 -8.769 -22.969 1.00 94.06 357 ALA A N 1
ATOM 2634 C CA . ALA A 1 357 ? 9.567 -10.202 -22.977 1.00 94.06 357 ALA A CA 1
ATOM 2635 C C . ALA A 1 357 ? 9.854 -10.738 -21.572 1.00 94.06 357 ALA A C 1
ATOM 2637 O O . ALA A 1 357 ? 9.465 -11.858 -21.253 1.00 94.06 357 ALA A O 1
ATOM 2638 N N . GLN A 1 358 ? 10.547 -9.945 -20.751 1.00 93.81 358 GLN A N 1
ATOM 2639 C CA . GLN A 1 358 ? 10.929 -10.300 -19.388 1.00 93.81 358 GLN A CA 1
ATOM 2640 C C . GLN A 1 358 ? 10.738 -9.091 -18.479 1.00 93.81 358 GLN A C 1
ATOM 2642 O O . GLN A 1 358 ? 11.532 -8.152 -18.514 1.00 93.81 358 GLN A O 1
ATOM 2647 N N . ALA A 1 359 ? 9.700 -9.143 -17.646 1.00 93.00 359 ALA A N 1
ATOM 2648 C CA . ALA A 1 359 ? 9.371 -8.087 -16.694 1.00 93.00 359 ALA A CA 1
ATOM 2649 C C . ALA A 1 359 ? 10.557 -7.768 -15.765 1.00 93.00 359 ALA A C 1
ATOM 2651 O O . ALA A 1 359 ? 10.880 -6.607 -15.547 1.00 93.00 359 ALA A O 1
ATOM 2652 N N . ALA A 1 360 ? 11.304 -8.798 -15.347 1.00 93.69 360 ALA A N 1
ATOM 2653 C CA . ALA A 1 360 ? 12.509 -8.681 -14.520 1.00 93.69 360 ALA A CA 1
ATOM 2654 C C . ALA A 1 360 ? 13.615 -7.766 -15.103 1.00 93.69 360 ALA A C 1
ATOM 2656 O O . ALA A 1 360 ? 14.488 -7.307 -14.367 1.00 93.69 360 ALA A O 1
ATOM 2657 N N . LEU A 1 361 ? 13.600 -7.516 -16.417 1.00 94.81 361 LEU A N 1
ATOM 2658 C CA . LEU A 1 361 ? 14.587 -6.697 -17.134 1.00 94.81 361 LEU A CA 1
ATOM 2659 C C . LEU A 1 361 ? 14.022 -5.349 -17.606 1.00 94.81 361 LEU A C 1
ATOM 2661 O O . LEU A 1 361 ? 14.695 -4.608 -18.319 1.00 94.81 361 LEU A O 1
ATOM 2665 N N . HIS A 1 362 ? 12.769 -5.033 -17.285 1.00 93.44 362 HIS A N 1
ATOM 2666 C CA . HIS A 1 362 ? 12.128 -3.797 -17.714 1.00 93.44 362 HIS A CA 1
ATOM 2667 C C . HIS A 1 362 ? 11.775 -2.962 -16.484 1.00 93.44 362 HIS A C 1
ATOM 2669 O O . HIS A 1 362 ? 10.950 -3.360 -15.677 1.00 93.44 362 HIS A O 1
ATOM 2675 N N . VAL A 1 363 ? 12.412 -1.793 -16.341 1.00 92.75 363 VAL A N 1
ATOM 2676 C CA . VAL A 1 363 ? 12.336 -0.939 -15.134 1.00 92.75 363 VAL A CA 1
ATOM 2677 C C . VAL A 1 363 ? 13.072 -1.542 -13.917 1.00 92.75 363 VAL A C 1
ATOM 2679 O O . VAL A 1 363 ? 12.674 -1.383 -12.775 1.00 92.75 363 VAL A O 1
ATOM 2682 N N . ASN A 1 364 ? 14.220 -2.188 -14.139 1.00 91.94 364 ASN A N 1
ATOM 2683 C CA . ASN A 1 364 ? 15.113 -2.688 -13.075 1.00 91.94 364 ASN A CA 1
ATOM 2684 C C . ASN A 1 364 ? 16.240 -1.696 -12.692 1.00 91.94 364 ASN A C 1
ATOM 2686 O O . ASN A 1 364 ? 17.204 -2.063 -12.019 1.00 91.94 364 ASN A O 1
ATOM 2690 N N . GLY A 1 365 ? 16.167 -0.448 -13.170 1.00 90.69 365 GLY A N 1
ATOM 2691 C CA . GLY A 1 365 ? 17.197 0.577 -12.962 1.00 90.69 365 GLY A CA 1
ATOM 2692 C C . GLY A 1 365 ? 18.416 0.477 -13.883 1.00 90.69 365 GLY A C 1
ATOM 2693 O O . GLY A 1 365 ? 19.340 1.285 -13.760 1.00 90.69 365 GLY A O 1
ATOM 2694 N N . GLN A 1 366 ? 18.444 -0.482 -14.811 1.00 89.25 366 GLN A N 1
ATOM 2695 C CA . GLN A 1 366 ? 19.552 -0.696 -15.736 1.00 89.25 366 GLN A CA 1
ATOM 2696 C C . GLN A 1 366 ? 19.092 -0.627 -17.195 1.00 89.25 366 GLN A C 1
ATOM 2698 O O . GLN A 1 366 ? 17.912 -0.705 -17.524 1.00 89.25 366 GLN A O 1
ATOM 2703 N N . VAL A 1 367 ? 20.058 -0.420 -18.094 1.00 88.38 367 VAL A N 1
ATOM 2704 C CA . VAL A 1 367 ? 19.835 -0.554 -19.537 1.00 88.38 367 VAL A CA 1
ATOM 2705 C C . VAL A 1 367 ? 20.410 -1.897 -19.957 1.00 88.38 367 VAL A C 1
ATOM 2707 O O . VAL A 1 367 ? 21.612 -2.004 -20.208 1.00 88.38 367 VAL A O 1
ATOM 2710 N N . ASP A 1 368 ? 19.547 -2.903 -20.028 1.00 91.56 368 ASP A N 1
ATOM 2711 C CA . ASP A 1 368 ? 19.924 -4.263 -20.400 1.00 91.56 368 ASP A CA 1
ATOM 2712 C C . ASP A 1 368 ? 20.147 -4.378 -21.904 1.00 91.56 368 ASP A C 1
ATOM 2714 O O . ASP A 1 368 ? 19.251 -4.108 -22.701 1.00 91.56 368 ASP A O 1
ATOM 2718 N N . LEU A 1 369 ? 21.354 -4.775 -22.305 1.00 91.25 369 LEU A N 1
ATOM 2719 C CA . LEU A 1 369 ? 21.698 -5.012 -23.704 1.00 91.25 369 LEU A CA 1
ATOM 2720 C C . LEU A 1 369 ? 21.916 -6.497 -23.950 1.00 91.25 369 LEU A C 1
ATOM 2722 O O . LEU A 1 369 ? 22.787 -7.118 -23.345 1.00 91.25 369 LEU A O 1
ATOM 2726 N N . ASP A 1 370 ? 21.173 -7.022 -24.912 1.00 93.62 370 ASP A N 1
ATOM 2727 C CA . ASP A 1 370 ? 21.324 -8.361 -25.454 1.00 93.62 370 ASP A CA 1
ATOM 2728 C C . ASP A 1 370 ? 21.196 -8.274 -26.974 1.00 93.62 370 ASP A C 1
ATOM 2730 O O . ASP A 1 370 ? 20.105 -8.112 -27.524 1.00 93.62 370 ASP A O 1
ATOM 2734 N N . PHE A 1 371 ? 22.340 -8.369 -27.650 1.00 91.94 371 PHE A N 1
ATOM 2735 C CA . PHE A 1 371 ? 22.405 -8.364 -29.109 1.00 91.94 371 PHE A CA 1
ATOM 2736 C C . PHE A 1 371 ? 21.942 -9.700 -29.726 1.00 91.94 371 PHE A C 1
ATOM 2738 O O . PHE A 1 371 ? 21.954 -9.852 -30.949 1.00 91.94 371 PHE A O 1
ATOM 2745 N N . GLY A 1 372 ? 21.536 -10.683 -28.913 1.00 86.31 372 GLY A N 1
ATOM 2746 C CA . GLY A 1 372 ? 21.043 -11.977 -29.361 1.00 86.31 372 GLY A CA 1
ATOM 2747 C C . GLY A 1 372 ? 22.068 -12.705 -30.229 1.00 86.31 372 GLY A C 1
ATOM 2748 O O . GLY A 1 372 ? 23.206 -12.944 -29.830 1.00 86.31 372 GLY A O 1
ATOM 2749 N N . THR A 1 373 ? 21.669 -13.060 -31.452 1.00 81.75 373 THR A N 1
ATOM 2750 C CA . THR A 1 373 ? 22.556 -13.710 -32.432 1.00 81.75 373 THR A CA 1
ATOM 2751 C C . THR A 1 373 ? 23.413 -12.728 -33.234 1.00 81.75 373 THR A C 1
ATOM 2753 O O . THR A 1 373 ? 24.220 -13.164 -34.059 1.00 81.75 373 THR A O 1
ATOM 2756 N N . ASN A 1 374 ? 23.238 -11.414 -33.049 1.00 84.44 374 ASN A N 1
ATOM 2757 C CA . ASN A 1 374 ? 24.052 -10.419 -33.737 1.00 84.44 374 ASN A CA 1
ATOM 2758 C C . ASN A 1 374 ? 25.479 -10.459 -33.181 1.00 84.44 374 ASN A C 1
ATOM 2760 O O . ASN A 1 374 ? 25.701 -10.481 -31.972 1.00 84.44 374 ASN A O 1
ATOM 2764 N N . ASN A 1 375 ? 26.474 -10.439 -34.069 1.00 88.06 375 ASN A N 1
ATOM 2765 C CA . ASN A 1 375 ? 27.884 -10.438 -33.682 1.00 88.06 375 ASN A CA 1
ATOM 2766 C C . ASN A 1 375 ? 28.314 -9.023 -33.272 1.00 88.06 375 ASN A C 1
ATOM 2768 O O . ASN A 1 375 ? 29.143 -8.411 -33.942 1.00 88.06 375 ASN A O 1
ATOM 2772 N N . MET A 1 376 ? 27.695 -8.476 -32.226 1.00 92.25 376 MET A N 1
ATOM 2773 C CA . MET A 1 376 ? 27.943 -7.130 -31.723 1.00 92.25 376 MET A CA 1
ATOM 2774 C C . MET A 1 376 ? 28.291 -7.164 -30.240 1.00 92.25 376 MET A C 1
ATOM 2776 O O . MET A 1 376 ? 27.715 -7.918 -29.463 1.00 92.25 376 MET A O 1
ATOM 2780 N N . THR A 1 377 ? 29.242 -6.323 -29.845 1.00 92.00 377 THR A N 1
ATOM 2781 C CA . THR A 1 377 ? 29.634 -6.144 -28.446 1.00 92.00 377 THR A CA 1
ATOM 2782 C C . THR A 1 377 ? 29.768 -4.663 -28.129 1.00 92.00 377 THR A C 1
ATOM 2784 O O . THR A 1 377 ? 30.252 -3.886 -28.958 1.00 92.00 377 THR A O 1
ATOM 2787 N N . ARG A 1 378 ? 29.363 -4.276 -26.914 1.00 91.50 378 ARG A N 1
ATOM 2788 C CA . ARG A 1 378 ? 29.574 -2.935 -26.361 1.00 91.50 378 ARG A CA 1
ATOM 2789 C C . ARG A 1 378 ? 30.565 -3.025 -25.205 1.00 91.50 378 ARG A C 1
ATOM 2791 O O . ARG A 1 378 ? 30.299 -3.678 -24.202 1.00 91.50 378 ARG A O 1
ATOM 2798 N N . THR A 1 379 ? 31.687 -2.323 -25.307 1.00 91.62 379 THR A N 1
ATOM 2799 C CA . THR A 1 379 ? 32.673 -2.204 -24.222 1.00 91.62 379 THR A CA 1
ATOM 2800 C C . THR A 1 379 ? 33.098 -0.748 -24.094 1.00 91.62 379 THR A C 1
ATOM 2802 O O . THR A 1 379 ? 33.423 -0.114 -25.092 1.00 91.62 379 THR A O 1
ATOM 2805 N N . ASN A 1 380 ? 33.085 -0.194 -22.877 1.00 89.81 380 ASN A N 1
ATOM 2806 C CA . ASN A 1 380 ? 33.466 1.201 -22.603 1.00 89.81 380 ASN A CA 1
ATOM 2807 C C . ASN A 1 380 ? 32.761 2.234 -23.507 1.00 89.81 380 ASN A C 1
ATOM 2809 O O . ASN A 1 380 ? 33.398 3.153 -24.017 1.00 89.81 380 ASN A O 1
ATOM 2813 N N . ASN A 1 381 ? 31.449 2.073 -23.727 1.00 89.50 381 ASN A N 1
ATOM 2814 C CA . ASN A 1 381 ? 30.656 2.907 -24.646 1.00 89.50 381 ASN A CA 1
ATOM 2815 C C . ASN A 1 381 ? 31.173 2.905 -26.093 1.00 89.50 381 ASN A C 1
ATOM 2817 O O . ASN A 1 381 ? 31.067 3.914 -26.791 1.00 89.50 381 ASN A O 1
ATOM 2821 N N . ARG A 1 382 ? 31.740 1.781 -26.544 1.00 91.69 382 ARG A N 1
ATOM 2822 C CA . ARG A 1 382 ? 32.143 1.584 -27.936 1.00 91.69 382 ARG A CA 1
ATOM 2823 C C . ARG A 1 382 ? 31.652 0.250 -28.482 1.00 91.69 382 ARG A C 1
ATOM 2825 O O . ARG A 1 382 ? 31.692 -0.756 -27.775 1.00 91.69 382 ARG A O 1
ATOM 2832 N N . CYS A 1 383 ? 31.211 0.260 -29.736 1.00 92.25 383 CYS A N 1
ATOM 2833 C CA . CYS A 1 383 ? 30.674 -0.890 -30.455 1.00 92.25 383 CYS A CA 1
ATOM 2834 C C . CYS A 1 383 ? 31.730 -1.520 -31.361 1.00 92.25 383 CYS A C 1
ATOM 2836 O O . CYS A 1 383 ? 32.368 -0.837 -32.169 1.00 92.25 383 CYS A O 1
ATOM 2838 N N . THR A 1 384 ? 31.892 -2.838 -31.259 1.00 94.56 384 THR A N 1
ATOM 2839 C CA . THR A 1 384 ? 32.722 -3.623 -32.179 1.00 94.56 384 THR A CA 1
ATOM 2840 C C . THR A 1 384 ? 31.982 -4.882 -32.597 1.00 94.56 384 THR A C 1
ATOM 2842 O O . THR A 1 384 ? 31.469 -5.613 -31.748 1.00 94.56 384 THR A O 1
ATOM 2845 N N . GLY A 1 385 ? 31.943 -5.142 -33.905 1.00 93.56 385 GLY A N 1
ATOM 2846 C CA . GLY A 1 385 ? 31.204 -6.280 -34.432 1.00 93.56 385 GLY A CA 1
ATOM 2847 C C . GLY A 1 385 ? 30.691 -6.103 -35.855 1.00 93.56 385 GLY A C 1
ATOM 2848 O O . GLY A 1 385 ? 31.112 -5.212 -36.593 1.00 93.56 385 GLY A O 1
ATOM 2849 N N . THR A 1 386 ? 29.774 -6.977 -36.254 1.00 91.06 386 THR A N 1
ATOM 2850 C CA . THR A 1 386 ? 29.000 -6.878 -37.495 1.00 91.06 386 THR A CA 1
ATOM 2851 C C . THR A 1 386 ? 27.520 -7.051 -37.180 1.00 91.06 386 THR A C 1
ATOM 2853 O O . THR A 1 386 ? 27.135 -8.045 -36.569 1.00 91.06 386 THR A O 1
ATOM 2856 N N . CYS A 1 387 ? 26.703 -6.095 -37.615 1.00 88.69 387 CYS A N 1
ATOM 2857 C CA . CYS A 1 387 ? 25.251 -6.101 -37.452 1.00 88.69 387 CYS A CA 1
ATOM 2858 C C . CYS A 1 387 ? 24.615 -5.710 -38.792 1.00 88.69 387 CYS A C 1
ATOM 2860 O O . CYS A 1 387 ? 25.054 -4.738 -39.395 1.00 88.69 387 CYS A O 1
ATOM 2862 N N . HIS A 1 388 ? 23.658 -6.494 -39.304 1.00 87.12 388 HIS A N 1
ATOM 2863 C CA . HIS A 1 388 ? 22.979 -6.239 -40.593 1.00 87.12 388 HIS A CA 1
ATOM 2864 C C . HIS A 1 388 ? 23.916 -5.926 -41.781 1.00 87.12 388 HIS A C 1
ATOM 2866 O O . HIS A 1 388 ? 23.617 -5.103 -42.639 1.00 87.12 388 HIS A O 1
ATOM 2872 N N . ASN A 1 389 ? 25.050 -6.635 -41.861 1.00 85.50 389 ASN A N 1
ATOM 2873 C CA . ASN A 1 389 ? 26.134 -6.438 -42.844 1.00 85.50 389 ASN A CA 1
ATOM 2874 C C . ASN A 1 389 ? 26.937 -5.132 -42.701 1.00 85.50 389 ASN A C 1
ATOM 2876 O O . ASN A 1 389 ? 27.820 -4.872 -43.520 1.00 85.50 389 ASN A O 1
ATOM 2880 N N . GLU A 1 390 ? 26.709 -4.355 -41.645 1.00 88.00 390 GLU A N 1
ATOM 2881 C CA . GLU A 1 390 ? 27.522 -3.195 -41.298 1.00 88.00 390 GLU A CA 1
ATOM 2882 C C . GLU A 1 390 ? 28.568 -3.543 -40.239 1.00 88.00 390 GLU A C 1
ATOM 2884 O O . GLU A 1 390 ? 28.278 -4.087 -39.167 1.00 88.00 390 GLU A O 1
ATOM 2889 N N . ARG A 1 391 ? 29.826 -3.213 -40.540 1.00 92.12 391 ARG A N 1
ATOM 2890 C CA . ARG A 1 391 ? 30.956 -3.450 -39.644 1.00 92.12 391 ARG A CA 1
ATOM 2891 C C . ARG A 1 391 ? 31.180 -2.241 -38.743 1.00 92.12 391 ARG A C 1
ATOM 2893 O O . ARG A 1 391 ? 31.456 -1.154 -39.232 1.00 92.12 391 ARG A O 1
ATOM 2900 N N . HIS A 1 392 ? 31.181 -2.479 -37.438 1.00 93.12 392 HIS A N 1
ATOM 2901 C CA . HIS A 1 392 ? 31.534 -1.495 -36.421 1.00 93.12 392 HIS A CA 1
ATOM 2902 C C . HIS A 1 392 ? 32.955 -1.771 -35.936 1.00 93.12 392 HIS A C 1
ATOM 2904 O O . HIS A 1 392 ? 33.270 -2.889 -35.515 1.00 93.12 392 HIS A O 1
ATOM 2910 N N . THR A 1 393 ? 33.827 -0.766 -36.011 1.00 94.31 393 THR A N 1
ATOM 2911 C CA . THR A 1 393 ? 35.238 -0.908 -35.636 1.00 94.31 393 THR A CA 1
ATOM 2912 C C . THR A 1 393 ? 35.584 0.099 -34.553 1.00 94.31 393 THR A C 1
ATOM 2914 O O . THR A 1 393 ? 36.109 1.170 -34.839 1.00 94.31 393 THR A O 1
ATOM 2917 N N . ASN A 1 394 ? 35.301 -0.261 -33.296 1.00 93.00 394 ASN A N 1
ATOM 2918 C CA . ASN A 1 394 ? 35.466 0.637 -32.157 1.00 93.00 394 ASN A CA 1
ATOM 2919 C C . ASN A 1 394 ? 34.667 1.944 -32.339 1.00 93.00 394 ASN A C 1
ATOM 2921 O O . ASN A 1 394 ? 35.166 3.026 -32.027 1.00 93.00 394 ASN A O 1
ATOM 2925 N N . GLU A 1 395 ? 33.449 1.846 -32.868 1.00 90.81 395 GLU A N 1
ATOM 2926 C CA . GLU A 1 395 ? 32.557 2.992 -33.080 1.00 90.81 395 GLU A CA 1
ATOM 2927 C C . GLU A 1 395 ? 32.015 3.505 -31.748 1.00 90.81 395 GLU A C 1
ATOM 2929 O O . GLU A 1 395 ? 31.972 2.762 -30.770 1.00 90.81 395 GLU A O 1
ATOM 2934 N N . THR A 1 396 ? 31.629 4.775 -31.674 1.00 88.31 396 THR A N 1
ATOM 2935 C CA . THR A 1 396 ? 30.975 5.315 -30.473 1.00 88.31 396 THR A CA 1
ATOM 2936 C C . THR A 1 396 ? 29.599 4.684 -30.267 1.00 88.31 396 THR A C 1
ATOM 2938 O O . THR A 1 396 ? 28.900 4.417 -31.242 1.00 88.31 396 THR A O 1
ATOM 2941 N N . TRP A 1 397 ? 29.255 4.427 -28.999 1.00 84.19 397 TRP A N 1
ATOM 2942 C CA . TRP A 1 397 ? 27.925 3.977 -28.577 1.00 84.19 397 TRP A CA 1
ATOM 2943 C C . TRP A 1 397 ? 26.856 5.023 -28.851 1.00 84.19 397 TRP A C 1
ATOM 2945 O O . TRP A 1 397 ? 27.087 6.192 -28.462 1.00 84.19 397 TRP A O 1
#

Foldseek 3Di:
DDDDDDDDDDPPPPPDPDDDDDDPPPDDDADELVNLCVQPCVVPPCVAQDVVHDPDNSHLVRLVCQEQHADPQDPPQRQADAQDLPSHPVLCLLVVVDDPVNDGHPPPPDRDPPVSSVSVSRCRNSGRHSDPDGDPVPPPVDDPDGPPCPDCVRVLSCLLVLPVDDPCVQCNLQNCRDDPGDRPCVPDPPCCFQQQCNQQNQPPHVNSPVGHRNVRDDPCVLPLANCQCCCQPNQQAHRDDPLQFFPDARGCSRCVAQPVDPPHPDTHGQLCDDQQVVKDDPSRFKIAQGCPCQQVPGRGHIDGNPDDDDDPVSHADALPNLVRLVVDDKPSNVVSVVVDDPCQWPVQQAPPVRGGNGNHQHSRSDDDTDNDPAQWDADPQFIAGADPNDGGDRHGD

Sequence (397 aa):
MNRKLLLLLAPALLLGCSEDEFDPTAADATLTACTVVEKIFAPKCNDCHKPGGDYPDLSYDGLAALINVESEGYPGQVQVVPGDAEASFLYRKIAGNLTADEGDPMPEKKALPDATIAFIAQWIQEGASMDCTPDPTNTSTEAYHPAGYAEATVHGYEMELGLETDCRQCHGDNLQGADDAPDCDSCHQEGWREDCTYCHGGAVSDSGAPPRDLAGLMDLTMLSFKAHGQHEAGDAHPAYECEQCHDKPTDVMTPGHIFDDETAGVAEVVFSAGLSAQGTYNGNGSCSNLYCHGNGRNNAGTADHDDGQLDCNACHAGPTATTAWRTMSGEHSKHMRERLACTDCHNSTVNSAGAIAQAALHVNGQVDLDFGTNNMTRTNNRCTGTCHNERHTNETW

Secondary structure (DSSP, 8-state):
-----------------------TT------BHHHHIIIIIHHHTTTTSSTTSSSS--SHHHHTTTBT-B-SSSTT-BSB-TT-TTT-HHHHHHHT---TTS---SSTTSPPPHHHHHHHHHHHHTT-B---S--TT--SS--SSPTTTTSHHHHHHHHHTT-S--THHHH-TTSS--TTSPPGGGTSPTTTTT-HHHHH-SSS-TT--SPPPTT----TTT-S---HHHHHH-TTSPPPPGGGTB---SSTTSBTTTBS-TTTT---B---SSTTTT-EE-SSSEEEEESTTTTSSSS-EEEETTPPPPPHHHHS--TT-TTGGGGSSTTHHHHHHTT--GGGTBTTTB-TTSSBS-GGGSSSSS---B-TTSEEEEETTEEEEEETTEEEEEEE-

pLDDT: mean 79.12, std 17.21, range [26.27, 97.0]

Radius of gyration: 31.54 Å; chains: 1; bounding box: 77×92×88 Å